Protein AF-A0A7S4T2E3-F1 (afdb_monomer_lite)

Structure (mmCIF, N/CA/C/O backbone):
data_AF-A0A7S4T2E3-F1
#
_entry.id   AF-A0A7S4T2E3-F1
#
loop_
_atom_site.group_PDB
_atom_site.id
_atom_site.type_symbol
_atom_site.label_atom_id
_atom_site.label_alt_id
_atom_site.label_comp_id
_atom_site.label_asym_id
_atom_site.label_entity_id
_atom_site.label_seq_id
_atom_site.pdbx_PDB_ins_code
_atom_site.Cartn_x
_atom_site.Cartn_y
_atom_site.Cartn_z
_atom_site.occupancy
_atom_site.B_iso_or_equiv
_atom_site.auth_seq_id
_atom_site.auth_comp_id
_atom_site.auth_asym_id
_atom_site.auth_atom_id
_atom_site.pdbx_PDB_model_num
ATOM 1 N N . SER A 1 1 ? 15.402 34.192 -32.436 1.00 66.44 1 SER A N 1
ATOM 2 C CA . SER A 1 1 ? 14.544 33.395 -31.535 1.00 66.44 1 SER A CA 1
ATOM 3 C C . SER A 1 1 ? 15.197 32.082 -31.128 1.00 66.44 1 SER A C 1
ATOM 5 O O . SER A 1 1 ? 15.617 31.990 -29.986 1.00 66.44 1 SER A O 1
ATOM 7 N N . GLN A 1 2 ? 15.409 31.121 -32.037 1.00 73.06 2 GLN A N 1
ATOM 8 C CA . GLN A 1 2 ? 16.029 29.825 -31.687 1.00 73.06 2 GLN A CA 1
ATOM 9 C C . GLN A 1 2 ? 17.435 29.957 -31.069 1.00 73.06 2 GLN A C 1
ATOM 11 O O . GLN A 1 2 ? 17.701 29.361 -30.035 1.00 73.06 2 GLN A O 1
ATOM 16 N N . LYS A 1 3 ? 18.307 30.825 -31.612 1.00 71.44 3 LYS A N 1
ATOM 17 C CA . LYS A 1 3 ? 19.633 31.129 -31.017 1.00 71.44 3 LYS A CA 1
ATOM 18 C C . LYS A 1 3 ? 19.573 31.717 -29.598 1.00 71.44 3 LYS A C 1
ATOM 20 O O . LYS A 1 3 ? 20.576 31.708 -28.903 1.00 71.44 3 LYS A O 1
ATOM 25 N N . ALA A 1 4 ? 18.419 32.239 -29.191 1.00 72.38 4 ALA A N 1
ATOM 26 C CA . ALA A 1 4 ? 18.176 32.774 -27.854 1.00 72.38 4 ALA A CA 1
ATOM 27 C C . ALA A 1 4 ? 17.432 31.769 -26.948 1.00 72.38 4 ALA A C 1
ATOM 29 O O . ALA A 1 4 ? 16.936 32.161 -25.899 1.00 72.38 4 ALA A O 1
ATOM 30 N N . GLY A 1 5 ? 17.304 30.499 -27.359 1.00 66.00 5 GLY A N 1
ATOM 31 C CA . GLY A 1 5 ? 16.629 29.445 -26.591 1.00 66.00 5 GLY A CA 1
ATOM 32 C C . GLY A 1 5 ? 15.099 29.456 -26.679 1.00 66.00 5 GLY A C 1
ATOM 33 O O . GLY A 1 5 ? 14.437 28.774 -25.904 1.00 66.00 5 GLY A O 1
ATOM 34 N N . TRP A 1 6 ? 14.509 30.232 -27.595 1.00 75.06 6 TRP A N 1
ATOM 35 C CA . TRP A 1 6 ? 13.052 30.319 -27.738 1.00 75.06 6 TRP A CA 1
ATOM 36 C C . TRP A 1 6 ? 12.547 29.372 -28.825 1.00 75.06 6 TRP A C 1
ATOM 38 O O . TRP A 1 6 ? 13.029 29.415 -29.962 1.00 75.06 6 TRP A O 1
ATOM 48 N N . GLY A 1 7 ? 11.508 28.598 -28.501 1.00 82.19 7 GLY A N 1
ATOM 49 C CA . GLY A 1 7 ? 10.738 27.848 -29.492 1.00 82.19 7 GLY A CA 1
ATOM 50 C C . GLY A 1 7 ? 10.050 28.784 -30.491 1.00 82.19 7 GLY A C 1
ATOM 51 O O . GLY A 1 7 ? 9.627 29.888 -30.142 1.00 82.19 7 GLY A O 1
ATOM 52 N N . VAL A 1 8 ? 9.927 28.348 -31.744 1.00 89.94 8 VAL A N 1
ATOM 53 C CA . VAL A 1 8 ? 9.280 29.114 -32.822 1.00 89.94 8 VAL A CA 1
ATOM 54 C C . VAL A 1 8 ? 8.065 28.333 -33.286 1.00 89.94 8 VAL A C 1
ATOM 56 O O . VAL A 1 8 ? 8.210 27.183 -33.667 1.00 89.94 8 VAL A O 1
ATOM 59 N N . MET A 1 9 ? 6.874 28.926 -33.221 1.00 95.19 9 MET A N 1
ATOM 60 C CA . MET A 1 9 ? 5.652 28.311 -33.741 1.00 95.19 9 MET A CA 1
ATOM 61 C C . MET A 1 9 ? 5.258 29.006 -35.035 1.00 95.19 9 MET A C 1
ATOM 63 O O . MET A 1 9 ? 4.904 30.185 -35.024 1.00 95.19 9 MET A O 1
ATOM 67 N N . VAL A 1 10 ? 5.303 28.271 -36.143 1.00 96.44 10 VAL A N 1
ATOM 68 C CA . VAL A 1 10 ? 4.756 28.759 -37.413 1.00 96.44 10 VAL A CA 1
ATOM 69 C C . VAL A 1 10 ? 3.231 28.691 -37.324 1.00 96.44 10 VAL A C 1
ATOM 71 O O . VAL A 1 10 ? 2.677 27.714 -36.819 1.00 96.44 10 VAL A O 1
ATOM 74 N N . SER A 1 11 ? 2.531 29.738 -37.756 1.00 96.88 11 SER A N 1
ATOM 75 C CA . SER A 1 11 ? 1.076 29.825 -37.602 1.00 96.88 11 SER A CA 1
ATOM 76 C C . SER A 1 11 ? 0.389 30.271 -38.884 1.00 96.88 11 SER A C 1
ATOM 78 O O . SER A 1 11 ? 0.863 31.177 -39.563 1.00 96.88 11 SER A O 1
ATOM 80 N N . HIS A 1 12 ? -0.786 29.698 -39.137 1.00 94.50 12 HIS A N 1
ATOM 81 C CA . HIS A 1 12 ? -1.750 30.198 -40.116 1.00 94.50 12 HIS A CA 1
ATOM 82 C C . HIS A 1 12 ? -2.339 31.559 -39.722 1.00 94.50 12 HIS A C 1
ATOM 84 O O . HIS A 1 12 ? -2.206 32.013 -38.576 1.00 94.50 12 HIS A O 1
ATOM 90 N N . ARG A 1 13 ? -3.091 32.159 -40.655 1.00 93.31 13 ARG A N 1
ATOM 91 C CA . ARG A 1 13 ? -3.950 33.333 -40.421 1.00 93.31 13 ARG A CA 1
ATOM 92 C C . ARG A 1 13 ? -5.440 33.014 -40.579 1.00 93.31 13 ARG A C 1
ATOM 94 O O . ARG A 1 13 ? -5.827 32.018 -41.187 1.00 93.31 13 ARG A O 1
ATOM 101 N N . SER A 1 14 ? -6.293 33.854 -39.989 1.00 84.75 14 SER A N 1
ATOM 102 C CA . SER A 1 14 ? -7.751 33.657 -39.990 1.00 84.75 14 SER A CA 1
ATOM 103 C C . SER A 1 14 ? -8.332 33.586 -41.408 1.00 84.75 14 SER A C 1
ATOM 105 O O . SER A 1 14 ? -9.141 32.699 -41.666 1.00 84.75 14 SER A O 1
ATOM 107 N N . GLY A 1 15 ? -7.867 34.432 -42.332 1.00 83.25 15 GLY A N 1
ATOM 108 C CA . GLY A 1 15 ? -8.072 34.269 -43.775 1.00 83.25 15 GLY A CA 1
ATOM 109 C C . GLY A 1 15 ? -6.881 33.548 -44.401 1.00 83.25 15 GLY A C 1
ATOM 110 O O . GLY A 1 15 ? -5.805 34.131 -44.478 1.00 83.25 15 GLY A O 1
ATOM 111 N N . GLU A 1 16 ? -7.068 32.289 -44.792 1.00 93.25 16 GLU A N 1
ATOM 112 C CA . GLU A 1 16 ? -6.054 31.453 -45.453 1.00 93.25 16 GLU A CA 1
ATOM 113 C C . GLU A 1 16 ? -6.494 31.075 -46.865 1.00 93.25 16 GLU A C 1
ATOM 115 O O . GLU A 1 16 ? -7.681 31.153 -47.187 1.00 93.25 16 GLU A O 1
ATOM 120 N N . THR A 1 17 ? -5.533 30.624 -47.663 1.00 93.81 17 THR A N 1
ATOM 121 C CA . THR A 1 17 ? -5.732 30.104 -49.019 1.00 93.81 17 THR A CA 1
ATOM 122 C C . THR A 1 17 ? -5.361 28.620 -49.078 1.00 93.81 17 THR A C 1
ATOM 124 O O . THR A 1 17 ? -4.977 28.004 -48.084 1.00 93.81 17 THR A O 1
ATOM 127 N N . GLU A 1 18 ? -5.476 28.001 -50.241 1.00 90.81 18 GLU A N 1
ATOM 128 C CA . GLU A 1 18 ? -4.998 26.648 -50.519 1.00 90.81 18 GLU A CA 1
ATOM 129 C C . GLU A 1 18 ? -3.463 26.513 -50.502 1.00 90.81 18 GLU A C 1
ATOM 131 O O . GLU A 1 18 ? -2.957 25.394 -50.483 1.00 90.81 18 GLU A O 1
ATOM 136 N N . ASP A 1 19 ? -2.725 27.627 -50.468 1.00 95.56 19 ASP A N 1
ATOM 137 C CA . ASP A 1 19 ? -1.260 27.655 -50.475 1.00 95.56 19 ASP A CA 1
ATOM 138 C C . ASP A 1 19 ? -0.689 26.940 -49.240 1.00 95.56 19 ASP A C 1
ATOM 140 O O . ASP A 1 19 ? -1.060 27.250 -48.110 1.00 95.56 19 ASP A O 1
ATOM 144 N N . SER A 1 20 ? 0.210 25.973 -49.420 1.00 97.12 20 SER A N 1
ATOM 145 C CA . SER A 1 20 ? 0.790 25.188 -48.326 1.00 97.12 20 SER A CA 1
ATOM 146 C C . SER A 1 20 ? 2.154 25.676 -47.830 1.00 97.12 20 SER A C 1
ATOM 148 O O . SER A 1 20 ? 2.732 25.009 -46.982 1.00 97.12 20 SER A O 1
ATOM 150 N N . PHE A 1 21 ? 2.653 26.833 -48.272 1.00 97.81 21 PHE A N 1
ATOM 151 C CA . PHE A 1 21 ? 4.008 27.342 -48.013 1.00 97.81 21 PHE A CA 1
ATOM 152 C C . PHE A 1 21 ? 4.470 27.231 -46.555 1.00 97.81 21 PHE A C 1
ATOM 154 O O . PHE A 1 21 ? 5.619 26.890 -46.276 1.00 97.81 21 PHE A O 1
ATOM 161 N N . ILE A 1 22 ? 3.582 27.508 -45.593 1.00 97.75 22 ILE A N 1
ATOM 162 C CA . ILE A 1 22 ? 3.947 27.467 -44.171 1.00 97.75 22 ILE A CA 1
ATOM 163 C C . ILE A 1 22 ? 4.247 26.047 -43.650 1.00 97.75 22 ILE A C 1
ATOM 165 O O . ILE A 1 22 ? 4.894 25.921 -42.609 1.00 97.75 22 ILE A O 1
ATOM 169 N N . ALA A 1 23 ? 3.803 24.998 -44.354 1.00 97.62 23 ALA A N 1
ATOM 170 C CA . ALA A 1 23 ? 4.155 23.604 -44.077 1.00 97.62 23 ALA A CA 1
ATOM 171 C C . ALA A 1 23 ? 5.632 23.339 -44.407 1.00 97.62 23 ALA A C 1
ATOM 173 O O . ALA A 1 23 ? 6.386 22.863 -43.562 1.00 97.62 23 ALA A O 1
ATOM 174 N N . ASP A 1 24 ? 6.080 23.741 -45.590 1.00 97.88 24 ASP A N 1
ATOM 175 C CA . ASP A 1 24 ? 7.482 23.648 -45.997 1.00 97.88 24 ASP A CA 1
ATOM 176 C C . ASP A 1 24 ? 8.364 24.571 -45.135 1.00 97.88 24 ASP A C 1
ATOM 178 O O . ASP A 1 24 ? 9.449 24.186 -44.692 1.00 97.88 24 ASP A O 1
ATOM 182 N N . LEU A 1 25 ? 7.864 25.766 -44.791 1.00 96.81 25 LEU A N 1
ATOM 183 C CA . LEU A 1 25 ? 8.566 26.723 -43.932 1.00 96.81 25 LEU A CA 1
ATOM 184 C C . LEU A 1 25 ? 8.841 26.167 -42.527 1.00 96.81 25 LEU A C 1
ATOM 186 O O . LEU A 1 25 ? 9.946 26.342 -42.011 1.00 96.81 25 LEU A O 1
ATOM 190 N N . VAL A 1 26 ? 7.864 25.516 -41.879 1.00 96.56 26 VAL A N 1
ATOM 191 C CA . VAL A 1 26 ? 8.067 24.975 -40.520 1.00 96.56 26 VAL A CA 1
ATOM 192 C C . VAL A 1 26 ? 9.120 23.864 -40.512 1.00 96.56 26 VAL A C 1
ATOM 194 O O . VAL A 1 26 ? 9.926 23.799 -39.575 1.00 96.56 26 VAL A O 1
ATOM 197 N N . VAL A 1 27 ? 9.157 23.038 -41.562 1.00 95.06 27 VAL A N 1
ATOM 198 C CA . VAL A 1 27 ? 10.142 21.960 -41.717 1.00 95.06 27 VAL A CA 1
ATOM 199 C C . VAL A 1 27 ? 11.524 22.542 -42.012 1.00 95.06 27 VAL A C 1
ATOM 201 O O . VAL A 1 27 ? 12.478 22.230 -41.297 1.00 95.06 27 VAL A O 1
ATOM 204 N N . GLY A 1 28 ? 11.632 23.460 -42.977 1.00 93.12 28 GLY A N 1
ATOM 205 C CA . GLY A 1 28 ? 12.897 24.098 -43.354 1.00 93.12 28 GLY A CA 1
ATOM 206 C C . GLY A 1 28 ? 13.542 24.895 -42.215 1.00 93.12 28 GLY A C 1
ATOM 207 O O . GLY A 1 28 ? 14.757 24.850 -42.027 1.00 93.12 28 GLY A O 1
ATOM 208 N N . LEU A 1 29 ? 12.736 25.567 -41.386 1.00 90.75 29 LEU A N 1
ATOM 209 C CA . LEU A 1 29 ? 13.213 26.269 -40.186 1.00 90.75 29 LEU A CA 1
ATOM 210 C C . LEU A 1 29 ? 13.531 25.337 -39.011 1.00 90.75 29 LEU A C 1
ATOM 212 O O . LEU A 1 29 ? 13.989 25.813 -37.966 1.00 90.75 29 LEU A O 1
ATOM 216 N N . ARG A 1 30 ? 13.223 24.038 -39.135 1.00 90.19 30 ARG A N 1
ATOM 217 C CA . ARG A 1 30 ? 13.227 23.068 -38.033 1.00 90.19 30 ARG A CA 1
ATOM 218 C C . ARG A 1 30 ? 12.561 23.666 -36.795 1.00 90.19 30 ARG A C 1
ATOM 220 O O . ARG A 1 30 ? 13.140 23.695 -35.710 1.00 90.19 30 ARG A O 1
ATOM 227 N N . ALA A 1 31 ? 11.368 24.227 -36.973 1.00 90.19 31 ALA A N 1
ATOM 228 C CA . ALA A 1 31 ? 10.675 24.978 -35.929 1.00 90.19 31 ALA A CA 1
ATOM 229 C C . ALA A 1 31 ? 9.966 24.073 -34.902 1.00 90.19 31 ALA A C 1
ATOM 231 O O . ALA A 1 31 ? 9.745 24.506 -33.775 1.00 90.19 31 ALA A O 1
ATOM 232 N N . GLY A 1 32 ? 9.658 22.823 -35.274 1.00 90.00 32 GLY A N 1
ATOM 233 C CA . GLY A 1 32 ? 9.197 21.768 -34.358 1.00 90.00 32 GLY A CA 1
ATOM 234 C C . GLY A 1 32 ? 7.722 21.830 -33.976 1.00 90.00 32 GLY A C 1
ATOM 235 O O . GLY A 1 32 ? 7.188 20.861 -33.448 1.00 90.00 32 GLY A O 1
ATOM 236 N N . GLN A 1 33 ? 7.049 22.940 -34.272 1.00 93.88 33 GLN A N 1
ATOM 237 C CA . GLN A 1 33 ? 5.643 23.160 -33.951 1.00 93.88 33 GLN A CA 1
ATOM 238 C C . GLN A 1 33 ? 4.978 24.082 -34.979 1.00 93.88 33 GLN A C 1
ATOM 240 O O . GLN A 1 33 ? 5.521 25.121 -35.370 1.00 93.88 33 GLN A O 1
ATOM 245 N N . ILE A 1 34 ? 3.760 23.714 -35.376 1.00 97.31 34 ILE A N 1
ATOM 246 C CA . ILE A 1 34 ? 2.910 24.473 -36.292 1.00 97.31 34 ILE A CA 1
ATOM 247 C C . ILE A 1 34 ? 1.478 24.517 -35.766 1.00 97.31 34 ILE A C 1
ATOM 249 O O . ILE A 1 34 ? 0.923 23.512 -35.328 1.00 97.31 34 ILE A O 1
ATOM 253 N N . LYS A 1 35 ? 0.854 25.690 -35.852 1.00 97.38 35 LYS A N 1
ATOM 254 C CA . LYS A 1 35 ? -0.583 25.866 -35.643 1.00 97.38 35 LYS A CA 1
ATOM 255 C C . LYS A 1 35 ? -1.213 26.211 -36.983 1.00 97.38 35 LYS A C 1
ATOM 257 O O . LYS A 1 35 ? -1.133 27.361 -37.404 1.00 97.38 35 LYS A O 1
ATOM 262 N N . THR A 1 36 ? -1.893 25.271 -37.642 1.00 96.06 36 THR A N 1
ATOM 263 C CA . THR A 1 36 ? -2.494 25.509 -38.974 1.00 96.06 36 THR A CA 1
ATOM 264 C C . THR A 1 36 ? -4.006 25.249 -39.079 1.00 96.06 36 THR A C 1
ATOM 266 O O . THR A 1 36 ? -4.536 25.081 -40.172 1.00 96.06 36 THR A O 1
ATOM 269 N N . GLY A 1 37 ? -4.724 25.322 -37.954 1.00 92.94 37 GLY A N 1
ATOM 270 C CA . GLY A 1 37 ? -6.191 25.266 -37.897 1.00 92.94 37 GLY A CA 1
ATOM 271 C C . GLY A 1 37 ? -6.710 23.927 -37.379 1.00 92.94 37 GLY A C 1
ATOM 272 O O . GLY A 1 37 ? -5.931 23.079 -36.969 1.00 92.94 37 GLY A O 1
ATOM 273 N N . ALA A 1 38 ? -8.031 23.753 -37.348 1.00 85.94 38 ALA A N 1
ATOM 274 C CA . ALA A 1 38 ? -8.629 22.443 -37.095 1.00 85.94 38 ALA A CA 1
ATOM 275 C C . ALA A 1 38 ? -8.420 21.521 -38.317 1.00 85.94 38 ALA A C 1
ATOM 277 O O . ALA A 1 38 ? -8.202 22.033 -39.419 1.00 85.94 38 ALA A O 1
ATOM 278 N N . PRO A 1 39 ? -8.530 20.186 -38.171 1.00 87.62 39 PRO A N 1
ATOM 279 C CA . PRO A 1 39 ? -8.517 19.241 -39.291 1.00 87.62 39 PRO A CA 1
ATOM 280 C C . PRO A 1 39 ? -9.846 19.280 -40.072 1.00 87.62 39 PRO A C 1
ATOM 282 O O . PRO A 1 39 ? -10.513 18.273 -40.285 1.00 87.62 39 PRO A O 1
ATOM 285 N N . CYS A 1 40 ? -10.268 20.479 -40.464 1.00 71.06 40 CYS A N 1
ATOM 286 C CA . CYS A 1 40 ? -11.447 20.752 -41.266 1.00 71.06 40 CYS A CA 1
ATOM 287 C C . CYS A 1 40 ? -11.207 22.020 -42.095 1.00 71.06 40 CYS A C 1
ATOM 289 O O . CYS A 1 40 ? -10.421 22.884 -41.703 1.00 71.06 40 CYS A O 1
ATOM 291 N N . ARG A 1 41 ? -11.933 22.138 -43.215 1.00 73.81 41 ARG A N 1
ATOM 292 C CA . ARG A 1 41 ? -11.787 23.197 -44.232 1.00 73.81 41 ARG A CA 1
ATOM 293 C C . ARG A 1 41 ? -10.467 23.099 -45.017 1.00 73.81 41 ARG A C 1
ATOM 295 O O . ARG A 1 41 ? -9.379 22.944 -44.459 1.00 73.81 41 ARG A O 1
ATOM 302 N N . SER A 1 42 ? -10.576 23.138 -46.343 1.00 86.38 42 SER A N 1
ATOM 303 C CA . SER A 1 42 ? -9.493 22.744 -47.253 1.00 86.38 42 SER A CA 1
ATOM 304 C C . SER A 1 42 ? -8.252 23.627 -47.151 1.00 86.38 42 SER A C 1
ATOM 306 O O . SER A 1 42 ? -7.142 23.122 -47.274 1.00 86.38 42 SER A O 1
ATOM 308 N N . GLU A 1 43 ? -8.403 24.912 -46.830 1.00 81.44 43 GLU A N 1
ATOM 309 C CA . GLU A 1 43 ? -7.285 25.840 -46.642 1.00 81.44 43 GLU A CA 1
ATOM 310 C C . GLU A 1 43 ? -6.402 25.482 -45.431 1.00 81.44 43 GLU A C 1
ATOM 312 O O . GLU A 1 43 ? -5.250 25.907 -45.350 1.00 81.44 43 GLU A O 1
ATOM 317 N N . ARG A 1 44 ? -6.922 24.685 -44.483 1.00 91.44 44 ARG A N 1
ATOM 318 C CA . ARG A 1 44 ? -6.177 24.141 -43.330 1.00 91.44 44 ARG A CA 1
ATOM 319 C C . ARG A 1 44 ? -5.570 22.792 -43.671 1.00 91.44 44 ARG A C 1
ATOM 321 O O . ARG A 1 44 ? -4.376 22.575 -43.469 1.00 91.44 44 ARG A O 1
ATOM 328 N N . LEU A 1 45 ? -6.395 21.915 -44.248 1.00 92.12 45 LEU A N 1
ATOM 329 C CA . LEU A 1 45 ? -5.992 20.574 -44.667 1.00 92.12 45 LEU A CA 1
ATOM 330 C C . LEU A 1 45 ? -4.867 20.603 -45.704 1.00 92.12 45 LEU A C 1
ATOM 332 O O . LEU A 1 45 ? -4.008 19.732 -45.663 1.00 92.12 45 LEU A O 1
ATOM 336 N N . ALA A 1 46 ? -4.805 21.620 -46.569 1.00 90.06 46 ALA A N 1
ATOM 337 C CA . ALA A 1 46 ? -3.723 21.779 -47.539 1.00 90.06 46 ALA A CA 1
ATOM 338 C C . ALA A 1 46 ? -2.327 21.754 -46.887 1.00 90.06 46 ALA A C 1
ATOM 340 O O . ALA A 1 46 ? -1.423 21.108 -47.411 1.00 90.06 46 ALA A O 1
ATOM 341 N N . LYS A 1 47 ? -2.163 22.370 -45.705 1.00 97.50 47 LYS A N 1
ATOM 342 C CA . LYS A 1 47 ? -0.887 22.397 -44.969 1.00 97.50 47 LYS A CA 1
ATOM 343 C C . LYS A 1 47 ? -0.597 21.060 -44.289 1.00 97.50 47 LYS A C 1
ATOM 345 O O . LYS A 1 47 ? 0.529 20.585 -44.353 1.00 97.50 47 LYS A O 1
ATOM 350 N N . TYR A 1 48 ? -1.601 20.432 -43.673 1.00 96.88 48 TYR A N 1
ATOM 351 C CA . TYR A 1 48 ? -1.440 19.103 -43.069 1.00 96.88 48 TYR A CA 1
ATOM 352 C C . TYR A 1 48 ? -1.088 18.040 -44.112 1.00 96.88 48 TYR A C 1
ATOM 354 O O . TYR A 1 48 ? -0.143 17.284 -43.922 1.00 96.88 48 TYR A O 1
ATOM 362 N N . ASN A 1 49 ? -1.789 18.037 -45.246 1.00 96.38 49 ASN A N 1
ATOM 363 C CA . ASN A 1 49 ? -1.507 17.127 -46.351 1.00 96.38 49 ASN A CA 1
ATOM 364 C C . ASN A 1 49 ? -0.108 17.359 -46.924 1.00 96.38 49 ASN A C 1
ATOM 366 O O . ASN A 1 49 ? 0.557 16.402 -47.298 1.00 96.38 49 ASN A O 1
ATOM 370 N N . GLN A 1 50 ? 0.356 18.610 -46.972 1.00 97.25 50 GLN A N 1
ATOM 371 C CA . GLN A 1 50 ? 1.719 18.900 -47.400 1.00 97.25 50 GLN A CA 1
ATOM 372 C C . GLN A 1 50 ? 2.765 18.386 -46.404 1.00 97.25 50 GLN A C 1
ATOM 374 O O . GLN A 1 50 ? 3.754 17.808 -46.835 1.00 97.25 50 GLN A O 1
ATOM 379 N N . LEU A 1 51 ? 2.535 18.505 -45.091 1.00 97.69 51 LEU A N 1
ATOM 380 C CA . LEU A 1 51 ? 3.428 17.913 -44.085 1.00 97.69 51 LEU A CA 1
ATOM 381 C C . LEU A 1 51 ? 3.533 16.389 -44.228 1.00 97.69 51 LEU A C 1
ATOM 383 O O . LEU A 1 51 ? 4.635 15.863 -44.131 1.00 97.69 51 LEU A O 1
ATOM 387 N N . LEU A 1 52 ? 2.420 15.704 -44.510 1.00 96.12 52 LEU A N 1
ATOM 388 C CA . LEU A 1 52 ? 2.421 14.258 -44.762 1.00 96.12 52 LEU A CA 1
ATOM 389 C C . LEU A 1 52 ? 3.231 13.895 -46.015 1.00 96.12 52 LEU A C 1
ATOM 391 O O . LEU A 1 52 ? 3.998 12.942 -45.984 1.00 96.12 52 LEU A O 1
ATOM 395 N N . ARG A 1 53 ? 3.117 14.680 -47.096 1.00 97.31 53 ARG A N 1
ATOM 396 C CA . ARG A 1 53 ? 3.936 14.477 -48.305 1.00 97.31 53 ARG A CA 1
ATOM 397 C C . ARG A 1 53 ? 5.421 14.712 -48.046 1.00 97.31 53 ARG A C 1
ATOM 399 O O . ARG A 1 53 ? 6.237 13.951 -48.542 1.00 97.31 53 ARG A O 1
ATOM 406 N N . ILE A 1 54 ? 5.771 15.737 -47.266 1.00 96.31 54 ILE A N 1
ATOM 407 C CA . ILE A 1 54 ? 7.166 16.015 -46.891 1.00 96.31 54 ILE A CA 1
ATOM 408 C C . ILE A 1 54 ? 7.732 14.876 -46.028 1.00 96.31 54 ILE A C 1
ATOM 410 O O . ILE A 1 54 ? 8.878 14.476 -46.208 1.00 96.31 54 ILE A O 1
ATOM 414 N N . GLU A 1 55 ? 6.944 14.345 -45.091 1.00 95.00 55 GLU A N 1
ATOM 415 C CA . GLU A 1 55 ? 7.333 13.184 -44.282 1.00 95.00 55 GLU A CA 1
ATOM 416 C C . GLU A 1 55 ? 7.548 11.936 -45.153 1.00 95.00 55 GLU A C 1
ATOM 418 O O . GLU A 1 55 ? 8.568 11.262 -45.012 1.00 95.00 55 GLU A O 1
ATOM 423 N N . GLU A 1 56 ? 6.641 11.673 -46.098 1.00 88.12 56 GLU A N 1
ATOM 424 C CA . GLU A 1 56 ? 6.764 10.585 -47.075 1.00 88.12 56 GLU A CA 1
ATOM 425 C C . GLU A 1 56 ? 8.011 10.745 -47.964 1.00 88.12 56 GLU A C 1
ATOM 427 O O . GLU A 1 56 ? 8.760 9.787 -48.146 1.00 88.12 56 GLU A O 1
ATOM 432 N N . GLU A 1 57 ? 8.273 11.956 -48.467 1.00 94.12 57 GLU A N 1
ATOM 433 C CA . GLU A 1 57 ? 9.427 12.273 -49.319 1.00 94.12 57 GLU A CA 1
ATOM 434 C C . GLU A 1 57 ? 10.761 12.082 -48.585 1.00 94.12 57 GLU A C 1
ATOM 436 O O . GLU A 1 57 ? 11.711 11.525 -49.138 1.00 94.12 57 GLU A O 1
ATOM 441 N N . LEU A 1 58 ? 10.848 12.538 -47.333 1.00 85.38 58 LEU A N 1
ATOM 442 C CA . LEU A 1 58 ? 12.075 12.444 -46.543 1.00 85.38 58 LEU A CA 1
ATOM 443 C C . LEU A 1 58 ? 12.293 11.043 -45.956 1.00 85.38 58 LEU A C 1
ATOM 445 O O . LEU A 1 58 ? 13.438 10.661 -45.698 1.00 85.38 58 LEU A O 1
ATOM 449 N N . GLY A 1 59 ? 11.224 10.281 -45.714 1.00 87.69 59 GLY A N 1
ATOM 450 C CA . GLY A 1 59 ? 11.276 8.945 -45.127 1.00 87.69 59 GLY A CA 1
ATOM 451 C C . GLY A 1 59 ? 12.148 8.899 -43.867 1.00 87.69 59 GLY A C 1
ATOM 452 O O . GLY A 1 59 ? 11.989 9.694 -42.941 1.00 87.69 59 GLY A O 1
ATOM 453 N N . ALA A 1 60 ? 13.136 8.001 -43.849 1.00 81.06 60 ALA A N 1
ATOM 454 C CA . ALA A 1 60 ? 14.057 7.831 -42.720 1.00 81.06 60 ALA A CA 1
ATOM 455 C C . ALA A 1 60 ? 14.980 9.042 -42.446 1.00 81.06 60 ALA A C 1
ATOM 457 O O . ALA A 1 60 ? 15.679 9.054 -41.432 1.00 81.06 60 ALA A O 1
ATOM 458 N N . ALA A 1 61 ? 15.017 10.047 -43.329 1.00 73.44 61 ALA A N 1
ATOM 459 C CA . ALA A 1 61 ? 15.818 11.258 -43.151 1.00 73.44 61 ALA A CA 1
ATOM 460 C C . ALA A 1 61 ? 15.106 12.355 -42.333 1.00 73.44 61 ALA A C 1
ATOM 462 O O . ALA A 1 61 ? 15.701 13.410 -42.093 1.00 73.44 61 ALA A O 1
ATOM 463 N N . CYS A 1 62 ? 13.861 12.135 -41.892 1.00 84.38 62 CYS A N 1
ATOM 464 C CA . CYS A 1 62 ? 13.124 13.063 -41.033 1.00 84.38 62 CYS A CA 1
ATOM 465 C C . CYS A 1 62 ? 12.868 12.498 -39.625 1.00 84.38 62 CYS A C 1
ATOM 467 O O . CYS A 1 62 ? 13.083 11.322 -39.345 1.00 84.38 62 CYS A O 1
ATOM 469 N N . SER A 1 63 ? 12.438 13.366 -38.707 1.00 81.69 63 SER A N 1
ATOM 470 C CA . SER A 1 63 ? 12.048 12.985 -37.346 1.00 81.69 63 SER A CA 1
ATOM 471 C C . SER A 1 63 ? 10.904 13.866 -36.857 1.00 81.69 63 SER A C 1
ATOM 473 O O . SER A 1 63 ? 10.992 15.095 -36.959 1.00 81.69 63 SER A O 1
ATOM 475 N N . TYR A 1 64 ? 9.880 13.265 -36.256 1.00 86.75 64 TYR A N 1
ATOM 476 C CA . TYR A 1 64 ? 8.805 14.002 -35.598 1.00 86.75 64 TYR A CA 1
ATOM 477 C C . TYR A 1 64 ? 9.284 14.628 -34.279 1.00 86.75 64 TYR A C 1
ATOM 479 O O . TYR A 1 64 ? 9.961 13.988 -33.478 1.00 86.75 64 TYR A O 1
ATOM 487 N N . ALA A 1 65 ? 8.929 15.891 -34.036 1.00 81.75 65 ALA A N 1
ATOM 488 C CA . ALA A 1 65 ? 9.452 16.659 -32.904 1.00 81.75 65 ALA A CA 1
ATOM 489 C C . ALA A 1 65 ? 8.933 16.196 -31.525 1.00 81.75 65 ALA A C 1
ATOM 491 O O . ALA A 1 65 ? 9.610 16.408 -30.518 1.00 81.75 65 ALA A O 1
ATOM 492 N N . GLY A 1 66 ? 7.746 15.577 -31.467 1.00 83.44 66 GLY A N 1
ATOM 493 C CA . GLY A 1 66 ? 7.175 14.986 -30.251 1.00 83.44 66 GLY A CA 1
ATOM 494 C C . GLY A 1 66 ? 7.165 15.922 -29.034 1.00 83.44 66 GLY A C 1
ATOM 495 O O . GLY A 1 66 ? 6.869 17.113 -29.138 1.00 83.44 66 GLY A O 1
ATOM 496 N N . ALA A 1 67 ? 7.524 15.389 -27.863 1.00 69.31 67 ALA A N 1
ATOM 497 C CA . ALA A 1 67 ? 7.643 16.168 -26.624 1.00 69.31 67 ALA A CA 1
ATOM 498 C C . ALA A 1 67 ? 8.720 17.274 -26.703 1.00 69.31 67 ALA A C 1
ATOM 500 O O . ALA A 1 67 ? 8.643 18.275 -25.992 1.00 69.31 67 ALA A O 1
ATOM 501 N N . GLY A 1 68 ? 9.686 17.134 -27.617 1.00 68.00 68 GLY A N 1
ATOM 502 C CA . GLY A 1 68 ? 10.760 18.090 -27.882 1.00 68.00 68 GLY A CA 1
ATOM 503 C C . GLY A 1 68 ? 10.381 19.243 -28.818 1.00 68.00 68 GLY A C 1
ATOM 504 O O . GLY A 1 68 ? 11.273 19.947 -29.293 1.00 68.00 68 GLY A O 1
ATOM 505 N N . PHE A 1 69 ? 9.089 19.480 -29.080 1.00 80.50 69 PHE A N 1
ATOM 506 C CA . PHE A 1 69 ? 8.586 20.475 -30.044 1.00 80.50 69 PHE A CA 1
ATOM 507 C C . PHE A 1 69 ? 9.118 21.910 -29.864 1.00 80.50 69 PHE A C 1
ATOM 509 O O . PHE A 1 69 ? 9.039 22.723 -30.782 1.00 80.50 69 PHE A O 1
ATOM 516 N N . ARG A 1 70 ? 9.678 22.245 -28.694 1.00 78.38 70 ARG A N 1
ATOM 517 C CA . ARG A 1 70 ? 10.251 23.569 -28.394 1.00 78.38 70 ARG A CA 1
ATOM 518 C C . ARG A 1 70 ? 11.740 23.701 -28.764 1.00 78.38 70 ARG A C 1
ATOM 520 O O . ARG A 1 70 ? 12.237 24.823 -28.752 1.00 78.38 70 ARG A O 1
ATOM 527 N N . MET A 1 71 ? 12.437 22.602 -29.095 1.00 64.62 71 MET A N 1
ATOM 528 C CA . MET A 1 71 ? 13.914 22.508 -29.102 1.00 64.62 71 MET A CA 1
ATOM 529 C C . MET A 1 71 ? 14.542 22.049 -30.435 1.00 64.62 71 MET A C 1
ATOM 531 O O . MET A 1 71 ? 15.725 21.724 -30.494 1.00 64.62 71 MET A O 1
ATOM 535 N N . THR A 1 72 ? 13.795 22.042 -31.538 1.00 60.53 72 THR A N 1
ATOM 536 C CA . THR A 1 72 ? 14.197 21.385 -32.801 1.00 60.53 72 THR A CA 1
ATOM 537 C C . THR A 1 72 ? 15.262 22.112 -33.640 1.00 60.53 72 THR A C 1
ATOM 539 O O . THR A 1 72 ? 15.734 21.552 -34.631 1.00 60.53 72 THR A O 1
ATOM 542 N N . GLY A 1 73 ? 15.655 23.335 -33.255 1.00 51.78 73 GLY A N 1
ATOM 543 C CA . GLY A 1 73 ? 16.593 24.196 -34.000 1.00 51.78 73 GLY A CA 1
ATOM 544 C C . GLY A 1 73 ? 17.928 24.497 -33.302 1.00 51.78 73 GLY A C 1
ATOM 545 O O . GLY A 1 73 ? 18.787 25.160 -33.878 1.00 51.78 73 GLY A O 1
ATOM 546 N N . SER A 1 74 ? 18.128 24.021 -32.076 1.00 50.69 74 SER A N 1
ATOM 547 C CA . SER A 1 74 ? 19.402 24.110 -31.358 1.00 50.69 74 SER A CA 1
ATOM 548 C C . SER A 1 74 ? 20.014 22.718 -31.293 1.00 50.69 74 SER A C 1
ATOM 550 O O . SER A 1 74 ? 19.343 21.775 -30.883 1.00 50.69 74 SER A O 1
ATOM 552 N N . SER A 1 75 ? 21.291 22.580 -31.665 1.00 54.94 75 SER A N 1
ATOM 553 C CA . SER A 1 75 ? 22.113 21.468 -31.178 1.00 54.94 75 SER A CA 1
ATOM 554 C C . SER A 1 75 ? 21.803 21.257 -29.697 1.00 54.94 75 SER A C 1
ATOM 556 O O . SER A 1 75 ? 21.765 22.261 -28.978 1.00 54.94 75 SER A O 1
ATOM 558 N N . VAL A 1 76 ? 21.571 20.009 -29.262 1.00 59.06 76 VAL A N 1
ATOM 559 C CA . VAL A 1 76 ? 21.449 19.656 -27.834 1.00 59.06 76 VAL A CA 1
ATOM 560 C C . VAL A 1 76 ? 22.454 20.521 -27.068 1.00 59.06 76 VAL A C 1
ATOM 562 O O . VAL A 1 76 ? 23.635 20.483 -27.447 1.00 59.06 76 VAL A O 1
ATOM 565 N N . PRO A 1 77 ? 22.013 21.372 -26.116 1.00 67.88 77 PRO A N 1
ATOM 566 C CA . PRO A 1 77 ? 22.908 22.288 -25.422 1.00 67.88 77 PRO A CA 1
ATOM 567 C C . PRO A 1 77 ? 24.163 21.543 -24.972 1.00 67.88 77 PRO A C 1
ATOM 569 O O . PRO A 1 77 ? 24.070 20.387 -24.557 1.00 67.88 77 PRO A O 1
ATOM 572 N N . ALA A 1 78 ? 25.342 22.160 -25.090 1.00 74.44 78 ALA A N 1
ATOM 573 C CA . ALA A 1 78 ? 26.606 21.487 -24.767 1.00 74.44 78 ALA A CA 1
ATOM 574 C C . ALA A 1 78 ? 26.575 20.852 -23.365 1.00 74.44 78 ALA A C 1
ATOM 576 O O . ALA A 1 78 ? 27.083 19.751 -23.168 1.00 74.44 78 ALA A O 1
ATOM 577 N N . GLU A 1 79 ? 25.882 21.512 -22.440 1.00 78.62 79 GLU A N 1
ATOM 578 C CA . GLU A 1 79 ? 25.601 21.044 -21.089 1.00 78.62 79 GLU A CA 1
ATOM 579 C C . GLU A 1 79 ? 24.712 19.790 -21.047 1.00 78.62 79 GLU A C 1
ATOM 581 O O . GLU A 1 79 ? 25.074 18.812 -20.407 1.00 78.62 79 GLU A O 1
ATOM 586 N N . ALA A 1 80 ? 23.610 19.743 -21.801 1.00 81.44 80 ALA A N 1
ATOM 587 C CA . ALA A 1 80 ? 22.765 18.549 -21.907 1.00 81.44 80 ALA A CA 1
ATOM 588 C C . ALA A 1 80 ? 23.515 17.371 -22.561 1.00 81.44 80 ALA A C 1
ATOM 590 O O . ALA A 1 80 ? 23.383 16.217 -22.151 1.00 81.44 80 ALA A O 1
ATOM 591 N N . LYS A 1 81 ? 24.392 17.649 -23.536 1.00 83.69 81 LYS A N 1
ATOM 592 C CA . LYS A 1 81 ? 25.283 16.633 -24.115 1.00 83.69 81 LYS A CA 1
ATOM 593 C C . LYS A 1 81 ? 26.287 16.105 -23.082 1.00 83.69 81 LYS A C 1
ATOM 595 O O . LYS A 1 81 ? 26.534 14.898 -23.053 1.00 83.69 81 LYS A O 1
ATOM 600 N N . ALA A 1 82 ? 26.850 16.982 -22.250 1.00 88.06 82 ALA A N 1
ATOM 601 C CA . ALA A 1 82 ? 27.735 16.599 -21.153 1.00 88.06 82 ALA A CA 1
ATOM 602 C C . ALA A 1 82 ? 26.991 15.761 -20.102 1.00 88.06 82 ALA A C 1
ATOM 604 O O . ALA A 1 82 ? 27.471 14.689 -19.744 1.00 88.06 82 ALA A O 1
ATOM 605 N N . ALA A 1 83 ? 25.778 16.165 -19.710 1.00 91.62 83 ALA A N 1
ATOM 606 C CA . ALA A 1 83 ? 24.926 15.428 -18.779 1.00 91.62 83 ALA A CA 1
ATOM 607 C C . ALA A 1 83 ? 24.589 14.019 -19.290 1.00 91.62 83 ALA A C 1
ATOM 609 O O . ALA A 1 83 ? 24.723 13.048 -18.550 1.00 91.62 83 ALA A O 1
ATOM 610 N N . ARG A 1 84 ? 24.240 13.866 -20.575 1.00 90.31 84 ARG A N 1
ATOM 611 C CA . ARG A 1 84 ? 24.021 12.545 -21.196 1.00 90.31 84 ARG A CA 1
ATOM 612 C C . ARG A 1 84 ? 25.262 11.664 -21.153 1.00 90.31 84 ARG A C 1
ATOM 614 O O . ARG A 1 84 ? 25.165 10.478 -20.851 1.00 90.31 84 ARG A O 1
ATOM 621 N N . LEU A 1 85 ? 26.427 12.232 -21.466 1.00 90.62 85 LEU A N 1
ATOM 622 C CA . LEU A 1 85 ? 27.690 11.500 -21.399 1.00 90.62 85 LEU A CA 1
ATOM 623 C C . LEU A 1 85 ? 28.006 11.085 -19.957 1.00 90.62 85 LEU A C 1
ATOM 625 O O . LEU A 1 85 ? 28.442 9.958 -19.731 1.00 90.62 85 LEU A O 1
ATOM 629 N N . ALA A 1 86 ? 27.780 11.976 -18.993 1.00 95.19 86 ALA A N 1
ATOM 630 C CA . ALA A 1 86 ? 27.955 11.692 -17.578 1.00 95.19 86 ALA A CA 1
ATOM 631 C C . ALA A 1 86 ? 26.995 10.590 -17.106 1.00 95.19 86 ALA A C 1
ATOM 633 O O . ALA A 1 86 ? 27.447 9.641 -16.477 1.00 95.19 86 ALA A O 1
ATOM 634 N N . LEU A 1 87 ? 25.717 10.628 -17.499 1.00 95.44 87 LEU A N 1
ATOM 635 C CA . LEU A 1 87 ? 24.752 9.563 -17.210 1.00 95.44 87 LEU A CA 1
ATOM 636 C C . LEU A 1 87 ? 25.190 8.214 -17.791 1.00 95.44 87 LEU A C 1
ATOM 638 O O . LEU A 1 87 ? 25.136 7.202 -17.097 1.00 95.44 87 LEU A O 1
ATOM 642 N N . GLY A 1 88 ? 25.657 8.188 -19.042 1.00 94.31 88 GLY A N 1
ATOM 643 C CA . GLY A 1 88 ? 26.183 6.962 -19.641 1.00 94.31 88 GLY A CA 1
ATOM 644 C C . GLY A 1 88 ? 27.366 6.404 -18.842 1.00 94.31 88 GLY A C 1
ATOM 645 O O . GLY A 1 88 ? 27.421 5.210 -18.556 1.00 94.31 88 GLY A O 1
ATOM 646 N N . LYS A 1 89 ? 28.273 7.276 -18.383 1.00 95.25 89 LYS A N 1
ATOM 647 C CA . LYS A 1 89 ? 29.371 6.878 -17.490 1.00 95.25 89 LYS A CA 1
ATOM 648 C C . LYS A 1 89 ? 28.871 6.369 -16.137 1.00 95.25 89 LYS A C 1
ATOM 650 O O . LYS A 1 89 ? 29.428 5.395 -15.647 1.00 95.25 89 LYS A O 1
ATOM 655 N N . VAL A 1 90 ? 27.829 6.970 -15.556 1.00 95.31 90 VAL A N 1
ATOM 656 C CA . VAL A 1 90 ? 27.178 6.462 -14.336 1.00 95.31 90 VAL A CA 1
ATOM 657 C C . VAL A 1 90 ? 26.643 5.048 -14.562 1.00 95.31 90 VAL A C 1
ATOM 659 O O . VAL A 1 90 ? 26.903 4.173 -13.741 1.00 95.31 90 VAL A O 1
ATOM 662 N N . ALA A 1 91 ? 25.953 4.794 -15.678 1.00 93.62 91 ALA A N 1
ATOM 663 C CA . ALA A 1 91 ? 25.438 3.464 -16.005 1.00 93.62 91 ALA A CA 1
ATOM 664 C C . ALA A 1 91 ? 26.572 2.434 -16.128 1.00 93.62 91 ALA A C 1
ATOM 666 O O . ALA A 1 91 ? 26.517 1.381 -15.493 1.00 93.62 91 ALA A O 1
ATOM 667 N N . CYS A 1 92 ? 27.642 2.765 -16.860 1.00 92.00 92 CYS A N 1
ATOM 668 C CA . CYS A 1 92 ? 28.841 1.925 -16.938 1.00 92.00 92 CYS A CA 1
ATOM 669 C C . CYS A 1 92 ? 29.454 1.682 -15.559 1.00 92.00 92 CYS A C 1
ATOM 671 O O . CYS A 1 92 ? 29.854 0.564 -15.250 1.00 92.00 92 CYS A O 1
ATOM 673 N N . ARG A 1 93 ? 29.490 2.716 -14.714 1.00 92.19 93 ARG A N 1
ATOM 674 C CA . ARG A 1 93 ? 30.026 2.613 -13.367 1.00 92.19 93 ARG A CA 1
ATOM 675 C C . ARG A 1 93 ? 29.204 1.650 -12.522 1.00 92.19 93 ARG A C 1
ATOM 677 O O . ARG A 1 93 ? 29.782 0.743 -11.949 1.00 92.19 93 ARG A O 1
ATOM 684 N N . LEU A 1 94 ? 27.876 1.749 -12.512 1.00 91.25 94 LEU A N 1
ATOM 685 C CA . LEU A 1 94 ? 27.009 0.820 -11.772 1.00 91.25 94 LEU A CA 1
ATOM 686 C C . LEU A 1 94 ? 27.211 -0.652 -12.162 1.00 91.25 94 LEU A C 1
ATOM 688 O O . LEU A 1 94 ? 27.087 -1.524 -11.304 1.00 91.25 94 LEU A O 1
ATOM 692 N N . LEU A 1 95 ? 27.566 -0.947 -13.417 1.00 91.94 95 LEU A N 1
ATOM 693 C CA . LEU A 1 95 ? 27.899 -2.314 -13.844 1.00 91.94 95 LEU A CA 1
ATOM 694 C C . LEU A 1 95 ? 29.166 -2.861 -13.157 1.00 91.94 95 LEU A C 1
ATOM 696 O O . LEU A 1 95 ? 29.327 -4.074 -13.036 1.00 91.94 95 LEU A O 1
ATOM 700 N N . GLU A 1 96 ? 30.039 -1.987 -12.650 1.00 92.38 96 GLU A N 1
ATOM 701 C CA . GLU A 1 96 ? 31.204 -2.347 -11.836 1.00 92.38 96 GLU A CA 1
ATOM 702 C C . GLU A 1 96 ? 30.847 -2.627 -10.367 1.00 92.38 96 GLU A C 1
ATOM 704 O O . GLU A 1 96 ? 31.719 -3.048 -9.604 1.00 92.38 96 GLU A O 1
ATOM 709 N N . HIS A 1 97 ? 29.596 -2.425 -9.941 1.00 93.62 97 HIS A N 1
ATOM 710 C CA . HIS A 1 97 ? 29.171 -2.732 -8.577 1.00 93.62 97 HIS A CA 1
ATOM 711 C C . HIS A 1 97 ? 29.370 -4.234 -8.271 1.00 93.62 97 HIS A C 1
ATOM 713 O O . HIS A 1 97 ? 29.019 -5.072 -9.110 1.00 93.62 97 HIS A O 1
ATOM 719 N N . PRO A 1 98 ? 29.866 -4.633 -7.079 1.00 90.12 98 PRO A N 1
ATOM 720 C CA . PRO A 1 98 ? 30.162 -6.036 -6.761 1.00 90.12 98 PRO A CA 1
ATOM 721 C C . PRO A 1 98 ? 29.003 -7.013 -7.003 1.00 90.12 98 PRO A C 1
ATOM 723 O O . PRO A 1 98 ? 29.233 -8.128 -7.460 1.00 90.12 98 PRO A O 1
ATOM 726 N N . LYS A 1 99 ? 27.756 -6.585 -6.751 1.00 89.12 99 LYS A N 1
ATOM 727 C CA . LYS A 1 99 ? 26.545 -7.395 -7.004 1.00 89.12 99 LYS A CA 1
ATOM 728 C C . LYS A 1 99 ? 26.121 -7.456 -8.481 1.00 89.12 99 LYS A C 1
ATOM 730 O O . LYS A 1 99 ? 25.373 -8.353 -8.847 1.00 89.12 99 LYS A O 1
ATOM 735 N N . MET A 1 100 ? 26.592 -6.532 -9.322 1.00 88.88 100 MET A N 1
ATOM 736 C CA . MET A 1 100 ? 26.290 -6.499 -10.761 1.00 88.88 100 MET A CA 1
ATOM 737 C C . MET A 1 100 ? 27.336 -7.242 -11.587 1.00 88.88 100 MET A C 1
ATOM 739 O O . MET A 1 100 ? 26.969 -7.886 -12.566 1.00 88.88 100 MET A O 1
ATOM 743 N N . LYS A 1 101 ? 28.616 -7.219 -11.183 1.00 82.94 101 LYS A N 1
ATOM 744 C CA . LYS A 1 101 ? 29.713 -7.876 -11.922 1.00 82.94 101 LYS A CA 1
ATOM 745 C C . LYS A 1 101 ? 29.417 -9.325 -12.339 1.00 82.94 101 LYS A C 1
ATOM 747 O O . LYS A 1 101 ? 29.678 -9.639 -13.496 1.00 82.94 101 LYS A O 1
ATOM 752 N N . PRO A 1 102 ? 28.849 -10.203 -11.484 1.00 83.75 102 PRO A N 1
ATOM 753 C CA . PRO A 1 102 ? 28.550 -11.585 -11.873 1.00 83.75 102 PRO A CA 1
ATOM 754 C C . PRO A 1 102 ? 27.461 -11.706 -12.946 1.00 83.75 102 PRO A C 1
ATOM 756 O O . PRO A 1 102 ? 27.307 -12.760 -13.553 1.00 83.75 102 PRO A O 1
ATOM 759 N N . LEU A 1 103 ? 26.668 -10.651 -13.152 1.00 80.19 103 LEU A N 1
ATOM 760 C CA . LEU A 1 103 ? 25.594 -10.611 -14.142 1.00 80.19 103 LEU A CA 1
ATOM 761 C C . LEU A 1 103 ? 26.098 -10.155 -15.515 1.00 80.19 103 LEU A C 1
ATOM 763 O O . LEU A 1 103 ? 25.394 -10.354 -16.501 1.00 80.19 103 LEU A O 1
ATOM 767 N N . VAL A 1 104 ? 27.290 -9.553 -15.587 1.00 78.81 104 VAL A N 1
ATOM 768 C CA . VAL A 1 104 ? 27.874 -9.052 -16.832 1.00 78.81 104 VAL A CA 1
ATOM 769 C C . VAL A 1 104 ? 28.461 -10.221 -17.619 1.00 78.81 104 VAL A C 1
ATOM 771 O O . VAL A 1 104 ? 29.486 -10.791 -17.253 1.00 78.81 104 VAL A O 1
ATOM 774 N N . GLY A 1 105 ? 27.808 -10.565 -18.724 1.00 80.19 105 GLY A N 1
ATOM 775 C CA . GLY A 1 105 ? 28.212 -11.638 -19.625 1.00 80.19 105 GLY A CA 1
ATOM 776 C C . GLY A 1 105 ? 27.741 -11.379 -21.058 1.00 80.19 105 GLY A C 1
ATOM 777 O O . GLY A 1 105 ? 27.104 -10.354 -21.318 1.00 80.19 105 GLY A O 1
ATOM 778 N N . PRO A 1 106 ? 28.070 -12.275 -22.004 1.00 85.06 106 PRO A N 1
ATOM 779 C CA . PRO A 1 106 ? 27.590 -12.168 -23.378 1.00 85.06 106 PRO A CA 1
ATOM 780 C C . PRO A 1 106 ? 26.060 -12.282 -23.439 1.00 85.06 106 PRO A C 1
ATOM 782 O O . PRO A 1 106 ? 25.452 -13.003 -22.648 1.00 85.06 106 PRO A O 1
ATOM 785 N N . HIS A 1 107 ? 25.432 -11.588 -24.391 1.00 91.12 107 HIS A N 1
ATOM 786 C CA . HIS A 1 107 ? 23.984 -11.684 -24.594 1.00 91.12 107 HIS A CA 1
ATOM 787 C C . HIS A 1 107 ? 23.605 -13.017 -25.257 1.00 91.12 107 HIS A C 1
ATOM 789 O O . HIS A 1 107 ? 24.197 -13.395 -26.269 1.00 91.12 107 HIS A O 1
ATOM 795 N N . VAL A 1 108 ? 22.603 -13.707 -24.705 1.00 91.94 108 VAL A N 1
ATOM 796 C CA . VAL A 1 108 ? 22.064 -14.973 -25.240 1.00 91.94 108 VAL A CA 1
ATOM 797 C C . VAL A 1 108 ? 21.082 -14.728 -26.384 1.00 91.94 108 VAL A C 1
ATOM 799 O O . VAL A 1 108 ? 20.415 -13.699 -26.397 1.00 91.94 108 VAL A O 1
ATOM 802 N N . ASP A 1 109 ? 20.940 -15.659 -27.328 1.00 90.12 109 ASP A N 1
ATOM 803 C CA . ASP A 1 109 ? 19.987 -15.508 -28.439 1.00 90.12 109 ASP A CA 1
ATOM 804 C C . ASP A 1 109 ? 18.522 -15.503 -27.934 1.00 90.12 109 ASP A C 1
ATOM 806 O O . ASP A 1 109 ? 18.073 -16.516 -27.383 1.00 90.12 109 ASP A O 1
ATOM 810 N N . PRO A 1 110 ? 17.754 -14.407 -28.135 1.00 87.81 110 PRO A N 1
ATOM 811 C CA . PRO A 1 110 ? 16.358 -14.311 -27.706 1.00 87.81 110 PRO A CA 1
ATOM 812 C C . PRO A 1 110 ? 15.437 -15.377 -28.311 1.00 87.81 110 PRO A C 1
ATOM 814 O O . PRO A 1 110 ? 14.368 -15.632 -27.760 1.00 87.81 110 PRO A O 1
ATOM 817 N N . ALA A 1 111 ? 15.814 -15.976 -29.446 1.00 87.00 111 ALA A N 1
ATOM 818 C CA . ALA A 1 111 ? 14.999 -16.972 -30.134 1.00 87.00 111 ALA A CA 1
ATOM 819 C C . ALA A 1 111 ? 15.140 -18.386 -29.549 1.00 87.00 111 ALA A C 1
ATOM 821 O O . ALA A 1 111 ? 14.225 -19.196 -29.697 1.00 87.00 111 ALA A O 1
ATOM 822 N N . THR A 1 112 ? 16.272 -18.701 -28.910 1.00 89.06 112 THR A N 1
ATOM 823 C CA . THR A 1 112 ? 16.601 -20.080 -28.503 1.00 89.06 112 THR A CA 1
ATOM 824 C C . THR A 1 112 ? 16.860 -20.249 -27.011 1.00 89.06 112 THR A C 1
ATOM 826 O O . THR A 1 112 ? 16.853 -21.377 -26.524 1.00 89.06 112 THR A O 1
ATOM 829 N N . ALA A 1 113 ? 17.138 -19.167 -26.282 1.00 90.62 113 ALA A N 1
ATOM 830 C CA . ALA A 1 113 ? 17.474 -19.236 -24.865 1.00 90.62 113 ALA A CA 1
ATOM 831 C C . ALA A 1 113 ? 16.228 -19.320 -23.955 1.00 90.62 113 ALA A C 1
ATOM 833 O O . ALA A 1 113 ? 15.132 -18.912 -24.356 1.00 90.62 113 ALA A O 1
ATOM 834 N N . PRO A 1 114 ? 16.375 -19.822 -22.712 1.00 92.75 114 PRO A N 1
ATOM 835 C CA . PRO A 1 114 ? 15.308 -19.793 -21.718 1.00 92.75 114 PRO A CA 1
ATOM 836 C C . PRO A 1 114 ? 14.823 -18.367 -21.443 1.00 92.75 114 PRO A C 1
ATOM 838 O O . PRO A 1 114 ? 15.617 -17.432 -21.349 1.00 92.75 114 PRO A O 1
ATOM 841 N N . GLU A 1 115 ? 13.516 -18.208 -21.240 1.00 89.75 115 GLU A N 1
ATOM 842 C CA . GLU A 1 115 ? 12.874 -16.896 -21.098 1.00 89.75 115 GLU A CA 1
ATOM 843 C C . GLU A 1 115 ? 13.488 -16.028 -19.993 1.00 89.75 115 GLU A C 1
ATOM 845 O O . GLU A 1 115 ? 13.795 -14.859 -20.222 1.00 89.75 115 GLU A O 1
ATOM 850 N N . ALA A 1 116 ? 13.749 -16.619 -18.826 1.00 87.88 116 ALA A N 1
ATOM 851 C CA . ALA A 1 116 ? 14.367 -15.922 -17.702 1.00 87.88 116 ALA A CA 1
ATOM 852 C C . ALA A 1 116 ? 15.766 -15.367 -18.039 1.00 87.88 116 ALA A C 1
ATOM 854 O O . ALA A 1 116 ? 16.121 -14.272 -17.598 1.00 87.88 116 ALA A O 1
ATOM 855 N N . GLU A 1 117 ? 16.557 -16.088 -18.843 1.00 90.06 117 GLU A N 1
ATOM 856 C CA . GLU A 1 117 ? 17.882 -15.619 -19.258 1.00 90.06 117 GLU A CA 1
ATOM 857 C C . GLU A 1 117 ? 17.793 -14.488 -20.281 1.00 90.06 117 GLU A C 1
ATOM 859 O O . GLU A 1 117 ? 18.534 -13.511 -20.170 1.00 90.06 117 GLU A O 1
ATOM 864 N N . VAL A 1 118 ? 16.852 -14.570 -21.228 1.00 91.88 118 VAL A N 1
ATOM 865 C CA . VAL A 1 118 ? 16.619 -13.499 -22.208 1.00 91.88 118 VAL A CA 1
ATOM 866 C C . VAL A 1 118 ? 16.207 -12.209 -21.503 1.00 91.88 118 VAL A C 1
ATOM 868 O O . VAL A 1 118 ? 16.816 -11.167 -21.742 1.00 91.88 118 VAL A O 1
ATOM 871 N N . VAL A 1 119 ? 15.244 -12.273 -20.576 1.00 92.00 119 VAL A N 1
ATOM 872 C CA . VAL A 1 119 ? 14.796 -11.106 -19.795 1.00 92.00 119 VAL A CA 1
ATOM 873 C C . VAL A 1 119 ? 15.967 -10.486 -19.027 1.00 92.00 119 VAL A C 1
ATOM 875 O O . VAL A 1 119 ? 16.188 -9.276 -19.099 1.00 92.00 119 VAL A O 1
ATOM 878 N N . LYS A 1 120 ? 16.785 -11.309 -18.360 1.00 90.94 120 LYS A N 1
ATOM 879 C CA . LYS A 1 120 ? 17.991 -10.847 -17.659 1.00 90.94 120 LYS A CA 1
ATOM 880 C C . LYS A 1 120 ? 18.991 -10.167 -18.605 1.00 90.94 120 LYS A C 1
ATOM 882 O O . LYS A 1 120 ? 19.514 -9.099 -18.275 1.00 90.94 120 LYS A O 1
ATOM 887 N N . CYS A 1 121 ? 19.252 -10.749 -19.777 1.00 93.25 121 CYS A N 1
ATOM 888 C CA . CYS A 1 121 ? 20.132 -10.159 -20.787 1.00 93.25 121 CYS A CA 1
ATOM 889 C C . CYS A 1 121 ? 19.578 -8.844 -21.342 1.00 93.25 121 CYS A C 1
ATOM 891 O O . CYS A 1 121 ? 20.358 -7.922 -21.564 1.00 93.25 121 CYS A O 1
ATOM 893 N N . MET A 1 122 ? 18.262 -8.714 -21.522 1.00 94.44 122 MET A N 1
ATOM 894 C CA . MET A 1 122 ? 17.632 -7.466 -21.963 1.00 94.44 122 MET A CA 1
ATOM 895 C C . MET A 1 122 ? 17.771 -6.352 -20.915 1.00 94.44 122 MET A C 1
ATOM 897 O O . MET A 1 122 ? 18.139 -5.236 -21.281 1.00 94.44 122 MET A O 1
ATOM 901 N N . CYS A 1 123 ? 17.596 -6.651 -19.620 1.00 92.38 123 CYS A N 1
ATOM 902 C CA . CYS A 1 123 ? 17.873 -5.699 -18.534 1.00 92.38 123 CYS A CA 1
ATOM 903 C C . CYS A 1 123 ? 19.324 -5.191 -18.573 1.00 92.38 123 CYS A C 1
ATOM 905 O O . CYS A 1 123 ? 19.580 -3.989 -18.478 1.00 92.38 123 CYS A O 1
ATOM 907 N N . LEU A 1 124 ? 20.284 -6.109 -18.729 1.00 93.50 124 LEU A N 1
ATOM 908 C CA . LEU A 1 124 ? 21.702 -5.762 -18.824 1.00 93.50 124 LEU A CA 1
ATOM 909 C C . LEU A 1 124 ? 21.990 -4.928 -20.080 1.00 93.50 124 LEU A C 1
ATOM 911 O O . LEU A 1 124 ? 22.669 -3.903 -20.000 1.00 93.50 124 LEU A O 1
ATOM 915 N N . ALA A 1 125 ? 21.451 -5.347 -21.227 1.00 94.88 125 ALA A N 1
ATOM 916 C CA . ALA A 1 125 ? 21.627 -4.664 -22.499 1.00 94.88 125 ALA A CA 1
ATOM 917 C C . ALA A 1 125 ? 21.055 -3.241 -22.462 1.00 94.88 125 ALA A C 1
ATOM 919 O O . ALA A 1 125 ? 21.654 -2.331 -23.025 1.00 94.88 125 ALA A O 1
ATOM 920 N N . PHE A 1 126 ? 19.952 -3.010 -21.749 1.00 95.56 126 PHE A N 1
ATOM 921 C CA . PHE A 1 126 ? 19.419 -1.668 -21.525 1.00 95.56 126 PHE A CA 1
ATOM 922 C C . PHE A 1 126 ? 20.414 -0.758 -20.792 1.00 95.56 126 PHE A C 1
ATOM 924 O O . PHE A 1 126 ? 20.706 0.338 -21.273 1.00 95.56 126 PHE A O 1
ATOM 931 N N . LEU A 1 127 ? 21.004 -1.219 -19.683 1.00 93.19 127 LEU A N 1
ATOM 932 C CA . LEU A 1 127 ? 22.005 -0.442 -18.938 1.00 93.19 127 LEU A CA 1
ATOM 933 C C . LEU A 1 127 ? 23.274 -0.188 -19.766 1.00 93.19 127 LEU A C 1
ATOM 935 O O . LEU A 1 127 ? 23.807 0.922 -19.769 1.00 93.19 127 LEU A O 1
ATOM 939 N N . GLN A 1 128 ? 23.739 -1.192 -20.511 1.00 94.12 128 GLN A N 1
ATOM 940 C CA . GLN A 1 128 ? 24.895 -1.064 -21.404 1.00 94.12 128 GLN A CA 1
ATOM 941 C C . GLN A 1 128 ? 24.614 -0.100 -22.567 1.00 94.12 128 GLN A C 1
ATOM 943 O O . GLN A 1 128 ? 25.442 0.759 -22.875 1.00 94.12 128 GLN A O 1
ATOM 948 N N . ALA A 1 129 ? 23.431 -0.179 -23.180 1.00 94.31 129 ALA A N 1
ATOM 949 C CA . ALA A 1 129 ? 23.003 0.726 -24.243 1.00 94.31 129 ALA A CA 1
ATOM 950 C C . ALA A 1 129 ? 22.849 2.169 -23.738 1.00 94.31 129 ALA A C 1
ATOM 952 O O . ALA A 1 129 ? 23.214 3.110 -24.450 1.00 94.31 129 ALA A O 1
ATOM 953 N N . LEU A 1 130 ? 22.386 2.358 -22.496 1.00 93.19 130 LEU A N 1
ATOM 954 C CA . LEU A 1 130 ? 22.376 3.661 -21.825 1.00 93.19 130 LEU A CA 1
ATOM 955 C C . LEU A 1 130 ? 23.803 4.203 -21.634 1.00 93.19 130 LEU A C 1
ATOM 957 O O . LEU A 1 130 ? 24.042 5.393 -21.839 1.00 93.19 130 LEU A O 1
ATOM 961 N N . GLY A 1 131 ? 24.758 3.317 -21.336 1.00 89.06 131 GLY A N 1
ATOM 962 C CA . GLY A 1 131 ? 26.199 3.593 -21.311 1.00 89.06 131 GLY A CA 1
ATOM 963 C C . GLY A 1 131 ? 26.841 3.874 -22.677 1.00 89.06 131 GLY A C 1
ATOM 964 O O . GLY A 1 131 ? 27.979 4.340 -22.737 1.00 89.06 131 GLY A O 1
ATOM 965 N N . GLY A 1 132 ? 26.117 3.644 -23.777 1.00 88.00 132 GLY A N 1
ATOM 966 C CA . GLY A 1 132 ? 26.579 3.871 -25.149 1.00 88.00 132 GLY A CA 1
ATOM 967 C C . GLY A 1 132 ? 27.060 2.620 -25.894 1.00 88.00 132 GLY A C 1
ATOM 968 O O . GLY A 1 132 ? 27.613 2.753 -26.989 1.00 88.00 132 GLY A O 1
ATOM 969 N N . ASP A 1 133 ? 26.846 1.419 -25.350 1.00 90.06 133 ASP A N 1
ATOM 970 C CA . ASP A 1 133 ? 27.178 0.159 -26.020 1.00 90.06 133 ASP A CA 1
ATOM 971 C C . ASP A 1 133 ? 26.244 -0.098 -27.218 1.00 90.06 133 ASP A C 1
ATOM 973 O O . ASP A 1 133 ? 25.030 -0.288 -27.090 1.00 90.06 133 ASP A O 1
ATOM 977 N N . ARG A 1 134 ? 26.830 -0.116 -28.419 1.00 91.56 134 ARG A N 1
ATOM 978 C CA . ARG A 1 134 ? 26.100 -0.344 -29.673 1.00 91.56 134 ARG A CA 1
ATOM 979 C C . ARG A 1 134 ? 25.659 -1.794 -29.852 1.00 91.56 134 ARG A C 1
ATOM 981 O O . ARG A 1 134 ? 24.612 -2.011 -30.454 1.00 91.56 134 ARG A O 1
ATOM 988 N N . ALA A 1 135 ? 26.430 -2.765 -29.364 1.00 91.12 135 ALA A N 1
ATOM 989 C CA . ALA A 1 135 ? 26.073 -4.177 -29.470 1.00 91.12 135 ALA A CA 1
ATOM 990 C C . ALA A 1 135 ? 24.858 -4.485 -28.587 1.00 91.12 135 ALA A C 1
ATOM 992 O O . ALA A 1 135 ? 23.934 -5.169 -29.024 1.00 91.12 135 ALA A O 1
ATOM 993 N N . ALA 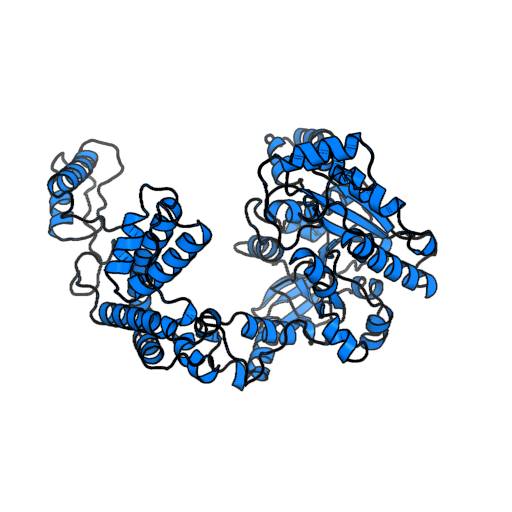A 1 136 ? 24.811 -3.889 -27.395 1.00 93.38 136 ALA A N 1
ATOM 994 C CA . ALA A 1 136 ? 23.660 -3.970 -26.504 1.00 93.38 136 ALA A CA 1
ATOM 995 C C . ALA A 1 136 ? 22.399 -3.319 -27.101 1.00 93.38 136 ALA A C 1
ATOM 997 O O . ALA A 1 136 ? 21.313 -3.897 -27.051 1.00 93.38 136 ALA A O 1
ATOM 998 N N . LEU A 1 137 ? 22.535 -2.158 -27.754 1.00 94.25 137 LEU A N 1
ATOM 999 C CA . LEU A 1 137 ? 21.415 -1.537 -28.469 1.00 94.25 137 LEU A CA 1
ATOM 1000 C C . LEU A 1 137 ? 20.901 -2.431 -29.611 1.00 94.25 137 LEU A C 1
ATOM 1002 O O . LEU A 1 137 ? 19.695 -2.624 -29.753 1.00 94.25 137 LEU A O 1
ATOM 1006 N N . GLN A 1 138 ? 21.808 -3.009 -30.401 1.00 93.81 138 GLN A N 1
ATOM 1007 C CA . GLN A 1 138 ? 21.451 -3.945 -31.472 1.00 93.81 138 GLN A CA 1
ATOM 1008 C C . GLN A 1 138 ? 20.802 -5.221 -30.931 1.00 93.81 138 GLN A C 1
ATOM 1010 O O . GLN A 1 138 ? 19.934 -5.794 -31.583 1.00 93.81 138 GLN A O 1
ATOM 1015 N N . TYR A 1 139 ? 21.207 -5.682 -29.749 1.00 94.12 139 TYR A N 1
ATOM 1016 C CA . TYR A 1 139 ? 20.574 -6.811 -29.081 1.00 94.12 139 TYR A CA 1
ATOM 1017 C C . TYR A 1 139 ? 19.097 -6.533 -28.778 1.00 94.12 139 TYR A C 1
ATOM 1019 O O . TYR A 1 139 ? 18.241 -7.310 -29.196 1.00 94.12 139 TYR A O 1
ATOM 1027 N N . LEU A 1 140 ? 18.791 -5.387 -28.157 1.00 94.31 140 LEU A N 1
ATOM 1028 C CA . LEU A 1 140 ? 17.409 -4.965 -27.899 1.00 94.31 140 LEU A CA 1
ATOM 1029 C C . LEU A 1 140 ? 16.604 -4.820 -29.196 1.00 94.31 140 LEU A C 1
ATOM 1031 O O . LEU A 1 140 ? 15.470 -5.277 -29.275 1.00 94.31 140 LEU A O 1
ATOM 1035 N N . GLN A 1 141 ? 17.202 -4.245 -30.243 1.00 93.62 141 GLN A N 1
ATOM 1036 C CA . GLN A 1 141 ? 16.549 -4.107 -31.548 1.00 93.62 141 GLN A CA 1
ATOM 1037 C C . GLN A 1 141 ? 16.254 -5.455 -32.215 1.00 93.62 141 GLN A C 1
ATOM 1039 O O . GLN A 1 141 ? 15.216 -5.593 -32.851 1.00 93.62 141 GLN A O 1
ATOM 1044 N N . ARG A 1 142 ? 17.130 -6.456 -32.065 1.00 90.19 142 ARG A N 1
ATOM 1045 C CA . ARG A 1 142 ? 16.903 -7.811 -32.600 1.00 90.19 142 ARG A CA 1
ATOM 1046 C C . ARG A 1 142 ? 15.828 -8.587 -31.845 1.00 90.19 142 ARG A C 1
ATOM 1048 O O . ARG A 1 142 ? 15.245 -9.494 -32.423 1.00 90.19 142 ARG A O 1
ATOM 1055 N N . ALA A 1 143 ? 15.571 -8.247 -30.583 1.00 89.31 143 ALA A N 1
ATOM 1056 C CA . ALA A 1 143 ? 14.478 -8.843 -29.819 1.00 89.31 143 ALA A CA 1
ATOM 1057 C C . ALA A 1 143 ? 13.088 -8.370 -30.301 1.00 89.31 143 ALA A C 1
ATOM 1059 O O . ALA A 1 143 ? 12.085 -9.012 -29.976 1.00 89.31 143 ALA A O 1
ATOM 1060 N N . LYS A 1 144 ? 13.022 -7.293 -31.105 1.00 85.81 144 LYS A N 1
ATOM 1061 C CA . LYS A 1 144 ? 11.788 -6.840 -31.763 1.00 85.81 144 LYS A CA 1
ATOM 1062 C C . LYS A 1 144 ? 11.303 -7.820 -32.829 1.00 85.81 144 LYS A C 1
ATOM 1064 O O . LYS A 1 144 ? 12.094 -8.451 -33.524 1.00 85.81 144 LYS A O 1
ATOM 1069 N N . GLY A 1 145 ? 9.984 -7.906 -32.985 1.00 78.75 145 GLY A N 1
ATOM 1070 C CA . GLY A 1 145 ? 9.316 -8.806 -33.929 1.00 78.75 145 GLY A CA 1
ATOM 1071 C C . GLY A 1 145 ? 9.310 -10.282 -33.511 1.00 78.75 145 GLY A C 1
ATOM 1072 O O . GLY A 1 145 ? 8.864 -11.127 -34.284 1.00 78.75 145 GLY A O 1
ATOM 1073 N N . GLY A 1 146 ? 9.800 -10.598 -32.307 1.00 83.12 146 GLY A N 1
ATOM 1074 C CA . GLY A 1 146 ? 9.792 -11.938 -31.720 1.00 83.12 146 GLY A CA 1
ATOM 1075 C C . GLY A 1 146 ? 8.926 -12.033 -30.460 1.00 83.12 146 GLY A C 1
ATOM 1076 O O . GLY A 1 146 ? 8.107 -11.164 -30.171 1.00 83.12 146 GLY A O 1
ATOM 1077 N N . LYS A 1 147 ? 9.146 -13.083 -29.659 1.00 88.31 147 LYS A N 1
ATOM 1078 C CA . LYS A 1 147 ? 8.419 -13.332 -28.397 1.00 88.31 147 LYS A CA 1
ATOM 1079 C C . LYS A 1 147 ? 8.517 -12.171 -27.387 1.00 88.31 147 LYS A C 1
ATOM 1081 O O . LYS A 1 147 ? 7.613 -11.995 -26.579 1.00 88.31 147 LYS A O 1
ATOM 1086 N N . PHE A 1 148 ? 9.591 -11.381 -27.442 1.00 93.38 148 PHE A N 1
ATOM 1087 C CA . PHE A 1 148 ? 9.907 -10.312 -26.485 1.00 93.38 148 PHE A CA 1
ATOM 1088 C C . PHE A 1 148 ? 9.658 -8.897 -27.024 1.00 93.38 148 PHE A C 1
ATOM 1090 O O . PHE A 1 148 ? 10.165 -7.937 -26.448 1.00 93.38 148 PHE A O 1
ATOM 1097 N N . ASP A 1 149 ? 8.887 -8.750 -28.107 1.00 92.38 149 ASP A N 1
ATOM 1098 C CA . ASP A 1 149 ? 8.686 -7.471 -28.804 1.00 92.38 149 ASP A CA 1
ATOM 1099 C C . ASP A 1 149 ? 8.237 -6.336 -27.868 1.00 92.38 149 ASP A C 1
ATOM 1101 O O . ASP A 1 149 ? 8.882 -5.292 -27.808 1.00 92.38 149 ASP A O 1
ATOM 1105 N N . GLY A 1 150 ? 7.220 -6.579 -27.034 1.00 92.81 150 GLY A N 1
ATOM 1106 C CA . GLY A 1 150 ? 6.733 -5.577 -26.079 1.00 92.81 150 GLY A CA 1
ATOM 1107 C C . GLY A 1 150 ? 7.776 -5.156 -25.034 1.00 92.81 150 GLY A C 1
ATOM 1108 O O . GLY A 1 150 ? 7.861 -3.981 -24.683 1.00 92.81 150 GLY A O 1
ATOM 1109 N N . LEU A 1 151 ? 8.613 -6.090 -24.565 1.00 93.19 151 LEU A N 1
ATOM 1110 C CA . LEU A 1 151 ? 9.685 -5.788 -23.610 1.00 93.19 151 LEU A CA 1
ATOM 1111 C C . LEU A 1 151 ? 10.844 -5.036 -24.285 1.00 93.19 151 LEU A C 1
ATOM 1113 O O . LEU A 1 151 ? 11.431 -4.129 -23.696 1.00 93.19 151 LEU A O 1
ATOM 1117 N N . ALA A 1 152 ? 11.165 -5.390 -25.530 1.00 94.81 152 ALA A N 1
ATOM 1118 C CA . ALA A 1 152 ? 12.163 -4.692 -26.330 1.00 94.81 152 ALA A CA 1
ATOM 1119 C C . ALA A 1 152 ? 11.735 -3.244 -26.594 1.00 94.81 152 ALA A C 1
ATOM 1121 O O . ALA A 1 152 ? 12.527 -2.322 -26.389 1.00 94.81 152 ALA A O 1
ATOM 1122 N N . ASP A 1 153 ? 10.471 -3.040 -26.969 1.00 95.25 153 ASP A N 1
ATOM 1123 C CA . ASP A 1 153 ? 9.882 -1.717 -27.160 1.00 95.25 153 ASP A CA 1
ATOM 1124 C C . ASP A 1 153 ? 9.880 -0.895 -25.878 1.00 95.25 153 ASP A C 1
ATOM 1126 O O . ASP A 1 153 ? 10.248 0.280 -25.914 1.00 95.25 153 ASP A O 1
ATOM 1130 N N . PHE A 1 154 ? 9.558 -1.510 -24.738 1.00 95.19 154 PHE A N 1
ATOM 1131 C CA . PHE A 1 154 ? 9.650 -0.854 -23.437 1.00 95.19 154 PHE A CA 1
ATOM 1132 C C . PHE A 1 154 ? 11.064 -0.311 -23.167 1.00 95.19 154 PHE A C 1
ATOM 1134 O O . PHE A 1 154 ? 11.221 0.873 -22.860 1.00 95.19 154 PHE A O 1
ATOM 1141 N N . TYR A 1 155 ? 12.107 -1.132 -23.332 1.00 95.88 155 TYR A N 1
ATOM 1142 C CA . TYR A 1 155 ? 13.485 -0.692 -23.081 1.00 95.88 155 TYR A CA 1
ATOM 1143 C C . TYR A 1 155 ? 13.983 0.339 -24.096 1.00 95.88 155 TYR A C 1
ATOM 1145 O O . TYR A 1 155 ? 14.638 1.308 -23.710 1.00 95.88 155 TYR A O 1
ATOM 1153 N N . LEU A 1 156 ? 13.675 0.165 -25.383 1.00 93.94 156 LEU A N 1
ATOM 1154 C CA . LEU A 1 156 ? 14.069 1.115 -26.426 1.00 93.94 156 LEU A CA 1
ATOM 1155 C C . LEU A 1 156 ? 13.391 2.475 -26.223 1.00 93.94 156 LEU A C 1
ATOM 1157 O O . LEU A 1 156 ? 14.071 3.501 -26.256 1.00 93.94 156 LEU A O 1
ATOM 1161 N N . ALA A 1 157 ? 12.089 2.486 -25.924 1.00 93.88 157 ALA A N 1
ATOM 1162 C CA . ALA A 1 157 ? 11.372 3.708 -25.572 1.00 93.88 157 ALA A CA 1
ATOM 1163 C C . ALA A 1 157 ? 11.948 4.352 -24.302 1.00 93.88 157 ALA A C 1
ATOM 1165 O O . ALA A 1 157 ? 12.116 5.571 -24.255 1.00 93.88 157 ALA A O 1
ATOM 1166 N N . GLY A 1 158 ? 12.314 3.545 -23.301 1.00 93.50 158 GLY A N 1
ATOM 1167 C CA . GLY A 1 158 ? 12.967 4.010 -22.078 1.00 93.50 158 GLY A CA 1
ATOM 1168 C C . GLY A 1 158 ? 14.286 4.745 -22.339 1.00 93.50 158 GLY A C 1
ATOM 1169 O O . GLY A 1 158 ? 14.520 5.801 -21.753 1.00 93.50 158 GLY A O 1
ATOM 1170 N N . LEU A 1 159 ? 15.129 4.253 -23.258 1.00 92.00 159 LEU A N 1
ATOM 1171 C CA . LEU A 1 159 ? 16.389 4.922 -23.621 1.00 92.00 159 LEU A CA 1
ATOM 1172 C C . LEU A 1 159 ? 16.147 6.336 -24.165 1.00 92.00 159 LEU A C 1
ATOM 1174 O O . LEU A 1 159 ? 16.873 7.270 -23.813 1.00 92.00 159 LEU A O 1
ATOM 1178 N N . ASP A 1 160 ? 15.131 6.504 -25.008 1.00 86.62 160 ASP A N 1
ATOM 1179 C CA . ASP A 1 160 ? 14.797 7.799 -25.599 1.00 86.62 160 ASP A CA 1
ATOM 1180 C C . ASP A 1 160 ? 14.110 8.732 -24.594 1.00 86.62 160 ASP A C 1
ATOM 1182 O O . ASP A 1 160 ? 14.445 9.919 -24.524 1.00 86.62 160 ASP A O 1
ATOM 1186 N N . GLN A 1 161 ? 13.214 8.201 -23.758 1.00 91.38 161 GLN A N 1
ATOM 1187 C CA . GLN A 1 161 ? 12.553 8.966 -22.700 1.00 91.38 161 GLN A CA 1
ATOM 1188 C C . GLN A 1 161 ? 13.554 9.498 -21.674 1.00 91.38 161 GLN A C 1
ATOM 1190 O O . GLN A 1 161 ? 13.540 10.696 -21.396 1.00 91.38 161 GLN A O 1
ATOM 1195 N N . ILE A 1 162 ? 14.486 8.667 -21.195 1.00 91.81 162 ILE A N 1
ATOM 1196 C CA . ILE A 1 162 ? 15.538 9.092 -20.257 1.00 91.81 162 ILE A CA 1
ATOM 1197 C C . ILE A 1 162 ? 16.391 10.205 -20.875 1.00 91.81 162 ILE A C 1
ATOM 1199 O O . ILE A 1 162 ? 16.671 11.216 -20.233 1.00 91.81 162 ILE A O 1
ATOM 1203 N N . ARG A 1 163 ? 16.779 10.074 -22.149 1.00 86.06 163 ARG A N 1
ATOM 1204 C CA . ARG A 1 163 ? 17.540 11.123 -22.854 1.00 86.06 163 ARG A CA 1
ATOM 1205 C C . ARG A 1 163 ? 16.768 12.432 -22.975 1.00 86.06 163 ARG A C 1
ATOM 1207 O O . ARG A 1 163 ? 17.392 13.494 -22.944 1.00 86.06 163 ARG A O 1
ATOM 1214 N N . SER A 1 164 ? 15.454 12.363 -23.171 1.00 84.69 164 SER A N 1
ATOM 1215 C CA . SER A 1 164 ? 14.587 13.541 -23.225 1.00 84.69 164 SER A CA 1
ATOM 1216 C C . SER A 1 164 ? 14.409 14.172 -21.844 1.00 84.69 164 SER A C 1
ATOM 1218 O O . SER A 1 164 ? 14.401 15.396 -21.731 1.00 84.69 164 SER A O 1
ATOM 1220 N N . GLU A 1 165 ? 14.275 13.358 -20.798 1.00 89.12 165 GLU A N 1
ATOM 1221 C CA . GLU A 1 165 ? 14.124 13.824 -19.421 1.00 89.12 165 GLU A CA 1
ATOM 1222 C C . GLU A 1 165 ? 15.385 14.537 -18.935 1.00 89.12 165 GLU A C 1
ATOM 1224 O O . GLU A 1 165 ? 15.291 15.632 -18.388 1.00 89.12 165 GLU A O 1
ATOM 1229 N N . ILE A 1 166 ? 16.565 13.974 -19.204 1.00 88.88 166 ILE A N 1
ATOM 1230 C CA . ILE A 1 166 ? 17.846 14.596 -18.849 1.00 88.88 166 ILE A CA 1
ATOM 1231 C C . ILE A 1 166 ? 18.012 15.937 -19.556 1.00 88.88 166 ILE A C 1
ATOM 1233 O O . ILE A 1 166 ? 18.326 16.926 -18.901 1.00 88.88 166 ILE A O 1
ATOM 1237 N N . ASP A 1 167 ? 17.724 16.005 -20.858 1.00 84.50 167 ASP A N 1
ATOM 1238 C CA . ASP A 1 167 ? 17.771 17.270 -21.600 1.00 84.50 167 ASP A CA 1
ATOM 1239 C C . ASP A 1 167 ? 16.851 18.326 -20.991 1.00 84.50 167 ASP A C 1
ATOM 1241 O O . ASP A 1 167 ? 17.253 19.478 -20.819 1.00 84.50 167 ASP A O 1
ATOM 1245 N N . ALA A 1 168 ? 15.617 17.940 -20.660 1.00 83.50 168 ALA A N 1
ATOM 1246 C CA . ALA A 1 168 ? 14.653 18.841 -20.049 1.00 83.50 168 ALA A CA 1
ATOM 1247 C C . ALA A 1 168 ? 15.102 19.277 -18.647 1.00 83.50 168 ALA A C 1
ATOM 1249 O O . ALA A 1 168 ? 15.004 20.457 -18.306 1.00 83.50 168 ALA A O 1
ATOM 1250 N N . ARG A 1 169 ? 15.622 18.345 -17.841 1.00 85.00 169 ARG A N 1
ATOM 1251 C CA . ARG A 1 169 ? 16.004 18.602 -16.456 1.00 85.00 169 ARG A CA 1
ATOM 1252 C C . ARG A 1 169 ? 17.241 19.483 -16.359 1.00 85.00 169 ARG A C 1
ATOM 1254 O O . ARG A 1 169 ? 17.215 20.405 -15.549 1.00 85.00 169 ARG A O 1
ATOM 1261 N N . THR A 1 170 ? 18.251 19.286 -17.210 1.00 85.00 170 THR A N 1
ATOM 1262 C CA . THR A 1 170 ? 19.454 20.137 -17.263 1.00 85.00 170 THR A CA 1
ATOM 1263 C C . THR A 1 170 ? 19.109 21.614 -17.485 1.00 85.00 170 THR A C 1
ATOM 1265 O O . THR A 1 170 ? 19.770 22.484 -16.934 1.00 85.00 170 THR A O 1
ATOM 1268 N N . LEU A 1 171 ? 18.031 21.925 -18.216 1.00 76.69 171 LEU A N 1
ATOM 1269 C CA . LEU A 1 171 ? 17.583 23.315 -18.398 1.00 76.69 171 LEU A CA 1
ATOM 1270 C C . LEU A 1 171 ? 17.022 23.947 -17.116 1.00 76.69 171 LEU A C 1
ATOM 1272 O O . LEU A 1 171 ? 17.075 25.164 -16.954 1.00 76.69 171 LEU A O 1
ATOM 1276 N N . SER A 1 172 ? 16.439 23.135 -16.236 1.00 81.69 172 SER A N 1
ATOM 1277 C CA . SER A 1 172 ? 15.808 23.586 -14.989 1.00 81.69 172 SER A CA 1
ATOM 1278 C C . SER A 1 172 ? 16.690 23.421 -13.750 1.00 81.69 172 SER A C 1
ATOM 1280 O O . SER A 1 172 ? 16.401 24.018 -12.716 1.00 81.69 172 SER A O 1
ATOM 1282 N N . ASP A 1 173 ? 17.743 22.610 -13.847 1.00 85.50 173 ASP A N 1
ATOM 1283 C CA . ASP A 1 173 ? 18.595 22.197 -12.737 1.00 85.50 173 ASP A CA 1
ATOM 1284 C C . ASP A 1 173 ? 20.074 22.229 -13.163 1.00 85.50 173 ASP A C 1
ATOM 1286 O O . ASP A 1 173 ? 20.620 21.216 -13.616 1.00 85.50 173 ASP A O 1
ATOM 1290 N N . PRO A 1 174 ? 20.740 23.391 -13.023 1.00 80.88 174 PRO A N 1
ATOM 1291 C CA . PRO A 1 174 ? 22.142 23.559 -13.414 1.00 80.88 174 PRO A CA 1
ATOM 1292 C C . PRO A 1 174 ? 23.117 22.667 -12.629 1.00 80.88 174 PRO A C 1
ATOM 1294 O O . PRO A 1 174 ? 24.267 22.497 -13.026 1.00 80.88 174 PRO A O 1
ATOM 1297 N N . ALA A 1 175 ? 22.693 22.103 -11.490 1.00 89.75 175 ALA A N 1
ATOM 1298 C CA . ALA A 1 175 ? 23.540 21.247 -10.664 1.00 89.75 175 ALA A CA 1
ATOM 1299 C C . ALA A 1 175 ? 23.567 19.787 -11.147 1.00 89.75 175 ALA A C 1
ATOM 1301 O O . ALA A 1 175 ? 24.486 19.047 -10.783 1.00 89.75 175 ALA A O 1
ATOM 1302 N N . LEU A 1 176 ? 22.598 19.370 -11.974 1.00 92.06 176 LEU A N 1
ATOM 1303 C CA . LEU A 1 176 ? 22.445 17.977 -12.397 1.00 92.06 176 LEU A CA 1
ATOM 1304 C C . LEU A 1 176 ? 23.689 17.443 -13.116 1.00 92.06 176 LEU A C 1
ATOM 1306 O O . LEU A 1 176 ? 24.149 16.346 -12.807 1.00 92.06 176 LEU A O 1
ATOM 1310 N N . THR A 1 177 ? 24.251 18.210 -14.054 1.00 93.38 177 THR A N 1
ATOM 1311 C CA . THR A 1 177 ? 25.429 17.787 -14.832 1.00 93.38 177 THR A CA 1
ATOM 1312 C C . THR A 1 177 ? 26.606 17.479 -13.909 1.00 93.38 177 THR A C 1
ATOM 1314 O O . THR A 1 177 ? 27.164 16.385 -13.963 1.00 93.38 177 THR A O 1
ATOM 1317 N N . SER A 1 178 ? 26.919 18.397 -12.993 1.00 94.56 178 SER A N 1
ATOM 1318 C CA . SER A 1 178 ? 27.994 18.230 -12.010 1.00 94.56 178 SER A CA 1
ATOM 1319 C C . SER A 1 178 ? 27.738 17.056 -11.059 1.00 94.56 178 SER A C 1
ATOM 1321 O O . SER A 1 178 ? 28.670 16.339 -10.696 1.00 94.56 178 SER A O 1
ATOM 1323 N N . ALA A 1 179 ? 26.481 16.825 -10.660 1.00 95.62 179 ALA A N 1
ATOM 1324 C CA . ALA A 1 179 ? 26.112 15.682 -9.826 1.00 95.62 179 ALA A CA 1
ATOM 1325 C C . ALA A 1 179 ? 26.324 14.346 -10.560 1.00 95.62 179 ALA A C 1
ATOM 1327 O O . ALA A 1 179 ? 26.896 13.417 -9.989 1.00 95.62 179 ALA A O 1
ATOM 1328 N N . LEU A 1 180 ? 25.939 14.262 -11.837 1.00 96.44 180 LEU A N 1
ATOM 1329 C CA . LEU A 1 180 ? 26.177 13.085 -12.678 1.00 96.44 180 LEU A CA 1
ATOM 1330 C C . LEU A 1 180 ? 27.675 12.848 -12.921 1.00 96.44 180 LEU A C 1
ATOM 1332 O O . LEU A 1 180 ? 28.123 11.704 -12.898 1.00 96.44 180 LEU A O 1
ATOM 1336 N N . GLU A 1 181 ? 28.469 13.901 -13.127 1.00 95.62 181 GLU A N 1
ATOM 1337 C CA . GLU A 1 181 ? 29.926 13.791 -13.291 1.00 95.62 181 GLU A CA 1
ATOM 1338 C C . GLU A 1 181 ? 30.624 13.314 -12.010 1.00 95.62 181 GLU A C 1
ATOM 1340 O O . GLU A 1 181 ? 31.532 12.476 -12.070 1.00 95.62 181 GLU A O 1
ATOM 1345 N N . ALA A 1 182 ? 30.173 13.799 -10.850 1.00 95.50 182 ALA A N 1
ATOM 1346 C CA . ALA A 1 182 ? 30.640 13.319 -9.556 1.00 95.50 182 ALA A CA 1
ATOM 1347 C C . ALA A 1 182 ? 30.297 11.834 -9.367 1.00 95.50 182 ALA A C 1
ATOM 1349 O O . ALA A 1 182 ? 31.188 11.041 -9.073 1.00 95.50 182 ALA A O 1
ATOM 1350 N N . ALA A 1 183 ? 29.045 11.440 -9.619 1.00 95.81 183 ALA A N 1
ATOM 1351 C CA . ALA A 1 183 ? 28.612 10.044 -9.556 1.00 95.81 183 ALA A CA 1
ATOM 1352 C C . ALA A 1 183 ? 29.419 9.140 -10.506 1.00 95.81 183 ALA A C 1
ATOM 1354 O O . ALA A 1 183 ? 29.885 8.076 -10.107 1.00 95.81 183 ALA A O 1
ATOM 1355 N N . ALA A 1 184 ? 29.667 9.587 -11.741 1.00 95.38 184 ALA A N 1
ATOM 1356 C CA . ALA A 1 184 ? 30.475 8.859 -12.722 1.00 95.38 184 ALA A CA 1
ATOM 1357 C C . ALA A 1 184 ? 31.932 8.650 -12.267 1.00 95.38 184 ALA A C 1
ATOM 1359 O O . ALA A 1 184 ? 32.573 7.663 -12.636 1.00 95.38 184 ALA A O 1
ATOM 1360 N N . SER A 1 185 ? 32.468 9.579 -11.476 1.00 95.06 185 SER A N 1
ATOM 1361 C CA . SER A 1 185 ? 33.850 9.532 -10.988 1.00 95.06 185 SER A CA 1
ATOM 1362 C C . SER A 1 185 ? 34.004 8.682 -9.723 1.00 95.06 185 SER A C 1
ATOM 1364 O O . SER A 1 185 ? 35.096 8.175 -9.464 1.00 95.06 185 SER A O 1
ATOM 1366 N N . THR A 1 186 ? 32.923 8.465 -8.977 1.00 95.00 186 THR A N 1
ATOM 1367 C CA . THR A 1 186 ? 32.911 7.696 -7.727 1.00 95.00 186 THR A CA 1
ATOM 1368 C C . THR A 1 186 ? 32.878 6.187 -7.980 1.00 95.00 186 THR A C 1
ATOM 1370 O O . THR A 1 186 ? 32.247 5.709 -8.921 1.00 95.00 186 THR A O 1
ATOM 1373 N N . SER A 1 187 ? 33.572 5.417 -7.139 1.00 90.75 187 SER A N 1
ATOM 1374 C CA . SER A 1 187 ? 33.525 3.951 -7.170 1.00 90.75 187 SER A CA 1
ATOM 1375 C C . SER A 1 187 ? 32.230 3.442 -6.514 1.00 90.75 187 SER A C 1
ATOM 1377 O O . SER A 1 187 ? 31.937 3.851 -5.393 1.00 90.75 187 SER A O 1
ATOM 1379 N N . PRO A 1 188 ? 31.463 2.531 -7.137 1.00 90.12 188 PRO A N 1
ATOM 1380 C CA . PRO A 1 188 ? 30.227 1.987 -6.583 1.00 90.12 188 PRO A CA 1
ATOM 1381 C C . PRO A 1 188 ? 30.565 0.807 -5.668 1.00 90.12 188 PRO A C 1
ATOM 1383 O O . PRO A 1 188 ? 30.262 -0.349 -5.963 1.00 90.12 188 PRO A O 1
ATOM 1386 N N . SER A 1 189 ? 31.261 1.097 -4.569 1.00 88.88 189 SER A N 1
ATOM 1387 C CA . SER A 1 189 ? 31.716 0.083 -3.609 1.00 88.88 189 SER A CA 1
ATOM 1388 C C . SER A 1 189 ? 30.561 -0.616 -2.881 1.00 88.88 189 SER A C 1
ATOM 1390 O O . SER A 1 189 ? 30.753 -1.712 -2.360 1.00 88.88 189 SER A O 1
ATOM 1392 N N . GLY A 1 190 ? 29.383 0.016 -2.855 1.00 85.81 190 GLY A N 1
ATOM 1393 C CA . GLY A 1 190 ? 28.241 -0.369 -2.028 1.00 85.81 190 GLY A CA 1
ATOM 1394 C C . GLY A 1 190 ? 28.222 0.330 -0.664 1.00 85.81 190 GLY A C 1
ATOM 1395 O O . GLY A 1 190 ? 27.292 0.115 0.107 1.00 85.81 190 GLY A O 1
ATOM 1396 N N . SER A 1 191 ? 29.207 1.179 -0.343 1.00 91.25 191 SER A N 1
ATOM 1397 C CA . SER A 1 191 ? 29.179 1.980 0.886 1.00 91.25 191 SER A CA 1
ATOM 1398 C C . SER A 1 191 ? 28.176 3.137 0.787 1.00 91.25 191 SER A C 1
ATOM 1400 O O . SER A 1 191 ? 28.009 3.740 -0.275 1.00 91.25 191 SER A O 1
ATOM 1402 N N . ILE A 1 192 ? 27.542 3.494 1.910 1.00 88.94 192 ILE A N 1
ATOM 1403 C CA . ILE A 1 192 ? 26.616 4.641 1.982 1.00 88.94 192 ILE A CA 1
ATOM 1404 C C . ILE A 1 192 ? 27.319 5.937 1.558 1.00 88.94 192 ILE A C 1
ATOM 1406 O O . ILE A 1 192 ? 26.773 6.710 0.775 1.00 88.94 192 ILE A O 1
ATOM 1410 N N . LYS A 1 193 ? 28.558 6.143 2.018 1.00 88.69 193 LYS A N 1
ATOM 1411 C CA . LYS A 1 193 ? 29.351 7.341 1.717 1.00 88.69 193 LYS A CA 1
ATOM 1412 C C . LYS A 1 193 ? 29.581 7.531 0.216 1.00 88.69 193 LYS A C 1
ATOM 1414 O O . LYS A 1 193 ? 29.494 8.652 -0.279 1.00 88.69 193 LYS A O 1
ATOM 1419 N N . ASP A 1 194 ? 29.865 6.450 -0.505 1.00 90.94 194 ASP A N 1
ATOM 1420 C CA . ASP A 1 194 ? 30.052 6.516 -1.955 1.00 90.94 194 ASP A CA 1
ATOM 1421 C C . ASP A 1 194 ? 28.709 6.678 -2.683 1.00 90.94 194 ASP A C 1
ATOM 1423 O O . ASP A 1 194 ? 28.620 7.434 -3.653 1.00 90.94 194 ASP A O 1
ATOM 1427 N N . ALA A 1 195 ? 27.647 6.032 -2.187 1.00 92.75 195 ALA A N 1
ATOM 1428 C CA . ALA A 1 195 ? 26.298 6.152 -2.737 1.00 92.75 195 ALA A CA 1
ATOM 1429 C C . ALA A 1 195 ? 25.744 7.583 -2.667 1.00 92.75 195 ALA A C 1
ATOM 1431 O O . ALA A 1 195 ? 25.035 7.996 -3.581 1.00 92.75 195 ALA A O 1
ATOM 1432 N N . GLU A 1 196 ? 26.134 8.397 -1.678 1.00 93.69 196 GLU A N 1
ATOM 1433 C CA . GLU A 1 196 ? 25.716 9.805 -1.621 1.00 93.69 196 GLU A CA 1
ATOM 1434 C C . GLU A 1 196 ? 26.111 10.609 -2.870 1.00 93.69 196 GLU A C 1
ATOM 1436 O O . GLU A 1 196 ? 25.405 11.545 -3.255 1.00 93.69 196 GLU A O 1
ATOM 1441 N N . ALA A 1 197 ? 27.213 10.252 -3.542 1.00 94.44 197 ALA A N 1
ATOM 1442 C CA . ALA A 1 197 ? 27.591 10.887 -4.804 1.00 94.44 197 ALA A CA 1
ATOM 1443 C C . ALA A 1 197 ? 26.558 10.617 -5.910 1.00 94.44 197 ALA A C 1
ATOM 1445 O O . ALA A 1 197 ? 26.245 11.520 -6.683 1.00 94.44 197 ALA A O 1
ATOM 1446 N N . PHE A 1 198 ? 25.999 9.406 -5.950 1.00 95.69 198 PHE A N 1
ATOM 1447 C CA . PHE A 1 198 ? 24.927 9.019 -6.868 1.00 95.69 198 PHE A CA 1
ATOM 1448 C C . PHE A 1 198 ? 23.592 9.642 -6.446 1.00 95.69 198 PHE A C 1
ATOM 1450 O O . PHE A 1 198 ? 22.875 10.206 -7.275 1.00 95.69 198 PHE A O 1
ATOM 1457 N N . TRP A 1 199 ? 23.281 9.631 -5.148 1.00 95.38 199 TRP A N 1
ATOM 1458 C CA . TRP A 1 199 ? 22.049 10.207 -4.611 1.00 95.38 199 TRP A CA 1
ATOM 1459 C C . TRP A 1 199 ? 21.919 11.703 -4.900 1.00 95.38 199 TRP A C 1
ATOM 1461 O O . TRP A 1 199 ? 20.817 12.163 -5.167 1.00 95.38 199 TRP A O 1
ATOM 1471 N N . LYS A 1 200 ? 23.011 12.472 -4.974 1.00 94.44 200 LYS A N 1
ATOM 1472 C CA . LYS A 1 200 ? 22.943 13.883 -5.411 1.00 94.44 200 LYS A CA 1
ATOM 1473 C C . LYS A 1 200 ? 22.238 14.078 -6.757 1.00 94.44 200 LYS A C 1
ATOM 1475 O O . LYS A 1 200 ? 21.627 15.124 -6.953 1.00 94.44 200 LYS A O 1
ATOM 1480 N N . ALA A 1 201 ? 22.318 13.101 -7.662 1.00 92.94 201 ALA A N 1
ATOM 1481 C CA . ALA A 1 201 ? 21.622 13.136 -8.943 1.00 92.94 201 ALA A CA 1
ATOM 1482 C C . ALA A 1 201 ? 20.232 12.478 -8.876 1.00 92.94 201 ALA A C 1
ATOM 1484 O O . ALA A 1 201 ? 19.263 13.052 -9.368 1.00 92.94 201 ALA A O 1
ATOM 1485 N N . PHE A 1 202 ? 20.120 11.291 -8.268 1.00 93.12 202 PHE A N 1
ATOM 1486 C CA . PHE A 1 202 ? 18.916 10.447 -8.384 1.00 93.12 202 PHE A CA 1
ATOM 1487 C C . PHE A 1 202 ? 18.035 10.408 -7.130 1.00 93.12 202 PHE A C 1
ATOM 1489 O O . PHE A 1 202 ? 16.846 10.112 -7.212 1.00 93.12 202 PHE A O 1
ATOM 1496 N N . PHE A 1 203 ? 18.594 10.736 -5.968 1.00 93.88 203 PHE A N 1
ATOM 1497 C CA . PHE A 1 203 ? 17.915 10.715 -4.675 1.00 93.88 203 PHE A CA 1
ATOM 1498 C C . PHE A 1 203 ? 18.372 11.871 -3.755 1.00 93.88 203 PHE A C 1
ATOM 1500 O O . PHE A 1 203 ? 18.886 11.629 -2.661 1.00 93.88 203 PHE A O 1
ATOM 1507 N N . PRO A 1 204 ? 18.208 13.154 -4.152 1.00 90.75 204 PRO A N 1
ATOM 1508 C CA . PRO A 1 204 ? 18.884 14.260 -3.462 1.00 90.75 204 PRO A CA 1
ATOM 1509 C C . PRO A 1 204 ? 18.475 14.409 -1.995 1.00 90.75 204 PRO A C 1
ATOM 1511 O O . PRO A 1 204 ? 19.268 14.844 -1.166 1.00 90.75 204 PRO A O 1
ATOM 1514 N N . VAL A 1 205 ? 17.242 14.014 -1.664 1.00 87.62 205 VAL A N 1
ATOM 1515 C CA . VAL A 1 205 ? 16.716 14.058 -0.294 1.00 87.62 205 VAL A CA 1
ATOM 1516 C C . VAL A 1 205 ? 17.395 13.060 0.649 1.00 87.62 205 VAL A C 1
ATOM 1518 O O . VAL A 1 205 ? 17.308 13.247 1.854 1.00 87.62 205 VAL A O 1
ATOM 1521 N N . GLY A 1 206 ? 18.060 12.020 0.133 1.00 89.38 206 GLY A N 1
ATOM 1522 C CA . GLY A 1 206 ? 18.795 11.044 0.944 1.00 89.38 206 GLY A CA 1
ATOM 1523 C C . GLY A 1 206 ? 20.187 11.497 1.376 1.00 89.38 206 GLY A C 1
ATOM 1524 O O . GLY A 1 206 ? 20.757 10.922 2.300 1.00 89.38 206 GLY A O 1
ATOM 1525 N N . VAL A 1 207 ? 20.746 12.522 0.728 1.00 91.94 207 VAL A N 1
ATOM 1526 C CA . VAL A 1 207 ? 22.111 13.000 0.991 1.00 91.94 207 VAL A CA 1
ATOM 1527 C C . VAL A 1 207 ? 22.193 13.621 2.388 1.00 91.94 207 VAL A C 1
ATOM 1529 O O . VAL A 1 207 ? 21.416 14.517 2.716 1.00 91.94 207 VAL A O 1
ATOM 1532 N N . GLY A 1 208 ? 23.128 13.155 3.220 1.00 90.19 208 GLY A N 1
ATOM 1533 C CA . GLY A 1 208 ? 23.319 13.623 4.595 1.00 90.19 208 GLY A CA 1
ATOM 1534 C C . GLY A 1 208 ? 22.193 13.234 5.559 1.00 90.19 208 GLY A C 1
ATOM 1535 O O . GLY A 1 208 ? 22.200 13.654 6.718 1.00 90.19 208 GLY A O 1
ATOM 1536 N N . MET A 1 209 ? 21.215 12.440 5.111 1.00 89.00 209 MET A N 1
ATOM 1537 C CA . MET A 1 209 ? 20.069 12.023 5.922 1.00 89.00 209 MET A CA 1
ATOM 1538 C C . MET A 1 209 ? 20.495 11.084 7.065 1.00 89.00 209 MET A C 1
ATOM 1540 O O . MET A 1 209 ? 19.902 11.121 8.140 1.00 89.00 209 MET A O 1
ATOM 1544 N N . MET A 1 210 ? 21.560 10.299 6.864 1.00 84.88 210 MET A N 1
ATOM 1545 C CA . MET A 1 210 ? 22.151 9.436 7.897 1.00 84.88 210 MET A CA 1
ATOM 1546 C C . MET A 1 210 ? 22.887 10.213 8.994 1.00 84.88 210 MET A C 1
ATOM 1548 O O . MET A 1 210 ? 22.821 9.809 10.152 1.00 84.88 210 MET A O 1
ATOM 1552 N N . ASP A 1 211 ? 23.529 11.329 8.651 1.00 88.00 211 ASP A N 1
ATOM 1553 C CA . ASP A 1 211 ? 24.261 12.164 9.614 1.00 88.00 211 ASP A CA 1
ATOM 1554 C C . ASP A 1 211 ? 23.328 13.100 10.399 1.00 88.00 211 ASP A C 1
ATOM 1556 O O . ASP A 1 211 ? 23.667 13.570 11.481 1.00 88.00 211 ASP A O 1
ATOM 1560 N N . ASN A 1 212 ? 22.135 13.380 9.861 1.00 88.38 212 ASN A N 1
ATOM 1561 C CA . ASN A 1 212 ? 21.188 14.357 10.407 1.00 88.38 212 ASN A CA 1
ATOM 1562 C C . ASN A 1 212 ? 19.838 13.734 10.807 1.00 88.38 212 ASN A C 1
ATOM 1564 O O . ASN A 1 212 ? 18.814 14.421 10.762 1.00 88.38 212 ASN A O 1
ATOM 1568 N N . LYS A 1 213 ? 19.815 12.448 11.182 1.00 88.50 213 LYS A N 1
ATOM 1569 C CA . LYS A 1 213 ? 18.579 11.682 11.448 1.00 88.50 213 LYS A CA 1
ATOM 1570 C C . LYS A 1 213 ? 17.617 12.405 12.386 1.00 88.50 213 LYS A C 1
ATOM 1572 O O . LYS A 1 213 ? 16.464 12.610 12.016 1.00 88.50 213 LYS A O 1
ATOM 1577 N N . ASP A 1 214 ? 18.101 12.856 13.542 1.00 89.50 214 ASP A N 1
ATOM 1578 C CA . ASP A 1 214 ? 17.269 13.511 14.562 1.00 89.50 214 ASP A CA 1
ATOM 1579 C C . ASP A 1 214 ? 16.599 14.778 14.027 1.00 89.50 214 ASP A C 1
ATOM 1581 O O . ASP A 1 214 ? 15.397 14.983 14.203 1.00 89.50 214 ASP A O 1
ATOM 1585 N N . LYS A 1 215 ? 17.358 15.598 13.292 1.00 91.19 215 LYS A N 1
ATOM 1586 C CA . LYS A 1 215 ? 16.844 16.814 12.658 1.00 91.19 215 LYS A CA 1
ATOM 1587 C C . LYS A 1 215 ? 15.800 16.486 11.589 1.00 91.19 215 LYS A C 1
ATOM 1589 O O . LYS A 1 215 ? 14.764 17.144 11.519 1.00 91.19 215 LYS A O 1
ATOM 1594 N N . VAL A 1 216 ? 16.050 15.468 10.762 1.00 90.12 216 VAL A N 1
ATOM 1595 C CA . VAL A 1 216 ? 15.095 15.013 9.737 1.00 90.12 216 VAL A CA 1
ATOM 1596 C C . VAL A 1 216 ? 13.802 14.521 10.392 1.00 90.12 216 VAL A C 1
ATOM 1598 O O . VAL A 1 216 ? 12.714 14.886 9.947 1.00 90.12 216 VAL A O 1
ATOM 1601 N N . ILE A 1 217 ? 13.906 13.747 11.474 1.00 89.88 217 ILE A N 1
ATOM 1602 C CA . ILE A 1 217 ? 12.766 13.257 12.256 1.00 89.88 217 ILE A CA 1
ATOM 1603 C C . ILE A 1 217 ? 11.969 14.423 12.859 1.00 89.88 217 ILE A C 1
ATOM 1605 O O . ILE A 1 217 ? 10.741 14.444 12.752 1.00 89.88 217 ILE A O 1
ATOM 1609 N N . GLU A 1 218 ? 12.638 15.412 13.452 1.00 90.62 218 GLU A N 1
ATOM 1610 C CA . GLU A 1 218 ? 11.993 16.602 14.016 1.00 90.62 218 GLU A CA 1
ATOM 1611 C C . GLU A 1 218 ? 11.247 17.408 12.940 1.00 90.62 218 GLU A C 1
ATOM 1613 O O . GLU A 1 218 ? 10.075 17.760 13.110 1.00 90.62 218 GLU A O 1
ATOM 1618 N N . GLU A 1 219 ? 11.881 17.643 11.788 1.00 90.75 219 GLU A N 1
ATOM 1619 C CA . GLU A 1 219 ? 11.252 18.331 10.659 1.00 90.75 219 GLU A CA 1
ATOM 1620 C C . GLU A 1 219 ? 10.052 17.555 10.097 1.00 90.75 219 GLU A C 1
ATOM 1622 O O . GLU A 1 219 ? 9.037 18.164 9.741 1.00 90.75 219 GLU A O 1
ATOM 1627 N N . LEU A 1 220 ? 10.138 16.222 10.025 1.00 90.00 220 LEU A N 1
ATOM 1628 C CA . LEU A 1 220 ? 9.025 15.365 9.614 1.00 90.00 220 LEU A CA 1
ATOM 1629 C C . LEU A 1 220 ? 7.862 15.458 10.603 1.00 90.00 220 LEU A C 1
ATOM 1631 O O . LEU A 1 220 ? 6.729 15.668 10.173 1.00 90.00 220 LEU A O 1
ATOM 1635 N N . ARG A 1 221 ? 8.125 15.376 11.912 1.00 89.94 221 ARG A N 1
ATOM 1636 C CA . ARG A 1 221 ? 7.097 15.537 12.956 1.00 89.94 221 ARG A CA 1
ATOM 1637 C C . ARG A 1 221 ? 6.416 16.896 12.863 1.00 89.94 221 ARG A C 1
ATOM 1639 O O . ARG A 1 221 ? 5.191 16.960 12.869 1.00 89.94 221 ARG A O 1
ATOM 1646 N N . LYS A 1 222 ? 7.181 17.973 12.662 1.00 90.50 222 LYS A N 1
ATOM 1647 C CA . LYS A 1 222 ? 6.631 19.322 12.457 1.00 90.50 222 LYS A CA 1
ATOM 1648 C C . LYS A 1 222 ? 5.743 19.415 11.213 1.00 90.50 222 LYS A C 1
ATOM 1650 O O . LYS A 1 222 ? 4.713 20.072 11.249 1.00 90.50 222 LYS A O 1
ATOM 1655 N N . LYS A 1 223 ? 6.112 18.756 10.111 1.00 91.44 223 LYS A N 1
ATOM 1656 C CA . LYS A 1 223 ? 5.290 18.694 8.884 1.00 91.44 223 LYS A CA 1
ATOM 1657 C C . LYS A 1 223 ? 4.085 17.756 9.006 1.00 91.44 223 LYS A C 1
ATOM 1659 O O . LYS A 1 223 ? 3.234 17.744 8.122 1.00 91.44 223 LYS A O 1
ATOM 1664 N N . ARG A 1 224 ? 4.020 16.946 10.058 1.00 91.50 224 ARG A N 1
ATOM 1665 C CA . ARG A 1 224 ? 2.914 16.024 10.330 1.00 91.50 224 ARG A CA 1
ATOM 1666 C C . ARG A 1 224 ? 2.036 16.490 11.484 1.00 91.50 224 ARG A C 1
ATOM 1668 O O . ARG A 1 224 ? 1.022 15.855 11.744 1.00 91.50 224 ARG A O 1
ATOM 1675 N N . SER A 1 225 ? 2.389 17.574 12.170 1.00 92.50 225 SER A N 1
ATOM 1676 C CA . SER A 1 225 ? 1.600 18.052 13.294 1.00 92.50 225 SER A CA 1
ATOM 1677 C C . SER A 1 225 ? 0.249 18.598 12.838 1.00 92.50 225 SER A C 1
ATOM 1679 O O . SER A 1 225 ? 0.108 19.247 11.794 1.00 92.50 225 SER A O 1
ATOM 1681 N N . VAL A 1 226 ? -0.750 18.315 13.664 1.00 94.56 226 VAL A N 1
ATOM 1682 C CA . VAL A 1 226 ? -2.102 18.841 13.561 1.00 94.56 226 VAL A CA 1
ATOM 1683 C C . VAL A 1 226 ? -2.450 19.483 14.893 1.00 94.56 226 VAL A C 1
ATOM 1685 O O . VAL A 1 226 ? -2.420 18.824 15.934 1.00 94.56 226 VAL A O 1
ATOM 1688 N N . THR A 1 227 ? -2.797 20.765 14.859 1.00 95.88 227 THR A N 1
ATOM 1689 C CA . THR A 1 227 ? -3.385 21.458 16.005 1.00 95.88 227 THR A CA 1
ATOM 1690 C C . THR A 1 227 ? -4.868 21.124 16.051 1.00 95.88 227 THR A C 1
ATOM 1692 O O . THR A 1 227 ? -5.600 21.440 15.114 1.00 95.88 227 THR A O 1
ATOM 1695 N N . ILE A 1 228 ? -5.315 20.475 17.122 1.00 96.44 228 ILE A N 1
ATOM 1696 C CA . ILE A 1 228 ? -6.713 20.082 17.304 1.00 96.44 228 ILE A CA 1
ATOM 1697 C C . ILE A 1 228 ? -7.518 21.298 17.767 1.00 96.44 228 ILE A C 1
ATOM 1699 O O . ILE A 1 228 ? -7.245 21.876 18.819 1.00 96.44 228 ILE A O 1
ATOM 1703 N N . GLU A 1 229 ? -8.525 21.671 16.979 1.00 96.50 229 GLU A N 1
ATOM 1704 C CA . GLU A 1 229 ? -9.450 22.771 17.286 1.00 96.50 229 GLU A CA 1
ATOM 1705 C C . GLU A 1 229 ? -10.747 22.253 17.919 1.00 96.50 229 GLU A C 1
ATOM 1707 O O . GLU A 1 229 ? -11.341 22.925 18.761 1.00 96.50 229 GLU A O 1
ATOM 1712 N N . ALA A 1 230 ? -11.170 21.041 17.549 1.00 95.69 230 ALA A N 1
ATOM 1713 C CA . ALA A 1 230 ? -12.321 20.366 18.133 1.00 95.69 230 ALA A CA 1
ATOM 1714 C C . ALA A 1 230 ? -12.093 18.851 18.179 1.00 95.69 230 ALA A C 1
ATOM 1716 O O . ALA A 1 230 ? -11.803 18.231 17.156 1.00 95.69 230 ALA A O 1
ATOM 1717 N N . ALA A 1 231 ? -12.265 18.249 19.355 1.00 94.38 231 ALA A N 1
ATOM 1718 C CA . ALA A 1 231 ? -12.298 16.797 19.497 1.00 94.38 231 ALA A CA 1
ATOM 1719 C C . ALA A 1 231 ? -13.521 16.199 18.776 1.00 94.38 231 ALA A C 1
ATOM 1721 O O . ALA A 1 231 ? -14.489 16.911 18.484 1.00 94.38 231 ALA A O 1
ATOM 1722 N N . ASN A 1 232 ? -13.497 14.894 18.497 1.00 94.75 232 ASN A N 1
ATOM 1723 C CA . ASN A 1 232 ? -14.662 14.190 17.974 1.00 94.75 232 ASN A CA 1
ATOM 1724 C C . ASN A 1 232 ? -15.828 14.333 18.974 1.00 94.75 232 ASN A C 1
ATOM 1726 O O . ASN A 1 232 ? -15.689 13.902 20.119 1.00 94.75 232 ASN A O 1
ATOM 1730 N N . PRO A 1 233 ? -16.980 14.904 18.575 1.00 93.19 233 PRO A N 1
ATOM 1731 C CA . PRO A 1 233 ? -18.129 15.044 19.469 1.00 93.19 233 PRO A CA 1
ATOM 1732 C C . PRO A 1 233 ? -18.782 13.702 19.832 1.00 93.19 233 PRO A C 1
ATOM 1734 O O . PRO A 1 233 ? -19.488 13.625 20.833 1.00 93.19 233 PRO A O 1
ATOM 1737 N N . ASN A 1 234 ? -18.559 12.655 19.031 1.00 94.44 234 ASN A N 1
ATOM 1738 C CA . ASN A 1 234 ? -19.150 11.329 19.194 1.00 94.44 234 ASN A CA 1
ATOM 1739 C C . ASN A 1 234 ? -18.062 10.238 19.098 1.00 94.44 234 ASN A C 1
ATOM 1741 O O . ASN A 1 234 ? -18.042 9.475 18.124 1.00 94.44 234 ASN A O 1
ATOM 1745 N N . PRO A 1 235 ? -17.125 10.161 20.063 1.00 95.50 235 PRO A N 1
ATOM 1746 C CA . PRO A 1 235 ? -16.130 9.095 20.084 1.00 95.50 235 PRO A CA 1
ATOM 1747 C C . PRO A 1 235 ? -16.803 7.728 20.238 1.00 95.50 235 PRO A C 1
ATOM 1749 O O . PRO A 1 235 ? -17.907 7.607 20.781 1.00 95.50 235 PRO A O 1
ATOM 1752 N N . LEU A 1 236 ? -16.131 6.674 19.774 1.00 96.75 236 LEU A N 1
ATOM 1753 C CA . LEU A 1 236 ? -16.635 5.314 19.943 1.00 96.75 236 LEU A CA 1
ATOM 1754 C C . LEU A 1 236 ? -16.702 4.980 21.438 1.00 96.75 236 LEU A C 1
ATOM 1756 O O . LEU A 1 236 ? -15.727 5.132 22.168 1.00 96.75 236 LEU A O 1
ATOM 1760 N N . THR A 1 237 ? -17.850 4.495 21.900 1.00 95.81 237 THR A N 1
ATOM 1761 C CA . THR A 1 237 ? -18.059 4.106 23.306 1.00 95.81 237 THR A CA 1
ATOM 1762 C C . THR A 1 237 ? -18.035 2.592 23.471 1.00 95.81 237 THR A C 1
ATOM 1764 O O . THR A 1 237 ? -17.559 2.074 24.484 1.00 95.81 237 THR A O 1
ATOM 1767 N N . ASN A 1 238 ? -18.481 1.868 22.444 1.00 96.19 238 ASN A N 1
ATOM 1768 C CA . ASN A 1 238 ? -18.480 0.417 22.381 1.00 96.19 238 ASN A CA 1
ATOM 1769 C C . ASN A 1 238 ? -17.896 -0.074 21.045 1.00 96.19 238 ASN A C 1
ATOM 1771 O O . ASN A 1 238 ? -18.652 -0.448 20.143 1.00 96.19 238 ASN A O 1
ATOM 1775 N N . PRO A 1 239 ? -16.558 -0.120 20.915 1.00 96.69 239 PRO A N 1
ATOM 1776 C CA . PRO A 1 239 ? -15.900 -0.559 19.685 1.00 96.69 239 PRO A CA 1
ATOM 1777 C C . PRO A 1 239 ? -16.356 -1.942 19.194 1.00 96.69 239 PRO A C 1
ATOM 1779 O O . PRO A 1 239 ? -16.482 -2.135 17.992 1.00 96.69 239 PRO A O 1
ATOM 1782 N N . MET A 1 240 ? -16.724 -2.864 20.097 1.00 95.94 240 MET A N 1
ATOM 1783 C CA . MET A 1 240 ? -17.236 -4.198 19.733 1.00 95.94 240 MET A CA 1
ATOM 1784 C C . MET A 1 240 ? -18.508 -4.158 18.877 1.00 95.94 240 MET A C 1
ATOM 1786 O O . MET A 1 240 ? -18.743 -5.070 18.092 1.00 95.94 240 MET A O 1
ATOM 1790 N N . LYS A 1 241 ? -19.352 -3.137 19.070 1.00 95.94 241 LYS A N 1
ATOM 1791 C CA . LYS A 1 241 ? -20.605 -2.954 18.321 1.00 95.94 241 LYS A CA 1
ATOM 1792 C C . LYS A 1 241 ? -20.503 -1.904 17.226 1.00 95.94 241 LYS A C 1
ATOM 1794 O O . LYS A 1 241 ? -21.341 -1.887 16.338 1.00 95.94 241 LYS A O 1
ATOM 1799 N N . GLN A 1 242 ? -19.534 -1.000 17.334 1.00 97.88 242 GLN A N 1
ATOM 1800 C CA . GLN A 1 242 ? -19.439 0.160 16.455 1.00 97.88 242 GLN A CA 1
ATOM 1801 C C . GLN A 1 242 ? -18.403 -0.010 15.340 1.00 97.88 242 GLN A C 1
ATOM 1803 O O . GLN A 1 242 ? -18.437 0.756 14.379 1.00 97.88 242 GLN A O 1
ATOM 1808 N N . ILE A 1 243 ? -17.506 -0.996 15.446 1.00 98.25 243 ILE A N 1
ATOM 1809 C CA . ILE A 1 243 ? -16.479 -1.279 14.441 1.00 98.25 243 ILE A CA 1
ATOM 1810 C C . ILE A 1 243 ? -16.791 -2.595 13.731 1.00 98.25 243 ILE A C 1
ATOM 1812 O O . ILE A 1 243 ? -16.935 -3.638 14.369 1.00 98.25 243 ILE A O 1
ATOM 1816 N N . LEU A 1 244 ? -16.824 -2.548 12.401 1.00 98.38 244 LEU A N 1
ATOM 1817 C CA . LEU A 1 244 ? -16.696 -3.724 11.550 1.00 98.38 244 LEU A CA 1
ATOM 1818 C C . LEU A 1 244 ? -15.213 -3.937 11.239 1.00 98.38 244 LEU A C 1
ATOM 1820 O O . LEU A 1 244 ? -14.606 -3.134 10.533 1.00 98.38 244 LEU A O 1
ATOM 1824 N N . PHE A 1 245 ? -14.613 -4.999 11.769 1.00 98.06 245 PHE A N 1
ATOM 1825 C CA . PHE A 1 245 ? -13.255 -5.356 11.368 1.00 98.06 245 PHE A CA 1
ATOM 1826 C C . PHE A 1 245 ? -13.279 -5.899 9.945 1.00 98.06 245 PHE A C 1
ATOM 1828 O O . PHE A 1 245 ? -14.215 -6.597 9.558 1.00 98.06 245 PHE A O 1
ATOM 1835 N N . THR A 1 246 ? -12.268 -5.569 9.155 1.00 97.12 246 THR A N 1
ATOM 1836 C CA . THR A 1 246 ? -12.159 -6.020 7.767 1.00 97.12 246 THR A CA 1
ATOM 1837 C C . THR A 1 246 ? -10.792 -6.628 7.515 1.00 97.12 246 THR A C 1
ATOM 1839 O O . THR A 1 246 ? -9.796 -6.199 8.092 1.00 97.12 246 THR A O 1
ATOM 1842 N N . SER A 1 247 ? -10.737 -7.648 6.668 1.00 94.75 247 SER A N 1
ATOM 1843 C CA . SER A 1 247 ? -9.471 -8.210 6.207 1.00 94.75 247 SER A CA 1
ATOM 1844 C C . SER A 1 247 ? -9.642 -8.877 4.848 1.00 94.75 247 SER A C 1
ATOM 1846 O O . SER A 1 247 ? -10.762 -9.194 4.435 1.00 94.75 247 SER A O 1
ATOM 1848 N N . ASN A 1 248 ? -8.531 -9.069 4.147 1.00 91.19 248 ASN A N 1
ATOM 1849 C CA . ASN A 1 248 ? -8.490 -9.742 2.861 1.00 91.19 248 ASN A CA 1
ATOM 1850 C C . ASN A 1 248 ? -7.783 -11.089 2.967 1.00 91.19 248 ASN A C 1
ATOM 1852 O O . ASN A 1 248 ? -6.755 -11.227 3.617 1.00 91.19 248 ASN A O 1
ATOM 1856 N N . VAL A 1 249 ? -8.342 -12.060 2.261 1.00 91.50 249 VAL A N 1
ATOM 1857 C CA . VAL A 1 249 ? -7.806 -13.398 2.062 1.00 91.50 249 VAL A CA 1
ATOM 1858 C C . VAL A 1 249 ? -7.501 -13.524 0.578 1.00 91.50 249 VAL A C 1
ATOM 1860 O O . VAL A 1 249 ? -8.405 -13.406 -0.249 1.00 91.50 249 VAL A O 1
ATOM 1863 N N . LEU A 1 250 ? -6.234 -13.747 0.243 1.00 90.50 250 LEU A N 1
ATOM 1864 C CA . LEU A 1 250 ? -5.775 -13.930 -1.132 1.00 90.50 250 LEU A CA 1
ATOM 1865 C C . LEU A 1 250 ? -5.526 -15.424 -1.339 1.00 90.50 250 LEU A C 1
ATOM 1867 O O . LEU A 1 250 ? -4.567 -15.957 -0.802 1.00 90.50 250 LEU A O 1
ATOM 1871 N N . LEU A 1 251 ? -6.409 -16.114 -2.055 1.00 91.94 251 LEU A N 1
ATOM 1872 C CA . LEU A 1 251 ? -6.437 -17.571 -2.145 1.00 91.94 251 LEU A CA 1
ATOM 1873 C C . LEU A 1 251 ? -5.731 -18.087 -3.409 1.00 91.94 251 LEU A C 1
ATOM 1875 O O . LEU A 1 251 ? -6.075 -17.731 -4.546 1.00 91.94 251 LEU A O 1
ATOM 1879 N N . GLY A 1 252 ? -4.740 -18.947 -3.194 1.00 92.19 252 GLY A N 1
ATOM 1880 C CA . GLY A 1 252 ? -3.905 -19.580 -4.208 1.00 92.19 252 GLY A CA 1
ATOM 1881 C C . GLY A 1 252 ? -4.267 -21.039 -4.484 1.00 92.19 252 GLY A C 1
ATOM 1882 O O . GLY A 1 252 ? -4.951 -21.696 -3.698 1.00 92.19 252 GLY A O 1
ATOM 1883 N N . LEU A 1 253 ? -3.744 -21.563 -5.594 1.00 92.75 253 LEU A N 1
ATOM 1884 C CA . LEU A 1 253 ? -3.656 -23.010 -5.805 1.00 92.75 253 LEU A CA 1
ATOM 1885 C C . LEU A 1 253 ? -2.766 -23.662 -4.725 1.00 92.75 253 LEU A C 1
ATOM 1887 O O . LEU A 1 253 ? -2.000 -22.956 -4.065 1.00 92.75 253 LEU A O 1
ATOM 1891 N N . PRO A 1 254 ? -2.849 -24.990 -4.535 1.00 90.94 254 PRO A N 1
ATOM 1892 C CA . PRO A 1 254 ? -1.969 -25.703 -3.620 1.00 90.94 254 PRO A CA 1
ATOM 1893 C C . PRO A 1 254 ? -0.484 -25.528 -3.964 1.00 90.94 254 PRO A C 1
ATOM 1895 O O . PRO A 1 254 ? -0.157 -25.274 -5.129 1.00 90.94 254 PRO A O 1
ATOM 1898 N N . PRO A 1 255 ? 0.420 -25.724 -2.985 1.00 85.69 255 PRO A N 1
ATOM 1899 C CA . PRO A 1 255 ? 1.854 -25.745 -3.246 1.00 85.69 255 PRO A CA 1
ATOM 1900 C C . PRO A 1 255 ? 2.197 -26.796 -4.309 1.00 85.69 255 PRO A C 1
ATOM 1902 O O . PRO A 1 255 ? 1.610 -27.880 -4.320 1.00 85.69 255 PRO A O 1
ATOM 1905 N N . ALA A 1 256 ? 3.194 -26.526 -5.158 1.00 82.75 256 ALA A N 1
ATOM 1906 C CA . ALA A 1 256 ? 3.611 -27.452 -6.220 1.00 82.75 256 ALA A CA 1
ATOM 1907 C C . ALA A 1 256 ? 4.055 -28.832 -5.689 1.00 82.75 256 ALA A C 1
ATOM 1909 O O . ALA A 1 256 ? 4.006 -29.830 -6.409 1.00 82.75 256 ALA A O 1
ATOM 1910 N N . SER A 1 257 ? 4.468 -28.895 -4.421 1.00 83.44 257 SER A N 1
ATOM 1911 C CA . SER A 1 257 ? 4.853 -30.116 -3.713 1.00 83.44 257 SER A CA 1
ATOM 1912 C C . SER A 1 257 ? 3.667 -30.993 -3.279 1.00 83.44 257 SER A C 1
ATOM 1914 O O . SER A 1 257 ? 3.860 -32.190 -3.050 1.00 83.44 257 SER A O 1
ATOM 1916 N N . LYS A 1 258 ? 2.440 -30.454 -3.186 1.00 86.12 258 LYS A N 1
ATOM 1917 C CA . LYS A 1 258 ? 1.243 -31.192 -2.744 1.00 86.12 258 LYS A CA 1
ATOM 1918 C C . LYS A 1 258 ? 0.374 -31.618 -3.929 1.00 86.12 258 LYS A C 1
ATOM 1920 O O . LYS A 1 258 ? -0.023 -30.814 -4.768 1.00 86.12 258 LYS A O 1
ATOM 1925 N N . LYS A 1 259 ? 0.002 -32.901 -3.971 1.00 90.25 259 LYS A N 1
ATOM 1926 C CA . LYS A 1 259 ? -0.955 -33.419 -4.960 1.00 90.25 259 LYS A CA 1
ATOM 1927 C C . LYS A 1 259 ? -2.385 -33.156 -4.501 1.00 90.25 259 LYS A C 1
ATOM 1929 O O . LYS A 1 259 ? -2.753 -33.519 -3.388 1.00 90.25 259 LYS A O 1
ATOM 1934 N N . ILE A 1 260 ? -3.222 -32.632 -5.397 1.00 91.94 260 ILE A N 1
ATOM 1935 C CA . ILE A 1 260 ? -4.647 -32.356 -5.130 1.00 91.94 260 ILE A CA 1
ATOM 1936 C C . ILE A 1 260 ? -5.395 -33.609 -4.637 1.00 91.94 260 ILE A C 1
ATOM 1938 O O . ILE A 1 260 ? -6.229 -33.525 -3.736 1.00 91.94 260 ILE A O 1
ATOM 1942 N N . ALA A 1 261 ? -5.059 -34.784 -5.181 1.00 90.44 261 ALA A N 1
ATOM 1943 C CA . ALA A 1 261 ? -5.665 -36.060 -4.798 1.00 90.44 261 ALA A CA 1
ATOM 1944 C C . ALA A 1 261 ? -5.484 -36.405 -3.306 1.00 90.44 261 ALA A C 1
ATOM 1946 O O . ALA A 1 261 ? -6.375 -37.023 -2.717 1.00 90.44 261 ALA A O 1
ATOM 1947 N N . ASP A 1 262 ? -4.384 -35.956 -2.697 1.00 90.62 262 ASP A N 1
ATOM 1948 C CA . ASP A 1 262 ? -3.991 -36.299 -1.326 1.00 90.62 262 ASP A CA 1
ATOM 1949 C C . ASP A 1 262 ? -4.564 -35.321 -0.284 1.00 90.62 262 ASP A C 1
ATOM 1951 O O . ASP A 1 262 ? -4.447 -35.552 0.917 1.00 90.62 262 ASP A O 1
ATOM 1955 N N . LEU A 1 263 ? -5.214 -34.235 -0.721 1.00 88.62 263 LEU A N 1
ATOM 1956 C CA . LEU A 1 263 ? -5.791 -33.239 0.182 1.00 88.62 263 LEU A CA 1
ATOM 1957 C C . LEU A 1 263 ? -6.979 -33.812 0.985 1.00 88.62 263 LEU A C 1
ATOM 1959 O O . LEU A 1 263 ? -7.709 -34.663 0.473 1.00 88.62 263 LEU A O 1
ATOM 1963 N N . PRO A 1 264 ? -7.253 -33.333 2.208 1.00 88.25 264 PRO A N 1
ATOM 1964 C CA . PRO A 1 264 ? -8.322 -33.865 3.061 1.00 88.25 264 PRO A CA 1
ATOM 1965 C C . PRO A 1 264 ? -9.746 -33.408 2.671 1.00 88.25 264 PRO A C 1
ATOM 1967 O O . PRO A 1 264 ? -10.664 -33.494 3.478 1.00 88.25 264 PRO A O 1
ATOM 1970 N N . TYR A 1 265 ? -9.969 -32.964 1.429 1.00 89.25 265 TYR A N 1
ATOM 1971 C CA . TYR A 1 265 ? -11.261 -32.439 0.968 1.00 89.25 265 TYR A CA 1
ATOM 1972 C C . TYR A 1 265 ? -12.134 -33.482 0.255 1.00 89.25 265 TYR A C 1
ATOM 1974 O O . TYR A 1 265 ? -11.661 -34.526 -0.209 1.00 89.25 265 TYR A O 1
ATOM 1982 N N . SER A 1 266 ? -13.428 -33.176 0.123 1.00 91.12 266 SER A N 1
ATOM 1983 C CA . SER A 1 266 ? -14.373 -33.993 -0.652 1.00 91.12 266 SER A CA 1
ATOM 1984 C C . SER A 1 266 ? -13.946 -34.154 -2.121 1.00 91.12 266 SER A C 1
ATOM 1986 O O . SER A 1 266 ? -13.244 -33.306 -2.672 1.00 91.12 266 SER A O 1
ATOM 1988 N N . GLN A 1 267 ? -14.401 -35.224 -2.786 1.00 93.00 267 GLN A N 1
ATOM 1989 C CA . GLN A 1 267 ? -14.071 -35.455 -4.199 1.00 93.00 267 GLN A CA 1
ATOM 1990 C C . GLN A 1 267 ? -14.545 -34.301 -5.100 1.00 93.00 267 GLN A C 1
ATOM 1992 O O . GLN A 1 267 ? -13.783 -33.844 -5.940 1.00 93.00 267 GLN A O 1
ATOM 1997 N N . ASP A 1 268 ? -15.747 -33.765 -4.861 1.00 93.69 268 ASP A N 1
ATOM 1998 C CA . ASP A 1 268 ? -16.280 -32.605 -5.595 1.00 93.69 268 ASP A CA 1
ATOM 1999 C C . ASP A 1 268 ? -15.391 -31.356 -5.443 1.00 93.69 268 ASP A C 1
ATOM 2001 O O . ASP A 1 268 ? -15.141 -30.643 -6.415 1.00 93.69 268 ASP A O 1
ATOM 2005 N N . PHE A 1 269 ? -14.856 -31.111 -4.241 1.00 94.44 269 PHE A N 1
ATOM 2006 C CA . PHE A 1 269 ? -13.913 -30.016 -4.007 1.00 94.44 269 PHE A CA 1
ATOM 2007 C C . PHE A 1 269 ? -12.614 -30.221 -4.796 1.00 94.44 269 PHE A C 1
ATOM 2009 O O . PHE A 1 269 ? -12.137 -29.300 -5.460 1.00 94.44 269 PHE A O 1
ATOM 2016 N N . LYS A 1 270 ? -12.058 -31.440 -4.757 1.00 94.69 270 LYS A N 1
ATOM 2017 C CA . LYS A 1 270 ? -10.832 -31.801 -5.487 1.00 94.69 270 LYS A CA 1
ATOM 2018 C C . LYS A 1 270 ? -11.002 -31.666 -6.995 1.00 94.69 270 LYS A C 1
ATOM 2020 O O . LYS A 1 270 ? -10.120 -31.117 -7.645 1.00 94.69 270 LYS A O 1
ATOM 2025 N N . ASP A 1 271 ? -12.135 -32.101 -7.540 1.00 94.62 271 ASP A N 1
ATOM 2026 C CA . ASP A 1 271 ? -12.420 -32.020 -8.974 1.00 94.62 271 ASP A CA 1
ATOM 2027 C C . ASP A 1 271 ? -12.480 -30.559 -9.454 1.00 94.62 271 ASP A C 1
ATOM 2029 O O . ASP A 1 271 ? -11.928 -30.219 -10.502 1.00 94.62 271 ASP A O 1
ATOM 2033 N N . LYS A 1 272 ? -13.089 -29.665 -8.662 1.00 95.31 272 LYS A N 1
ATOM 2034 C CA . LYS A 1 272 ? -13.114 -28.217 -8.944 1.00 95.31 272 LYS A CA 1
ATOM 2035 C C . LYS A 1 272 ? -11.728 -27.583 -8.834 1.00 95.31 272 LYS A C 1
ATOM 2037 O O . LYS A 1 272 ? -11.366 -26.764 -9.675 1.00 95.31 272 LYS A O 1
ATOM 2042 N N . LEU A 1 273 ? -10.941 -27.981 -7.836 1.00 95.12 273 LEU A N 1
ATOM 2043 C CA . LEU A 1 273 ? -9.570 -27.503 -7.653 1.00 95.12 273 LEU A CA 1
ATOM 2044 C C . LEU A 1 273 ? -8.650 -27.927 -8.811 1.00 95.12 273 LEU A C 1
ATOM 2046 O O . LEU A 1 273 ? -7.858 -27.130 -9.306 1.00 95.12 273 LEU A O 1
ATOM 2050 N N . GLU A 1 274 ? -8.803 -29.163 -9.280 1.00 94.81 274 GLU A N 1
ATOM 2051 C CA . GLU A 1 274 ? -8.099 -29.736 -10.433 1.00 94.81 274 GLU A CA 1
ATOM 2052 C C . GLU A 1 274 ? -8.531 -29.105 -11.769 1.00 94.81 274 GLU A C 1
ATOM 2054 O O . GLU A 1 274 ? -7.759 -29.069 -12.728 1.00 94.81 274 GLU A O 1
ATOM 2059 N N . ALA A 1 275 ? -9.767 -28.613 -11.865 1.00 94.50 275 ALA A N 1
ATOM 2060 C CA . ALA A 1 275 ? -10.199 -27.802 -12.999 1.00 94.50 275 ALA A CA 1
ATOM 2061 C C . ALA A 1 275 ? -9.552 -26.408 -12.956 1.00 94.50 275 ALA A C 1
ATOM 2063 O O . ALA A 1 275 ? -9.007 -25.960 -13.964 1.00 94.50 275 ALA A O 1
ATOM 2064 N N . ALA A 1 276 ? -9.542 -25.763 -11.784 1.00 94.00 276 ALA A N 1
ATOM 2065 C CA . ALA A 1 276 ? -8.960 -24.436 -11.592 1.00 94.00 276 ALA A CA 1
ATOM 2066 C C . ALA A 1 276 ? -7.446 -24.396 -11.867 1.00 94.00 276 ALA A C 1
ATOM 2068 O O . ALA A 1 276 ? -6.953 -23.410 -12.407 1.00 94.00 276 ALA A O 1
ATOM 2069 N N . SER A 1 277 ? -6.707 -25.468 -11.556 1.00 92.06 277 SER A N 1
ATOM 2070 C CA . SER A 1 277 ? -5.254 -25.549 -11.790 1.00 92.06 277 SER A CA 1
ATOM 2071 C C . SER A 1 277 ? -4.847 -25.552 -13.269 1.00 92.06 277 SER A C 1
ATOM 2073 O O . SER A 1 277 ? -3.674 -25.362 -13.588 1.00 92.06 277 SER A O 1
ATOM 2075 N N . LYS A 1 278 ? -5.804 -25.766 -14.180 1.00 92.62 278 LYS A N 1
ATOM 2076 C CA . LYS A 1 278 ? -5.598 -25.769 -15.638 1.00 92.62 278 LYS A CA 1
ATOM 2077 C C . LYS A 1 278 ? -5.909 -24.418 -16.279 1.00 92.62 278 LYS A C 1
ATOM 2079 O O . LYS A 1 278 ? -5.705 -24.253 -17.482 1.00 92.62 278 LYS A O 1
ATOM 2084 N N . GLU A 1 279 ? -6.431 -23.474 -15.504 1.00 91.62 279 GLU A N 1
ATOM 2085 C CA . GLU A 1 279 ? -6.753 -22.127 -15.959 1.00 91.62 279 GLU A CA 1
ATOM 2086 C C . GLU A 1 279 ? -5.532 -21.201 -15.858 1.00 91.62 279 GLU A C 1
ATOM 2088 O O . GLU A 1 279 ? -4.647 -21.425 -15.032 1.00 91.62 279 GLU A O 1
ATOM 2093 N N . PRO A 1 280 ? -5.461 -20.132 -16.669 1.00 88.31 280 PRO A N 1
ATOM 2094 C CA . PRO A 1 280 ? -4.468 -19.090 -16.457 1.00 88.31 280 PRO A CA 1
ATOM 2095 C C . PRO A 1 280 ? -4.737 -18.338 -15.146 1.00 88.31 280 PRO A C 1
ATOM 2097 O O . PRO A 1 280 ? -5.881 -18.012 -14.819 1.00 88.31 280 PRO A O 1
ATOM 2100 N N . GLN A 1 281 ? -3.666 -17.993 -14.435 1.00 87.69 281 GLN A N 1
ATOM 2101 C CA . GLN A 1 281 ? -3.740 -17.135 -13.257 1.00 87.69 281 GLN A CA 1
ATOM 2102 C C . GLN A 1 281 ? -4.179 -15.716 -13.649 1.00 87.69 281 GLN A C 1
ATOM 2104 O O . GLN A 1 281 ? -3.607 -15.101 -14.550 1.00 87.69 281 GLN A O 1
ATOM 2109 N N . LEU A 1 282 ? -5.193 -15.194 -12.959 1.00 80.50 282 LEU A N 1
ATOM 2110 C CA . LEU A 1 282 ? -5.798 -13.887 -13.226 1.00 80.50 282 LEU A CA 1
ATOM 2111 C C . LEU A 1 282 ? -5.118 -12.745 -12.474 1.00 80.50 282 LEU A C 1
ATOM 2113 O O . LEU A 1 282 ? -5.091 -11.624 -12.971 1.00 80.50 282 LEU A O 1
ATOM 2117 N N . ALA A 1 283 ? -4.611 -13.017 -11.272 1.00 79.19 283 ALA A N 1
ATOM 2118 C CA . ALA A 1 283 ? -4.053 -12.001 -10.389 1.00 79.19 283 ALA A CA 1
ATOM 2119 C C . ALA A 1 283 ? -2.780 -12.500 -9.703 1.00 79.19 283 ALA A C 1
ATOM 2121 O O . ALA A 1 283 ? -2.665 -13.676 -9.350 1.00 79.19 283 ALA A O 1
ATOM 2122 N N . TRP A 1 284 ? -1.826 -11.593 -9.510 1.00 80.25 284 TRP A N 1
ATOM 2123 C CA . TRP A 1 284 ? -0.550 -11.859 -8.852 1.00 80.25 284 TRP A CA 1
ATOM 2124 C C . TRP A 1 284 ? -0.517 -11.123 -7.520 1.00 80.25 284 TRP A C 1
ATOM 2126 O O . TRP A 1 284 ? -0.549 -9.894 -7.480 1.00 80.25 284 TRP A O 1
ATOM 2136 N N . PHE A 1 285 ? -0.478 -11.888 -6.436 1.00 79.38 285 PHE A N 1
ATOM 2137 C CA . PHE A 1 285 ? -0.469 -11.366 -5.076 1.00 79.38 285 PHE A CA 1
ATOM 2138 C C . PHE A 1 285 ? 0.893 -11.592 -4.427 1.00 79.38 285 PHE A C 1
ATOM 2140 O O . PHE A 1 285 ? 1.545 -12.602 -4.694 1.00 79.38 285 PHE A O 1
ATOM 2147 N N . ASP A 1 286 ? 1.300 -10.661 -3.563 1.00 67.25 286 ASP A N 1
ATOM 2148 C CA . ASP A 1 286 ? 2.433 -10.867 -2.662 1.00 67.25 286 ASP A CA 1
ATOM 2149 C C . ASP A 1 286 ? 1.982 -11.900 -1.619 1.00 67.25 286 ASP A C 1
ATOM 2151 O O . ASP A 1 286 ? 1.194 -11.578 -0.738 1.00 67.25 286 ASP A O 1
ATOM 2155 N N . HIS A 1 287 ? 2.397 -13.156 -1.803 1.00 76.50 287 HIS A N 1
ATOM 2156 C CA . HIS A 1 287 ? 2.119 -14.303 -0.926 1.00 76.50 287 HIS A CA 1
ATOM 2157 C C . HIS A 1 287 ? 0.627 -14.704 -0.831 1.00 76.50 287 HIS A C 1
ATOM 2159 O O . HIS A 1 287 ? -0.044 -14.431 0.163 1.00 76.50 287 HIS A O 1
ATOM 2165 N N . PRO A 1 288 ? 0.062 -15.375 -1.853 1.00 85.00 288 PRO A N 1
ATOM 2166 C CA . PRO A 1 288 ? -1.272 -15.950 -1.731 1.00 85.00 288 PRO A CA 1
ATOM 2167 C C . PRO A 1 288 ? -1.275 -17.139 -0.756 1.00 85.00 288 PRO A C 1
ATOM 2169 O O . PRO A 1 288 ? -0.401 -18.002 -0.806 1.00 85.00 288 PRO A O 1
ATOM 2172 N N . ILE A 1 289 ? -2.320 -17.237 0.061 1.00 88.62 289 ILE A N 1
ATOM 2173 C CA . ILE A 1 289 ? -2.586 -18.360 0.959 1.00 88.62 289 ILE A CA 1
ATOM 2174 C C . ILE A 1 289 ? -2.947 -19.572 0.104 1.00 88.62 289 ILE A C 1
ATOM 2176 O O . ILE A 1 289 ? -3.995 -19.603 -0.546 1.00 88.62 289 ILE A O 1
ATOM 2180 N N . GLN A 1 290 ? -2.072 -20.570 0.076 1.00 89.94 290 GLN A N 1
ATOM 2181 C CA . GLN A 1 290 ? -2.245 -21.753 -0.761 1.00 89.94 290 GLN A CA 1
ATOM 2182 C C . GLN A 1 290 ? -3.251 -22.728 -0.139 1.00 89.94 290 GLN A C 1
ATOM 2184 O O . GLN A 1 290 ? -3.231 -22.996 1.062 1.00 89.94 290 GLN A O 1
ATOM 2189 N N . ILE A 1 291 ? -4.143 -23.292 -0.957 1.00 91.00 291 ILE A N 1
ATOM 2190 C CA . ILE A 1 291 ? -5.097 -24.304 -0.484 1.00 91.00 291 ILE A CA 1
ATOM 2191 C C . ILE A 1 291 ? -4.351 -25.571 -0.056 1.00 91.00 291 ILE A C 1
ATOM 2193 O O . ILE A 1 291 ? -3.561 -26.131 -0.813 1.00 91.00 291 ILE A O 1
ATOM 2197 N N . GLY A 1 292 ? -4.671 -26.075 1.137 1.00 83.62 292 GLY A N 1
ATOM 2198 C CA . GLY A 1 292 ? -4.111 -27.332 1.636 1.00 83.62 292 GLY A CA 1
ATOM 2199 C C . GLY A 1 292 ? -2.806 -27.184 2.411 1.00 83.62 292 GLY A C 1
ATOM 2200 O O . GLY A 1 292 ? -2.152 -28.195 2.654 1.00 83.62 292 GLY A O 1
ATOM 2201 N N . VAL A 1 293 ? -2.423 -25.968 2.804 1.00 83.25 293 VAL A N 1
ATOM 2202 C CA . VAL A 1 293 ? -1.446 -25.760 3.886 1.00 83.25 293 VAL A CA 1
ATOM 2203 C C . VAL A 1 293 ? -2.019 -26.254 5.216 1.00 83.25 293 VAL A C 1
ATOM 2205 O O . VAL A 1 293 ? -3.236 -26.234 5.419 1.00 83.25 293 VAL A O 1
ATOM 2208 N N . GLU A 1 294 ? -1.153 -26.733 6.107 1.00 80.06 294 GLU A N 1
ATOM 2209 C CA . GLU A 1 294 ? -1.581 -27.206 7.428 1.00 80.06 294 GLU A CA 1
ATOM 2210 C C . GLU A 1 294 ? -2.158 -26.047 8.264 1.00 80.06 294 GLU A C 1
ATOM 2212 O O . GLU A 1 294 ? -1.785 -24.893 8.041 1.00 80.06 294 GLU A O 1
ATOM 2217 N N . PRO A 1 295 ? -3.032 -26.309 9.257 1.00 76.62 295 PRO A N 1
ATOM 2218 C CA . PRO A 1 295 ? -3.671 -25.250 10.043 1.00 76.62 295 PRO A CA 1
ATOM 2219 C C . PRO A 1 295 ? -2.712 -24.259 10.721 1.00 76.62 295 PRO A C 1
ATOM 2221 O O . PRO A 1 295 ? -3.077 -23.099 10.914 1.00 76.62 295 PRO A O 1
ATOM 2224 N N . ASP A 1 296 ? -1.503 -24.698 11.076 1.00 73.88 296 ASP A N 1
ATOM 2225 C CA . ASP A 1 296 ? -0.476 -23.847 11.689 1.00 73.88 296 ASP A CA 1
ATOM 2226 C C . ASP A 1 296 ? 0.226 -22.929 10.672 1.00 73.88 296 ASP A C 1
ATOM 2228 O O . ASP A 1 296 ? 0.627 -21.828 11.041 1.00 73.88 296 ASP A O 1
ATOM 2232 N N . GLY A 1 297 ? 0.299 -23.334 9.398 1.00 76.12 297 GLY A N 1
ATOM 2233 C CA . GLY A 1 297 ? 0.772 -22.511 8.274 1.00 76.12 297 GLY A CA 1
ATOM 2234 C C . GLY A 1 297 ? -0.349 -21.727 7.577 1.00 76.12 297 GLY A C 1
ATOM 2235 O O . GLY A 1 297 ? -0.107 -20.973 6.637 1.00 76.12 297 GLY A O 1
ATOM 2236 N N . ASN A 1 298 ? -1.601 -21.886 8.019 1.00 86.69 298 ASN A N 1
ATOM 2237 C CA . ASN A 1 298 ? -2.743 -21.192 7.441 1.00 86.69 298 ASN A CA 1
ATOM 2238 C C . ASN A 1 298 ? -2.907 -19.798 8.061 1.00 86.69 298 ASN A C 1
ATOM 2240 O O . ASN A 1 298 ? -3.522 -19.624 9.116 1.00 86.69 298 ASN A O 1
ATOM 2244 N N . GLU A 1 299 ? -2.409 -18.800 7.342 1.00 88.88 299 GLU A N 1
ATOM 2245 C CA . GLU A 1 299 ? -2.497 -17.376 7.670 1.00 88.88 299 GLU A CA 1
ATOM 2246 C C . GLU A 1 299 ? -3.918 -16.899 8.047 1.00 88.88 299 GLU A C 1
ATOM 2248 O O . GLU A 1 299 ? -4.080 -16.120 8.987 1.00 88.88 299 GLU A O 1
ATOM 2253 N N . ILE A 1 300 ? -4.975 -17.419 7.402 1.00 91.75 300 ILE A N 1
ATOM 2254 C CA . ILE A 1 300 ? -6.372 -17.076 7.741 1.00 91.75 300 ILE A CA 1
ATOM 2255 C C . ILE A 1 300 ? -6.675 -17.485 9.182 1.00 91.75 300 ILE A C 1
ATOM 2257 O O . ILE A 1 300 ? -7.208 -16.701 9.970 1.00 91.75 300 ILE A O 1
ATOM 2261 N N . LEU A 1 301 ? -6.352 -18.735 9.526 1.00 91.88 301 LEU A N 1
ATOM 2262 C CA . LEU A 1 301 ? -6.605 -19.274 10.857 1.00 91.88 301 LEU A CA 1
ATOM 2263 C C . LEU A 1 301 ? -5.718 -18.582 11.885 1.00 91.88 301 LEU A C 1
ATOM 2265 O O . LEU A 1 301 ? -6.183 -18.305 12.987 1.00 91.88 301 LEU A O 1
ATOM 2269 N N . TYR A 1 302 ? -4.470 -18.276 11.533 1.00 91.50 302 TYR A N 1
ATOM 2270 C CA . TYR A 1 302 ? -3.547 -17.560 12.402 1.00 91.50 302 TYR A CA 1
ATOM 2271 C C . TYR A 1 302 ? -4.092 -16.192 12.832 1.00 91.50 302 TYR A C 1
ATOM 2273 O O . TYR A 1 302 ? -4.293 -15.959 14.029 1.00 91.50 302 TYR A O 1
ATOM 2281 N N . GLY A 1 303 ? -4.418 -15.322 11.872 1.00 92.50 303 GLY A N 1
ATOM 2282 C CA . GLY A 1 303 ? -4.916 -13.975 12.156 1.00 92.50 303 GLY A CA 1
ATOM 2283 C C . GLY A 1 303 ? -6.230 -13.973 12.920 1.00 92.50 303 GLY A C 1
ATOM 2284 O O . GLY A 1 303 ? -6.398 -13.234 13.894 1.00 92.50 303 GLY A O 1
ATOM 2285 N N . LEU A 1 304 ? -7.161 -14.849 12.531 1.00 95.19 304 LEU A N 1
ATOM 2286 C CA . LEU A 1 304 ? -8.443 -14.972 13.221 1.00 95.19 304 LEU A CA 1
ATOM 2287 C C . LEU A 1 304 ? -8.284 -15.503 14.647 1.00 95.19 304 LEU A C 1
ATOM 2289 O O . LEU A 1 304 ? -8.939 -14.977 15.544 1.00 95.19 304 LEU A O 1
ATOM 2293 N N . LYS A 1 305 ? -7.401 -16.482 14.889 1.00 94.44 305 LYS A N 1
ATOM 2294 C CA . LYS A 1 305 ? -7.070 -16.947 16.248 1.00 94.44 305 LYS A CA 1
ATOM 2295 C C . LYS A 1 305 ? -6.462 -15.816 17.081 1.00 94.44 305 LYS A C 1
ATOM 2297 O O . LYS A 1 305 ? -6.851 -15.641 18.233 1.00 94.44 305 LYS A O 1
ATOM 2302 N N . GLY A 1 306 ? -5.563 -15.020 16.501 1.00 94.69 306 GLY A N 1
ATOM 2303 C CA . GLY A 1 306 ? -4.963 -13.864 17.170 1.00 94.69 306 GLY A CA 1
ATOM 2304 C C . GLY A 1 306 ? -5.999 -12.813 17.581 1.00 94.69 306 GLY A C 1
ATOM 2305 O O . GLY A 1 306 ? -5.998 -12.345 18.722 1.00 94.69 306 GLY A O 1
ATOM 2306 N N . LEU A 1 307 ? -6.933 -12.482 16.687 1.00 96.69 307 LEU A N 1
ATOM 2307 C CA . LEU A 1 307 ? -8.023 -11.554 16.991 1.00 96.69 307 LEU A CA 1
ATOM 2308 C C . LEU A 1 307 ? -9.019 -12.139 18.007 1.00 96.69 307 LEU A C 1
ATOM 2310 O O . LEU A 1 307 ? -9.454 -11.432 18.916 1.00 96.69 307 LEU A O 1
ATOM 2314 N N . ASP A 1 308 ? -9.357 -13.425 17.893 1.00 96.88 308 ASP A N 1
ATOM 2315 C CA . ASP A 1 308 ? -10.222 -14.131 18.845 1.00 96.88 308 ASP A CA 1
ATOM 2316 C C . ASP A 1 308 ? -9.623 -14.119 20.257 1.00 96.88 308 ASP A C 1
ATOM 2318 O O . ASP A 1 308 ? -10.313 -13.769 21.217 1.00 96.88 308 ASP A O 1
ATOM 2322 N N . ALA A 1 309 ? -8.320 -14.393 20.372 1.00 96.38 309 ALA A N 1
ATOM 2323 C CA . ALA A 1 309 ? -7.569 -14.325 21.620 1.00 96.38 309 ALA A CA 1
ATOM 2324 C C . ALA A 1 309 ? -7.545 -12.903 22.203 1.00 96.38 309 ALA A C 1
ATOM 2326 O O . ALA A 1 309 ? -7.761 -12.728 23.404 1.00 96.38 309 ALA A O 1
ATOM 2327 N N . ALA A 1 310 ? -7.375 -11.874 21.367 1.00 97.19 310 ALA A N 1
ATOM 2328 C CA . ALA A 1 310 ? -7.447 -10.486 21.818 1.00 97.19 310 ALA A CA 1
ATOM 2329 C C . ALA A 1 310 ? -8.831 -10.136 22.395 1.00 97.19 310 ALA A C 1
ATOM 2331 O O . ALA A 1 310 ? -8.911 -9.413 23.388 1.00 97.19 310 ALA A O 1
ATOM 2332 N N . VAL A 1 311 ? -9.917 -10.675 21.825 1.00 97.75 311 VAL A N 1
ATOM 2333 C CA . VAL A 1 311 ? -11.286 -10.514 22.351 1.00 97.75 311 VAL A CA 1
ATOM 2334 C C . VAL A 1 311 ? -11.516 -11.360 23.610 1.00 97.75 311 VAL A C 1
ATOM 2336 O O . VAL A 1 311 ? -12.198 -10.907 24.532 1.00 97.75 311 VAL A O 1
ATOM 2339 N N . ALA A 1 312 ? -10.961 -12.574 23.681 1.00 97.06 312 ALA A N 1
ATOM 2340 C CA . ALA A 1 312 ? -11.006 -13.417 24.878 1.00 97.06 312 ALA A CA 1
ATOM 2341 C C . ALA A 1 312 ? -10.377 -12.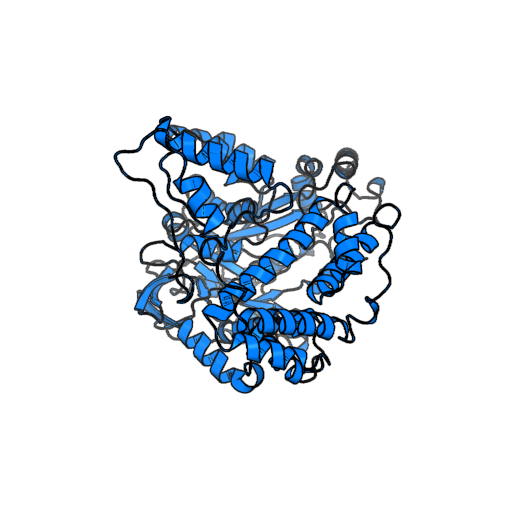697 26.077 1.00 97.06 312 ALA A C 1
ATOM 2343 O O . ALA A 1 312 ? -10.984 -12.628 27.148 1.00 97.06 312 ALA A O 1
ATOM 2344 N N . TRP A 1 313 ? -9.212 -12.085 25.860 1.00 97.50 313 TRP A N 1
ATOM 2345 C CA . TRP A 1 313 ? -8.491 -11.305 26.862 1.00 97.50 313 TRP A CA 1
ATOM 2346 C C . TRP A 1 313 ? -9.349 -10.148 27.406 1.00 97.50 313 TRP A C 1
ATOM 2348 O O . TRP A 1 313 ? -9.477 -9.981 28.618 1.00 97.50 313 TRP A O 1
ATOM 2358 N N . GLU A 1 314 ? -10.042 -9.403 26.534 1.00 97.75 314 GLU A N 1
ATOM 2359 C CA . GLU A 1 314 ? -10.935 -8.301 26.943 1.00 97.75 314 GLU A CA 1
ATOM 2360 C C . GLU A 1 314 ? -12.100 -8.794 27.820 1.00 97.75 314 GLU A C 1
ATOM 2362 O O . GLU A 1 314 ? -12.534 -8.111 28.753 1.00 97.75 314 GLU A O 1
ATOM 2367 N N . LYS A 1 315 ? -12.617 -9.998 27.540 1.00 96.81 315 LYS A N 1
ATOM 2368 C CA . LYS A 1 315 ? -13.665 -10.634 28.355 1.00 96.81 315 LYS A CA 1
ATOM 2369 C C . LYS A 1 315 ? -13.135 -11.076 29.710 1.00 96.81 315 LYS A C 1
ATOM 2371 O O . LYS A 1 315 ? -13.838 -10.915 30.707 1.00 96.81 315 LYS A O 1
ATOM 2376 N N . GLU A 1 316 ? -11.935 -11.648 29.746 1.00 96.31 316 GLU A N 1
ATOM 2377 C CA . GLU A 1 316 ? -11.295 -12.118 30.975 1.00 96.31 316 GLU A CA 1
ATOM 2378 C C . GLU A 1 316 ? -11.011 -10.957 31.933 1.00 96.31 316 GLU A C 1
ATOM 2380 O O . GLU A 1 316 ? -11.316 -11.050 33.122 1.00 96.31 316 GLU A O 1
ATOM 2385 N N . LYS A 1 317 ? -10.525 -9.826 31.407 1.00 95.44 317 LYS A N 1
ATOM 2386 C CA . LYS A 1 317 ? -10.298 -8.599 32.187 1.00 95.44 317 LYS A CA 1
ATOM 2387 C C . LYS A 1 317 ? -11.581 -7.861 32.576 1.00 95.44 317 LYS A C 1
ATOM 2389 O O . LYS A 1 317 ? -11.530 -6.940 33.384 1.00 95.44 317 LYS A O 1
ATOM 2394 N N . GLY A 1 318 ? -12.734 -8.269 32.042 1.00 94.38 318 GLY A N 1
ATOM 2395 C CA . GLY A 1 318 ? -14.031 -7.660 32.341 1.00 94.38 318 GLY A CA 1
ATOM 2396 C C . GLY A 1 318 ? -14.301 -6.347 31.600 1.00 94.38 318 GLY A C 1
ATOM 2397 O O . GLY A 1 318 ? -15.265 -5.658 31.932 1.00 94.38 318 GLY A O 1
ATOM 2398 N N . ASN A 1 319 ? -13.507 -6.015 30.578 1.00 93.81 319 ASN A N 1
ATOM 2399 C CA . ASN A 1 319 ? -13.670 -4.801 29.772 1.00 93.81 319 ASN A CA 1
ATOM 2400 C C . ASN A 1 319 ? -14.927 -4.854 28.892 1.00 93.81 319 ASN A C 1
ATOM 2402 O O . ASN A 1 319 ? -15.509 -3.818 28.558 1.00 93.81 319 ASN A O 1
ATOM 2406 N N . ILE A 1 320 ? -15.355 -6.065 28.518 1.00 96.19 320 ILE A N 1
ATOM 2407 C CA . ILE A 1 320 ? -16.552 -6.310 27.708 1.00 96.19 320 ILE A CA 1
ATOM 2408 C C . ILE A 1 320 ? -17.394 -7.472 28.264 1.00 96.19 320 ILE A C 1
ATOM 2410 O O . ILE A 1 320 ? -16.866 -8.392 28.892 1.00 96.19 320 ILE A O 1
ATOM 2414 N N . PRO A 1 321 ? -18.718 -7.501 28.007 1.00 95.06 321 PRO A N 1
ATOM 2415 C CA . PRO A 1 321 ? -19.567 -8.619 28.419 1.00 95.06 321 PRO A CA 1
ATOM 2416 C C . PRO A 1 321 ? -19.135 -9.954 27.792 1.00 95.06 321 PRO A C 1
ATOM 2418 O O . PRO A 1 321 ? -18.847 -10.010 26.596 1.00 95.06 321 PRO A O 1
ATOM 2421 N N . LYS A 1 322 ? -19.227 -11.057 28.551 1.00 92.12 322 LYS A N 1
ATOM 2422 C CA . LYS A 1 322 ? -18.829 -12.415 28.108 1.00 92.12 322 LYS A CA 1
ATOM 2423 C C . LYS A 1 322 ? -19.480 -12.872 26.792 1.00 92.12 322 LYS A C 1
ATOM 2425 O O . LYS A 1 322 ? -18.843 -13.548 25.987 1.00 92.12 322 LYS A O 1
ATOM 2430 N N . ARG A 1 323 ? -20.734 -12.468 26.556 1.00 92.44 323 ARG A N 1
ATOM 2431 C CA . ARG A 1 323 ? -21.514 -12.808 25.349 1.00 92.44 323 ARG A CA 1
ATOM 2432 C C . ARG A 1 323 ? -21.187 -11.966 24.110 1.00 92.44 323 ARG A C 1
ATOM 2434 O O . ARG A 1 323 ? -21.802 -12.173 23.075 1.00 92.44 323 ARG A O 1
ATOM 2441 N N . SER A 1 324 ? -20.308 -10.973 24.223 1.00 93.19 324 SER A N 1
ATOM 2442 C CA . SER A 1 324 ? -19.997 -10.080 23.101 1.00 93.19 324 SER A CA 1
ATOM 2443 C C . SER A 1 324 ? -19.244 -10.835 22.010 1.00 93.19 324 SER A C 1
ATOM 2445 O O . SER A 1 324 ? -18.412 -11.689 22.321 1.00 93.19 324 SER A O 1
ATOM 2447 N N . GLN A 1 325 ? -19.510 -10.501 20.752 1.00 95.25 325 GLN A N 1
ATOM 2448 C CA . GLN A 1 325 ? -18.756 -10.996 19.604 1.00 95.25 325 GLN A CA 1
ATOM 2449 C C . GLN A 1 325 ? -18.288 -9.819 18.760 1.00 95.25 325 GLN A C 1
ATOM 2451 O O . GLN A 1 325 ? -19.014 -8.831 18.639 1.00 95.25 325 GLN A O 1
ATOM 2456 N N . LEU A 1 326 ? -17.076 -9.916 18.220 1.00 97.06 326 LEU A N 1
ATOM 2457 C CA . LEU A 1 326 ? -16.524 -8.913 17.315 1.00 97.06 326 LEU A CA 1
ATOM 2458 C C . LEU A 1 326 ? -16.903 -9.271 15.879 1.00 97.06 326 LEU A C 1
ATOM 2460 O O . LEU A 1 326 ? -16.691 -10.406 15.460 1.00 97.06 326 LEU A O 1
ATOM 2464 N N . SER A 1 327 ? -17.464 -8.324 15.131 1.00 97.69 327 SER A N 1
ATOM 2465 C CA . SER A 1 327 ? -17.840 -8.559 13.734 1.00 97.69 327 SER A CA 1
ATOM 2466 C C . SER A 1 327 ? -16.642 -8.381 12.807 1.00 97.69 327 SER A C 1
ATOM 2468 O O . SER A 1 327 ? -15.972 -7.349 12.866 1.00 97.69 327 SER A O 1
ATOM 2470 N N . VAL A 1 328 ? -16.402 -9.365 11.941 1.00 97.88 328 VAL A N 1
ATOM 2471 C CA . VAL A 1 328 ? -15.291 -9.385 10.981 1.00 97.88 328 VAL A CA 1
ATOM 2472 C C . VAL A 1 328 ? -15.832 -9.690 9.587 1.00 97.88 328 VAL A C 1
ATOM 2474 O O . VAL A 1 328 ? -16.485 -10.708 9.395 1.00 97.88 328 VAL A O 1
ATOM 2477 N N . ALA A 1 329 ? -15.559 -8.834 8.608 1.00 97.75 329 ALA A N 1
ATOM 2478 C CA . ALA A 1 329 ? -15.832 -9.078 7.197 1.00 97.75 329 ALA A CA 1
ATOM 2479 C C . ALA A 1 329 ? -14.539 -9.477 6.472 1.00 97.75 329 ALA A C 1
ATOM 2481 O O . ALA A 1 329 ? -13.600 -8.684 6.380 1.00 97.75 329 ALA A O 1
ATOM 2482 N N . LEU A 1 330 ? -14.502 -10.701 5.949 1.00 96.75 330 LEU A N 1
ATOM 2483 C CA . LEU A 1 330 ? -13.382 -11.240 5.183 1.00 96.75 330 LEU A CA 1
ATOM 2484 C C . LEU A 1 330 ? -13.722 -11.236 3.696 1.00 96.75 330 LEU A C 1
ATOM 2486 O O . LEU A 1 330 ? -14.661 -11.915 3.273 1.00 96.75 330 LEU A O 1
ATOM 2490 N N . SER A 1 331 ? -12.955 -10.493 2.899 1.00 95.06 331 SER A N 1
ATOM 2491 C CA . SER A 1 331 ? -13.008 -10.608 1.440 1.00 95.06 331 SER A CA 1
ATOM 2492 C C . SER A 1 331 ? -12.131 -11.768 0.984 1.00 95.06 331 SER A C 1
ATOM 2494 O O . SER A 1 331 ? -10.942 -11.771 1.293 1.00 95.06 331 SER A O 1
ATOM 2496 N N . ILE A 1 332 ? -12.685 -12.716 0.233 1.00 94.62 332 ILE A N 1
ATOM 2497 C CA . ILE A 1 332 ? -11.949 -13.854 -0.318 1.00 94.62 332 ILE A CA 1
ATOM 2498 C C . ILE A 1 332 ? -11.734 -13.616 -1.811 1.00 94.62 332 ILE A C 1
ATOM 2500 O O . ILE A 1 332 ? -12.671 -13.678 -2.608 1.00 94.62 332 ILE A O 1
ATOM 2504 N N . THR A 1 333 ? -10.488 -13.347 -2.172 1.00 91.94 333 THR A N 1
ATOM 2505 C CA . THR A 1 333 ? -10.044 -13.059 -3.533 1.00 91.94 333 THR A CA 1
ATOM 2506 C C . THR A 1 333 ? -9.270 -14.249 -4.071 1.00 91.94 333 THR A C 1
ATOM 2508 O O . THR A 1 333 ? -8.363 -14.735 -3.407 1.00 91.94 333 THR A O 1
ATOM 2511 N N . CYS A 1 334 ? -9.579 -14.707 -5.281 1.00 92.44 334 CYS A N 1
ATOM 2512 C CA . CYS A 1 334 ? -8.914 -15.865 -5.871 1.00 92.44 334 CYS A CA 1
ATOM 2513 C C . CYS A 1 334 ? -7.870 -15.469 -6.918 1.00 92.44 334 CYS A C 1
ATOM 2515 O O . CYS A 1 334 ? -8.074 -14.549 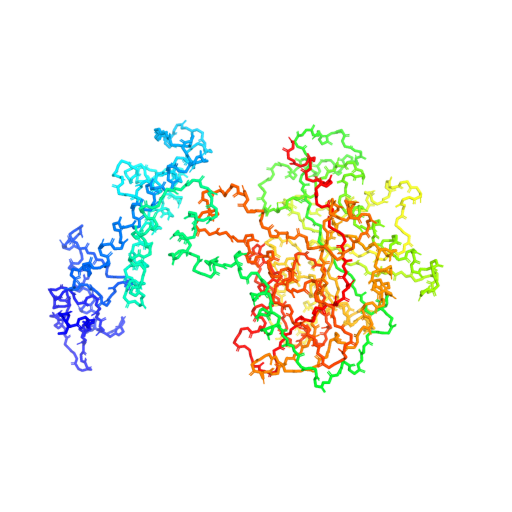-7.706 1.00 92.44 334 CYS A O 1
ATOM 2517 N N . THR A 1 335 ? -6.778 -16.229 -6.975 1.00 91.25 335 THR A N 1
ATOM 2518 C CA . THR A 1 335 ? -5.785 -16.157 -8.065 1.00 91.25 335 THR A CA 1
ATOM 2519 C C . THR A 1 335 ? -6.338 -16.657 -9.405 1.00 91.25 335 THR A C 1
ATOM 2521 O O . THR A 1 335 ? -5.902 -16.186 -10.451 1.00 91.25 335 THR A O 1
ATOM 2524 N N . HIS A 1 336 ? -7.307 -17.580 -9.384 1.00 92.25 336 HIS A N 1
ATOM 2525 C CA . HIS A 1 336 ? -7.920 -18.213 -10.559 1.00 92.25 336 HIS A CA 1
ATOM 2526 C C . HIS A 1 336 ? -9.450 -18.137 -10.465 1.00 92.25 336 HIS A C 1
ATOM 2528 O O . HIS A 1 336 ? -10.005 -18.295 -9.375 1.00 92.25 336 HIS A O 1
ATOM 2534 N N . ALA A 1 337 ? -10.148 -17.949 -11.590 1.00 90.69 337 ALA A N 1
ATOM 2535 C CA . ALA A 1 337 ? -11.616 -17.887 -11.595 1.00 90.69 337 ALA A CA 1
ATOM 2536 C C . ALA A 1 337 ? -12.253 -19.209 -11.144 1.00 90.69 337 ALA A C 1
ATOM 2538 O O . ALA A 1 337 ? -13.248 -19.191 -10.416 1.00 90.69 337 ALA A O 1
ATOM 2539 N N . GLY A 1 338 ? -11.664 -20.347 -11.518 1.00 92.00 338 GLY A N 1
ATOM 2540 C CA . GLY A 1 338 ? -12.131 -21.679 -11.140 1.00 92.00 338 GLY A CA 1
ATOM 2541 C C . GLY A 1 338 ? -12.143 -21.944 -9.631 1.00 92.00 338 GLY A C 1
ATOM 2542 O O . GLY A 1 338 ? -12.859 -22.835 -9.180 1.00 92.00 338 GLY A O 1
ATOM 2543 N N . LEU A 1 339 ? -11.426 -21.148 -8.825 1.00 94.12 339 LEU A N 1
ATOM 2544 C CA . LEU A 1 339 ? -11.453 -21.257 -7.361 1.00 94.12 339 LEU A CA 1
ATOM 2545 C C . LEU A 1 339 ? -12.714 -20.643 -6.730 1.00 94.12 339 LEU A C 1
ATOM 2547 O O . LEU A 1 339 ? -13.075 -21.022 -5.615 1.00 94.12 339 LEU A O 1
ATOM 2551 N N . ARG A 1 340 ? -13.429 -19.748 -7.429 1.00 92.94 340 ARG A N 1
ATOM 2552 C CA . ARG A 1 340 ? -14.629 -19.054 -6.912 1.00 92.94 340 ARG A CA 1
ATOM 2553 C C . ARG A 1 340 ? -15.634 -19.972 -6.210 1.00 92.94 340 ARG A C 1
ATOM 2555 O O . ARG A 1 340 ? -16.049 -19.634 -5.102 1.00 92.94 340 ARG A O 1
ATOM 2562 N N . PRO A 1 341 ? -16.044 -21.118 -6.792 1.00 93.56 341 PRO A N 1
ATOM 2563 C CA . PRO A 1 341 ? -17.104 -21.935 -6.209 1.00 93.56 341 PRO A CA 1
ATOM 2564 C C . PRO A 1 341 ? -16.688 -22.646 -4.918 1.00 93.56 341 PRO A C 1
ATOM 2566 O O . PRO A 1 341 ? -17.559 -23.080 -4.169 1.00 93.56 341 PRO A O 1
ATOM 2569 N N . ILE A 1 342 ? -15.381 -22.787 -4.671 1.00 94.38 342 ILE A N 1
ATOM 2570 C CA . ILE A 1 342 ? -14.822 -23.507 -3.517 1.00 94.38 342 ILE A CA 1
ATOM 2571 C C . ILE A 1 342 ? -14.154 -22.582 -2.493 1.00 94.38 342 ILE A C 1
ATOM 2573 O O . ILE A 1 342 ? -13.884 -23.010 -1.375 1.00 94.38 342 ILE A O 1
ATOM 2577 N N . ALA A 1 343 ? -13.931 -21.308 -2.825 1.00 93.56 343 ALA A N 1
ATOM 2578 C CA . ALA A 1 343 ? -13.189 -20.365 -1.992 1.00 93.56 343 ALA A CA 1
ATOM 2579 C C . ALA A 1 343 ? -13.792 -20.187 -0.590 1.00 93.56 343 ALA A C 1
ATOM 2581 O O . ALA A 1 343 ? -13.094 -20.271 0.418 1.00 93.56 343 ALA A O 1
ATOM 2582 N N . LYS A 1 344 ? -15.112 -19.992 -0.511 1.00 94.19 344 LYS A N 1
ATOM 2583 C CA . LYS A 1 344 ? -15.821 -19.881 0.769 1.00 94.19 344 LYS A CA 1
ATOM 2584 C C . LYS A 1 344 ? -15.842 -21.202 1.536 1.00 94.19 344 LYS A C 1
ATOM 2586 O O . LYS A 1 344 ? -15.606 -21.209 2.740 1.00 94.19 344 LYS A O 1
ATOM 2591 N N . GLN A 1 345 ? -16.097 -22.304 0.828 1.00 93.19 345 GLN A N 1
ATOM 2592 C CA . GLN A 1 345 ? -16.113 -23.647 1.406 1.00 93.19 345 GLN A CA 1
ATOM 2593 C C . GLN A 1 345 ? -14.771 -23.977 2.068 1.00 93.19 345 GLN A C 1
ATOM 2595 O O . GLN A 1 345 ? -14.765 -24.451 3.197 1.00 93.19 345 GLN A O 1
ATOM 2600 N N . TYR A 1 346 ? -13.653 -23.650 1.412 1.00 93.88 346 TYR A N 1
ATOM 2601 C CA . TYR A 1 346 ? -12.309 -23.831 1.959 1.00 93.88 346 TYR A CA 1
ATOM 2602 C C . TYR A 1 346 ? -12.144 -23.146 3.318 1.00 93.88 346 TYR A C 1
ATOM 2604 O O . TYR A 1 346 ? -11.725 -23.779 4.282 1.00 93.88 346 TYR A O 1
ATOM 2612 N N . VAL A 1 347 ? -12.516 -21.865 3.419 1.00 92.88 347 VAL A N 1
ATOM 2613 C CA . VAL A 1 347 ? -12.379 -21.103 4.669 1.00 92.88 347 VAL A CA 1
ATOM 2614 C C . VAL A 1 347 ? -13.260 -21.695 5.774 1.00 92.88 347 VAL A C 1
ATOM 2616 O O . VAL A 1 347 ? -12.823 -21.823 6.917 1.00 92.88 347 VAL A O 1
ATOM 2619 N N . GLU A 1 348 ? -14.488 -22.103 5.447 1.00 92.50 348 GLU A N 1
ATOM 2620 C CA . GLU A 1 348 ? -15.395 -22.746 6.403 1.00 92.50 348 GLU A CA 1
ATOM 2621 C C . GLU A 1 348 ? -14.899 -24.120 6.877 1.00 92.50 348 GLU A C 1
ATOM 2623 O O . GLU A 1 348 ? -15.050 -24.442 8.055 1.00 92.50 348 GLU A O 1
ATOM 2628 N N . GLU A 1 349 ? -14.337 -24.936 5.985 1.00 89.88 349 GLU A N 1
ATOM 2629 C CA . GLU A 1 349 ? -13.765 -26.246 6.318 1.00 89.88 349 GLU A CA 1
ATOM 2630 C C . GLU A 1 349 ? -12.497 -26.094 7.163 1.00 89.88 349 GLU A C 1
ATOM 2632 O O . GLU A 1 349 ? -12.425 -26.683 8.241 1.00 89.88 349 GLU A O 1
ATOM 2637 N N . ALA A 1 350 ? -11.586 -25.195 6.779 1.00 88.38 350 ALA A N 1
ATOM 2638 C CA . ALA A 1 350 ? -10.371 -24.895 7.538 1.00 88.38 350 ALA A CA 1
ATOM 2639 C C . ALA A 1 350 ? -10.676 -24.474 8.989 1.00 88.38 350 ALA A C 1
ATOM 2641 O O . ALA A 1 350 ? -10.000 -24.895 9.926 1.00 88.38 350 ALA A O 1
ATOM 2642 N N . MET A 1 351 ? -11.734 -23.684 9.212 1.00 89.94 351 MET A N 1
ATOM 2643 C CA . MET A 1 351 ? -12.161 -23.315 10.569 1.00 89.94 351 MET A CA 1
ATOM 2644 C C . MET A 1 351 ? -12.790 -24.482 11.351 1.00 89.94 351 MET A C 1
ATOM 2646 O O . MET A 1 351 ? -12.691 -24.513 12.578 1.00 89.94 351 MET A O 1
ATOM 2650 N N . LYS A 1 352 ? -13.458 -25.431 10.678 1.00 87.00 352 LYS A N 1
ATOM 2651 C CA . LYS A 1 352 ? -14.090 -26.602 11.321 1.00 87.00 352 LYS A CA 1
ATOM 2652 C C . LYS A 1 352 ? -13.073 -27.653 11.755 1.00 87.00 352 LYS A C 1
ATOM 2654 O O . LYS A 1 352 ? -13.320 -28.338 12.747 1.00 87.00 352 LYS A O 1
ATOM 2659 N N . GLU A 1 353 ? -11.968 -27.772 11.027 1.00 83.19 353 GLU A N 1
ATOM 2660 C CA . GLU A 1 353 ? -10.887 -28.725 11.306 1.00 83.19 353 GLU A CA 1
ATOM 2661 C C . GLU A 1 353 ? -10.035 -28.339 12.524 1.00 83.19 353 GLU A C 1
ATOM 2663 O O . GLU A 1 353 ? -9.293 -29.170 13.045 1.00 83.19 353 GLU A O 1
ATOM 2668 N N . LEU A 1 354 ? -10.179 -27.110 13.035 1.00 85.50 354 LEU A N 1
ATOM 2669 C CA . LEU A 1 354 ? -9.474 -26.674 14.236 1.00 85.50 354 LEU A CA 1
ATOM 2670 C C . LEU A 1 354 ? -9.827 -27.545 15.465 1.00 85.50 354 LEU A C 1
ATOM 2672 O O . LEU A 1 354 ? -11.019 -27.760 15.752 1.00 85.50 354 LEU A O 1
ATOM 2676 N N . PRO A 1 355 ? -8.814 -27.966 16.254 1.00 86.00 355 PRO A N 1
ATOM 2677 C CA . PRO A 1 355 ? -9.017 -28.584 17.563 1.00 86.00 355 PRO A CA 1
ATOM 2678 C C . PRO A 1 355 ? -9.917 -27.729 18.465 1.00 86.00 355 PRO A C 1
ATOM 2680 O O . PRO A 1 355 ? -9.946 -26.502 18.345 1.00 86.00 355 PRO A O 1
ATOM 2683 N N . GLU A 1 356 ? -10.662 -28.349 19.383 1.00 87.38 356 GLU A N 1
ATOM 2684 C CA . GLU A 1 356 ? -11.687 -27.671 20.197 1.00 87.38 356 GLU A CA 1
ATOM 2685 C C . GLU A 1 356 ? -11.140 -26.476 21.002 1.00 87.38 356 GLU A C 1
ATOM 2687 O O . GLU A 1 356 ? -11.806 -25.442 21.163 1.00 87.38 356 GLU A O 1
ATOM 2692 N N . GLU A 1 357 ? -9.906 -26.599 21.477 1.00 85.31 357 GLU A N 1
ATOM 2693 C CA . GLU A 1 357 ? -9.152 -25.574 22.186 1.00 85.31 357 GLU A CA 1
ATOM 2694 C C . GLU A 1 357 ? -8.742 -24.394 21.291 1.00 85.31 357 GLU A C 1
ATOM 2696 O O . GLU A 1 357 ? -8.641 -23.278 21.795 1.00 85.31 357 GLU A O 1
ATOM 2701 N N . GLN A 1 358 ? -8.595 -24.606 19.978 1.00 84.88 358 GLN A N 1
ATOM 2702 C CA . GLN A 1 358 ? -8.189 -23.588 18.998 1.00 84.88 358 GLN A CA 1
ATOM 2703 C C . GLN A 1 358 ? -9.358 -22.966 18.221 1.00 84.88 358 GLN A C 1
ATOM 2705 O O . GLN A 1 358 ? -9.152 -22.051 17.424 1.00 84.88 358 GLN A O 1
ATOM 2710 N N . ARG A 1 359 ? -10.588 -23.454 18.416 1.00 91.19 359 ARG A N 1
ATOM 2711 C CA . ARG A 1 359 ? -11.768 -22.922 17.721 1.00 91.19 359 ARG A CA 1
ATOM 2712 C C . ARG A 1 359 ? -12.001 -21.451 18.050 1.00 91.19 359 ARG A C 1
ATOM 2714 O O . ARG A 1 359 ? -12.022 -21.069 19.218 1.00 91.19 359 ARG A O 1
ATOM 2721 N N . ILE A 1 360 ? -12.308 -20.682 17.010 1.00 94.12 360 ILE A N 1
ATOM 2722 C CA . ILE A 1 360 ? -12.713 -19.276 17.083 1.00 94.12 360 ILE A CA 1
ATOM 2723 C C . ILE A 1 360 ? -14.104 -19.189 17.734 1.00 94.12 360 ILE A C 1
ATOM 2725 O O . ILE A 1 360 ? -15.073 -19.750 17.219 1.00 94.12 360 ILE A O 1
ATOM 2729 N N . LYS A 1 361 ? -14.216 -18.515 18.887 1.00 94.31 361 LYS A N 1
ATOM 2730 C CA . LYS A 1 361 ? -15.429 -18.520 19.745 1.00 94.31 361 LYS A CA 1
ATOM 2731 C C . LYS A 1 361 ? -16.049 -17.141 19.945 1.00 94.31 361 LYS A C 1
ATOM 2733 O O . LYS A 1 361 ? -17.148 -17.011 20.490 1.00 94.31 361 LYS A O 1
ATOM 2738 N N . HIS A 1 362 ? -15.327 -16.088 19.610 1.00 96.38 362 HIS A N 1
ATOM 2739 C CA . HIS A 1 362 ? -15.623 -14.712 19.991 1.00 96.38 362 HIS A CA 1
ATOM 2740 C C . HIS A 1 362 ? -15.752 -13.776 18.793 1.00 96.38 362 HIS A C 1
ATOM 2742 O O . HIS A 1 362 ? -16.074 -12.602 18.981 1.00 96.38 362 HIS A O 1
ATOM 2748 N N . LEU A 1 363 ? -15.574 -14.295 17.582 1.00 97.12 363 LEU A N 1
ATOM 2749 C CA . LEU A 1 363 ? -15.771 -13.563 16.340 1.00 97.12 363 LEU A CA 1
ATOM 2750 C C . LEU A 1 363 ? -17.103 -13.944 15.684 1.00 97.12 363 LEU A C 1
ATOM 2752 O O . LEU A 1 363 ? -17.555 -15.086 15.759 1.00 97.12 363 LEU A O 1
ATOM 2756 N N . ASN A 1 364 ? -17.722 -12.966 15.033 1.00 96.75 364 ASN A N 1
ATOM 2757 C CA . ASN A 1 364 ? -18.825 -13.139 14.101 1.00 96.75 364 ASN A CA 1
ATOM 2758 C C . ASN A 1 364 ? -18.294 -12.839 12.694 1.00 96.75 364 ASN A C 1
ATOM 2760 O O . ASN A 1 364 ? -18.067 -11.676 12.354 1.00 96.75 364 ASN A O 1
ATOM 2764 N N . ILE A 1 365 ? -18.025 -13.889 11.918 1.00 97.00 365 ILE A N 1
ATOM 2765 C CA . ILE A 1 365 ? -17.279 -13.800 10.659 1.00 97.00 365 ILE A CA 1
ATOM 2766 C C . ILE A 1 365 ? -18.244 -13.819 9.472 1.00 97.00 365 ILE A C 1
ATOM 2768 O O . ILE A 1 365 ? -19.015 -14.759 9.292 1.00 97.00 365 ILE A O 1
ATOM 2772 N N . PHE A 1 366 ? -18.153 -12.795 8.630 1.00 97.06 366 PHE A N 1
ATOM 2773 C CA . PHE A 1 366 ? -18.861 -12.673 7.364 1.00 97.06 366 PHE A CA 1
ATOM 2774 C C . PHE A 1 366 ? -17.882 -12.918 6.214 1.00 97.06 366 PHE A C 1
ATOM 2776 O O . PHE A 1 366 ? -16.910 -12.180 6.060 1.00 97.06 366 PHE A O 1
ATOM 2783 N N . LEU A 1 367 ? -18.139 -13.944 5.405 1.00 96.94 367 LEU A N 1
ATOM 2784 C CA . LEU A 1 367 ? -17.306 -14.301 4.255 1.00 96.94 367 LEU A CA 1
ATOM 2785 C C . LEU A 1 367 ? -17.899 -13.719 2.970 1.00 96.94 367 LEU A C 1
ATOM 2787 O O . LEU A 1 367 ? -19.070 -13.957 2.668 1.00 96.94 367 LEU A O 1
ATOM 2791 N N . PHE A 1 368 ? -17.081 -12.996 2.209 1.00 96.62 368 PHE A N 1
ATOM 2792 C CA . PHE A 1 368 ? -17.458 -12.390 0.936 1.00 96.62 368 PHE A CA 1
ATOM 2793 C C . PHE A 1 368 ? -16.528 -12.875 -0.171 1.00 96.62 368 PHE A C 1
ATOM 2795 O O . PHE A 1 368 ? -15.420 -12.362 -0.311 1.00 96.62 368 PHE A O 1
ATOM 2802 N N . SER A 1 369 ? -16.978 -13.848 -0.963 1.00 95.00 369 SER A N 1
ATOM 2803 C CA . SER A 1 369 ? -16.383 -14.109 -2.275 1.00 95.00 369 SER A CA 1
ATOM 2804 C C . SER A 1 369 ? -17.045 -13.232 -3.339 1.00 95.00 369 SER A C 1
ATOM 2806 O O . SER A 1 369 ? -18.055 -12.567 -3.077 1.00 95.00 369 SER A O 1
ATOM 2808 N N . GLU A 1 370 ? -16.524 -13.282 -4.565 1.00 93.38 370 GLU A N 1
ATOM 2809 C CA . GLU A 1 370 ? -17.129 -12.594 -5.708 1.00 93.38 370 GLU A CA 1
ATOM 2810 C C . GLU A 1 370 ? -18.604 -12.994 -5.9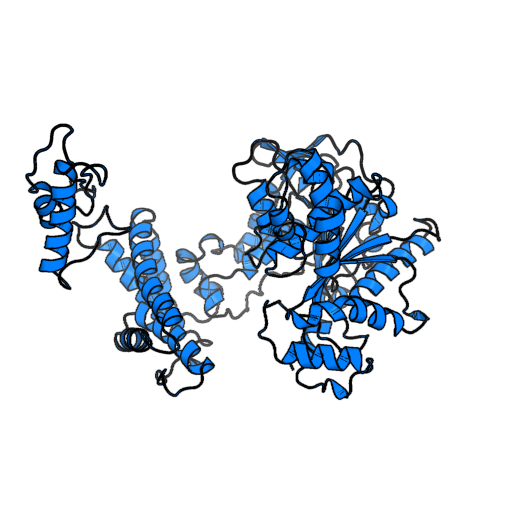07 1.00 93.38 370 GLU A C 1
ATOM 2812 O O . GLU A 1 370 ? -19.431 -12.166 -6.284 1.00 93.38 370 GLU A O 1
ATOM 2817 N N . ILE A 1 371 ? -18.965 -14.244 -5.583 1.00 94.81 371 ILE A N 1
ATOM 2818 C CA . ILE A 1 371 ? -20.340 -14.757 -5.681 1.00 94.81 371 ILE A CA 1
ATOM 2819 C C . ILE A 1 371 ? -21.270 -14.013 -4.713 1.00 94.81 371 ILE A C 1
ATOM 2821 O O . ILE A 1 371 ? -22.372 -13.598 -5.091 1.00 94.81 371 ILE A O 1
ATOM 2825 N N . GLU A 1 372 ? -20.849 -13.831 -3.457 1.00 95.12 372 GLU A N 1
ATOM 2826 C CA . GLU A 1 372 ? -21.636 -13.095 -2.467 1.00 95.12 372 GLU A CA 1
ATOM 2827 C C . GLU A 1 372 ? -21.762 -11.618 -2.835 1.00 95.12 372 GLU A C 1
ATOM 2829 O O . GLU A 1 372 ? -22.863 -11.065 -2.750 1.00 95.12 372 GLU A O 1
ATOM 2834 N N . THR A 1 373 ? -20.668 -10.980 -3.259 1.00 95.31 373 THR A N 1
ATOM 2835 C CA . THR A 1 373 ? -20.701 -9.565 -3.641 1.00 95.31 373 THR A CA 1
ATOM 2836 C C . THR A 1 373 ? -21.585 -9.328 -4.856 1.00 95.31 373 THR A C 1
ATOM 2838 O O . THR A 1 373 ? -22.403 -8.409 -4.827 1.00 95.31 373 THR A O 1
ATOM 2841 N N . ASP A 1 374 ? -21.528 -10.202 -5.864 1.00 94.94 374 ASP A N 1
ATOM 2842 C CA . ASP A 1 374 ? -22.413 -10.140 -7.029 1.00 94.94 374 ASP A CA 1
ATOM 2843 C C . ASP A 1 374 ? -23.878 -10.297 -6.631 1.00 94.94 374 ASP A C 1
ATOM 2845 O O . ASP A 1 374 ? -24.727 -9.514 -7.059 1.00 94.94 374 ASP A O 1
ATOM 2849 N N . SER A 1 375 ? -24.185 -11.252 -5.749 1.00 95.31 375 SER A N 1
ATOM 2850 C CA . SER A 1 375 ? -25.545 -11.432 -5.244 1.00 95.31 375 SER A CA 1
ATOM 2851 C C . SER A 1 375 ? -26.040 -10.201 -4.473 1.00 95.31 375 SER A C 1
ATOM 2853 O O . SER A 1 375 ? -27.216 -9.852 -4.591 1.00 95.31 375 SER A O 1
ATOM 2855 N N . ILE A 1 376 ? -25.189 -9.537 -3.683 1.00 95.19 376 ILE A N 1
ATOM 2856 C CA . ILE A 1 376 ? -25.544 -8.296 -2.972 1.00 95.19 376 ILE A CA 1
ATOM 2857 C C . ILE A 1 376 ? -25.783 -7.160 -3.966 1.00 95.19 376 ILE A C 1
ATOM 2859 O O . ILE A 1 376 ? -26.784 -6.447 -3.856 1.00 95.19 376 ILE A O 1
ATOM 2863 N N . VAL A 1 377 ? -24.907 -7.006 -4.960 1.00 94.81 377 VAL A N 1
ATOM 2864 C CA . VAL A 1 377 ? -25.080 -6.008 -6.016 1.00 94.81 377 VAL A CA 1
ATOM 2865 C C . VAL A 1 377 ? -26.409 -6.238 -6.732 1.00 94.81 377 VAL A C 1
ATOM 2867 O O . VAL A 1 377 ? -27.238 -5.331 -6.782 1.00 94.81 377 VAL A O 1
ATOM 2870 N N . ASP A 1 378 ? -26.654 -7.454 -7.213 1.00 94.69 378 ASP A N 1
ATOM 2871 C CA . ASP A 1 378 ? -27.803 -7.767 -8.058 1.00 94.69 378 ASP A CA 1
ATOM 2872 C C . ASP A 1 378 ? -29.137 -7.719 -7.296 1.00 94.69 378 ASP A C 1
ATOM 2874 O O . ASP A 1 378 ? -30.134 -7.227 -7.829 1.00 94.69 378 ASP A O 1
ATOM 2878 N N . LYS A 1 379 ? -29.171 -8.182 -6.039 1.00 94.81 379 LYS A N 1
ATOM 2879 C CA . LYS A 1 379 ? -30.418 -8.288 -5.258 1.00 94.81 379 LYS A CA 1
ATOM 2880 C C . LYS A 1 379 ? -30.702 -7.090 -4.357 1.00 94.81 379 LYS A C 1
ATOM 2882 O O . LYS A 1 379 ? -31.861 -6.882 -4.004 1.00 94.81 379 LYS A O 1
ATOM 2887 N N . VAL A 1 380 ? -29.685 -6.323 -3.960 1.00 92.94 380 VAL A N 1
ATOM 2888 C CA . VAL A 1 380 ? -29.830 -5.225 -2.986 1.00 92.94 380 VAL A CA 1
ATOM 2889 C C . VAL A 1 380 ? -29.473 -3.883 -3.611 1.00 92.94 380 VAL A C 1
ATOM 2891 O O . VAL A 1 380 ? -30.318 -2.986 -3.658 1.00 92.94 380 VAL A O 1
ATOM 2894 N N . LEU A 1 381 ? -28.248 -3.737 -4.127 1.00 92.62 381 LEU A N 1
ATOM 2895 C CA . LEU A 1 381 ? -27.756 -2.429 -4.568 1.00 92.62 381 LEU A CA 1
ATOM 2896 C C . LEU A 1 381 ? -28.412 -1.973 -5.870 1.00 92.62 381 LEU A C 1
ATOM 2898 O O . LEU A 1 381 ? -28.869 -0.836 -5.933 1.00 92.62 381 LEU A O 1
ATOM 2902 N N . LYS A 1 382 ? -28.539 -2.837 -6.884 1.00 92.62 382 LYS A N 1
ATOM 2903 C CA . LYS A 1 382 ? -29.190 -2.486 -8.156 1.00 92.62 382 LYS A CA 1
ATOM 2904 C C . LYS A 1 382 ? -30.640 -2.022 -7.960 1.00 92.62 382 LYS A C 1
ATOM 2906 O O . LYS A 1 382 ? -30.965 -0.930 -8.432 1.00 92.62 382 LYS A O 1
ATOM 2911 N N . PRO A 1 383 ? -31.509 -2.744 -7.216 1.00 91.94 383 PRO A N 1
ATOM 2912 C CA . PRO A 1 383 ? -32.858 -2.255 -6.934 1.00 91.94 383 PRO A CA 1
ATOM 2913 C C . PRO A 1 383 ? -32.885 -0.933 -6.157 1.00 91.94 383 PRO A C 1
ATOM 2915 O O . PRO A 1 383 ? -33.747 -0.093 -6.416 1.00 91.94 383 PRO A O 1
ATOM 2918 N N . ALA A 1 384 ? -31.961 -0.726 -5.213 1.00 90.56 384 ALA A N 1
ATOM 2919 C CA . ALA A 1 384 ? -31.867 0.527 -4.464 1.00 90.56 384 ALA A CA 1
ATOM 2920 C C . ALA A 1 384 ? -31.431 1.702 -5.361 1.00 90.56 384 ALA A C 1
ATOM 2922 O O . ALA A 1 384 ? -32.044 2.768 -5.326 1.00 90.56 384 ALA A O 1
ATOM 2923 N N . LEU A 1 385 ? -30.429 1.485 -6.214 1.00 90.69 385 LEU A N 1
ATOM 2924 C CA . LEU A 1 385 ? -29.900 2.459 -7.170 1.00 90.69 385 LEU A CA 1
ATOM 2925 C C . LEU A 1 385 ? -30.940 2.861 -8.225 1.00 90.69 385 LEU A C 1
ATOM 2927 O O . LEU A 1 385 ? -31.082 4.045 -8.539 1.00 90.69 385 LEU A O 1
ATOM 2931 N N . ALA A 1 386 ? -31.735 1.903 -8.707 1.00 90.38 386 ALA A N 1
ATOM 2932 C CA . ALA A 1 386 ? -32.825 2.176 -9.639 1.00 90.38 386 ALA A CA 1
ATOM 2933 C C . ALA A 1 386 ? -33.864 3.151 -9.051 1.00 90.38 386 ALA A C 1
ATOM 2935 O O . ALA A 1 386 ? -34.348 4.037 -9.756 1.00 90.38 386 ALA A O 1
ATOM 2936 N N . LYS A 1 387 ? -34.164 3.054 -7.745 1.00 91.44 387 LYS A N 1
ATOM 2937 C CA . LYS A 1 387 ? -35.113 3.955 -7.060 1.00 91.44 387 LYS A CA 1
ATOM 2938 C C . LYS A 1 387 ? -34.626 5.402 -6.967 1.00 91.44 387 LYS A C 1
ATOM 2940 O O . LYS A 1 387 ? -35.454 6.302 -6.887 1.00 91.44 387 LYS A O 1
ATOM 2945 N N . VAL A 1 388 ? -33.312 5.631 -6.992 1.00 91.00 388 VAL A N 1
ATOM 2946 C CA . VAL A 1 388 ? -32.709 6.977 -6.976 1.00 91.00 388 VAL A CA 1
ATOM 2947 C C . VAL A 1 388 ? -32.312 7.465 -8.375 1.00 91.00 388 VAL A C 1
ATOM 2949 O O . VAL A 1 388 ? -31.625 8.474 -8.511 1.00 91.00 388 VAL A O 1
ATOM 2952 N N . GLY A 1 389 ? -32.753 6.768 -9.430 1.00 90.56 389 GLY A N 1
ATOM 2953 C CA . GLY A 1 389 ? -32.531 7.166 -10.821 1.00 90.56 389 GLY A CA 1
ATOM 2954 C C . GLY A 1 389 ? -31.113 6.914 -11.341 1.00 90.56 389 GLY A C 1
ATOM 2955 O O . GLY A 1 389 ? -30.737 7.477 -12.372 1.00 90.56 389 GLY A O 1
ATOM 2956 N N . PHE A 1 390 ? -30.320 6.080 -10.663 1.00 88.25 390 PHE A N 1
ATOM 2957 C CA . PHE A 1 390 ? -28.980 5.724 -11.119 1.00 88.25 390 PHE A CA 1
ATOM 2958 C C . PHE A 1 390 ? -29.061 4.669 -12.232 1.00 88.25 390 PHE A C 1
ATOM 2960 O O . PHE A 1 390 ? -29.578 3.572 -12.025 1.00 88.25 390 PHE A O 1
ATOM 2967 N N . LYS A 1 391 ? -28.585 5.019 -13.434 1.00 80.19 391 LYS A N 1
ATOM 2968 C CA . LYS A 1 391 ? -28.801 4.224 -14.657 1.00 80.19 391 LYS A CA 1
ATOM 2969 C C . LYS A 1 391 ? -27.757 3.135 -14.896 1.00 80.19 391 LYS A C 1
ATOM 2971 O O . LYS A 1 391 ? -28.081 2.139 -15.527 1.00 80.19 391 LYS A O 1
ATOM 2976 N N . ASP A 1 392 ? -26.538 3.306 -14.391 1.00 83.00 392 ASP A N 1
ATOM 2977 C CA . ASP A 1 392 ? -25.411 2.416 -14.693 1.00 83.00 392 ASP A CA 1
ATOM 2978 C C . ASP A 1 392 ? -25.085 1.474 -13.527 1.00 83.00 392 ASP A C 1
ATOM 2980 O O . ASP A 1 392 ? -23.975 1.407 -13.005 1.00 83.00 392 ASP A O 1
ATOM 2984 N N . SER A 1 393 ? -26.117 0.787 -13.039 1.00 82.38 393 SER A N 1
ATOM 2985 C CA . SER A 1 393 ? -26.008 -0.034 -11.830 1.00 82.38 393 SER A CA 1
ATOM 2986 C C . SER A 1 393 ? -25.110 -1.273 -11.997 1.00 82.38 393 SER A C 1
ATOM 2988 O O . SER A 1 393 ? -24.698 -1.859 -10.998 1.00 82.38 393 SER A O 1
ATOM 2990 N N . ASP A 1 394 ? -24.757 -1.647 -13.234 1.00 83.31 394 ASP A N 1
ATOM 2991 C CA . ASP A 1 394 ? -23.807 -2.728 -13.525 1.00 83.31 394 ASP A CA 1
ATOM 2992 C C . ASP A 1 394 ? -22.365 -2.349 -13.170 1.00 83.31 394 ASP A C 1
ATOM 2994 O O . ASP A 1 394 ? -21.621 -3.194 -12.665 1.00 83.31 394 ASP A O 1
ATOM 2998 N N . GLN A 1 395 ? -21.990 -1.069 -13.301 1.00 84.94 395 GLN A N 1
ATOM 2999 C CA . GLN A 1 395 ? -20.687 -0.581 -12.830 1.00 84.94 395 GLN A CA 1
ATOM 3000 C C . GLN A 1 395 ? -20.489 -0.768 -11.321 1.00 84.94 395 GLN A C 1
ATOM 3002 O O . GLN A 1 395 ? -19.352 -0.767 -10.850 1.00 84.94 395 GLN A O 1
ATOM 3007 N N . MET A 1 396 ? -21.559 -0.996 -10.550 1.00 87.56 396 MET A N 1
ATOM 3008 C CA . MET A 1 396 ? -21.448 -1.256 -9.116 1.00 87.56 396 MET A CA 1
ATOM 3009 C C . MET A 1 396 ? -20.617 -2.508 -8.817 1.00 87.56 396 MET A C 1
ATOM 3011 O O . MET A 1 396 ? -19.962 -2.550 -7.779 1.00 87.56 396 MET A O 1
ATOM 3015 N N . LYS A 1 397 ? -20.555 -3.484 -9.735 1.00 88.44 397 LYS A N 1
ATOM 3016 C CA . LYS A 1 397 ? -19.673 -4.651 -9.585 1.00 88.44 397 LYS A CA 1
ATOM 3017 C C . LYS A 1 397 ? -18.195 -4.254 -9.574 1.00 88.44 397 LYS A C 1
ATOM 3019 O O . LYS A 1 397 ? -17.415 -4.857 -8.850 1.00 88.44 397 LYS A O 1
ATOM 3024 N N . LEU A 1 398 ? -17.792 -3.198 -10.283 1.00 82.94 398 LEU A N 1
ATOM 3025 C CA . LEU A 1 398 ? -16.404 -2.710 -10.255 1.00 82.94 398 LEU A CA 1
ATOM 3026 C C . LEU A 1 398 ? -16.014 -2.101 -8.900 1.00 82.94 398 LEU A C 1
ATOM 3028 O O . LEU A 1 398 ? -14.835 -2.088 -8.563 1.00 82.94 398 LEU A O 1
ATOM 3032 N N . VAL A 1 399 ? -16.994 -1.617 -8.130 1.00 82.69 399 VAL A N 1
ATOM 3033 C CA . VAL A 1 399 ? -16.783 -0.959 -6.831 1.00 82.69 399 VAL A CA 1
ATOM 3034 C C . VAL A 1 399 ? -17.017 -1.921 -5.661 1.00 82.69 399 VAL A C 1
ATOM 3036 O O . VAL A 1 399 ? -16.250 -1.927 -4.704 1.00 82.69 399 VAL A O 1
ATOM 3039 N N . PHE A 1 400 ? -18.071 -2.735 -5.721 1.00 92.25 400 PHE A N 1
ATOM 3040 C CA . PHE A 1 400 ? -18.445 -3.700 -4.687 1.00 92.25 400 PHE A CA 1
ATOM 3041 C C . PHE A 1 400 ? -18.159 -5.121 -5.172 1.00 92.25 400 PHE A C 1
ATOM 3043 O O . PHE A 1 400 ? -19.066 -5.870 -5.526 1.00 92.25 400 PHE A O 1
ATOM 3050 N N . GLY A 1 401 ? -16.876 -5.461 -5.212 1.00 92.31 401 GLY A N 1
ATOM 3051 C CA . GLY A 1 401 ? -16.387 -6.784 -5.578 1.00 92.31 401 GLY A CA 1
ATOM 3052 C C . GLY A 1 401 ? -15.001 -7.025 -5.004 1.00 92.31 401 GLY A C 1
ATOM 3053 O O . GLY A 1 401 ? -14.312 -6.080 -4.614 1.00 92.31 401 GLY A O 1
ATOM 3054 N N . VAL A 1 402 ? -14.614 -8.290 -4.920 1.00 91.19 402 VAL A N 1
ATOM 3055 C CA . VAL A 1 402 ? -13.409 -8.711 -4.194 1.00 91.19 402 VAL A CA 1
ATOM 3056 C C . VAL A 1 402 ? -12.337 -9.269 -5.115 1.00 91.19 402 VAL A C 1
ATOM 3058 O O . VAL A 1 402 ? -11.190 -9.370 -4.699 1.00 91.19 402 VAL A O 1
ATOM 3061 N N . GLU A 1 403 ? -12.655 -9.596 -6.364 1.00 87.94 403 GLU A N 1
ATOM 3062 C CA . GLU A 1 403 ? -11.667 -10.140 -7.298 1.00 87.94 403 GLU A CA 1
ATOM 3063 C C . GLU A 1 403 ? -11.001 -9.117 -8.221 1.00 87.94 403 GLU A C 1
ATOM 3065 O O . GLU A 1 403 ? -11.518 -8.029 -8.457 1.00 87.94 403 GLU A O 1
ATOM 3070 N N . GLY A 1 404 ? -9.849 -9.484 -8.784 1.00 83.56 404 GLY A N 1
ATOM 3071 C CA . GLY A 1 404 ? -9.060 -8.636 -9.678 1.00 83.56 404 GLY A CA 1
ATOM 3072 C C . GLY A 1 404 ? -7.903 -7.942 -8.964 1.00 83.56 404 GLY A C 1
ATOM 3073 O O . GLY A 1 404 ? -7.358 -8.465 -7.994 1.00 83.56 404 GLY A O 1
ATOM 3074 N N . GLU A 1 405 ? -7.514 -6.773 -9.473 1.00 83.44 405 GLU A N 1
ATOM 3075 C CA . GLU A 1 405 ? -6.390 -6.001 -8.936 1.00 83.44 405 GLU A CA 1
ATOM 3076 C C . GLU A 1 405 ? -6.628 -5.546 -7.491 1.00 83.44 405 GLU A C 1
ATOM 3078 O O . GLU A 1 405 ? -7.765 -5.315 -7.058 1.00 83.44 405 GLU A O 1
ATOM 3083 N N . TYR A 1 406 ? -5.527 -5.327 -6.765 1.00 82.12 406 TYR A N 1
ATOM 3084 C CA . TYR A 1 406 ? -5.547 -4.973 -5.342 1.00 82.12 406 TYR A CA 1
ATOM 3085 C C . TYR A 1 406 ? -6.408 -3.700 -5.051 1.00 82.12 406 TYR A C 1
ATOM 3087 O O . TYR A 1 406 ? -7.087 -3.543 -4.039 1.00 82.12 406 TYR A O 1
ATOM 3095 N N . GLY A 1 407 ? -6.505 -2.766 -5.993 1.00 85.44 407 GLY A N 1
ATOM 3096 C CA . GLY A 1 407 ? -7.362 -1.582 -5.876 1.00 85.44 407 GLY A CA 1
ATOM 3097 C C . GLY A 1 407 ? -8.855 -1.885 -5.702 1.00 85.44 407 GLY A C 1
ATOM 3098 O O . GLY A 1 407 ? -9.557 -1.172 -4.973 1.00 85.44 407 GLY A O 1
ATOM 3099 N N . ARG A 1 408 ? -9.358 -2.949 -6.340 1.00 88.94 408 ARG A N 1
ATOM 3100 C CA . ARG A 1 408 ? -10.784 -3.306 -6.308 1.00 88.94 408 ARG A CA 1
ATOM 3101 C C . ARG A 1 408 ? -11.185 -3.909 -4.962 1.00 88.94 408 ARG A C 1
ATOM 3103 O O . ARG A 1 408 ? -12.112 -3.398 -4.335 1.00 88.94 408 ARG A O 1
ATOM 3110 N N . HIS A 1 409 ? -10.461 -4.912 -4.462 1.00 87.75 409 HIS A N 1
ATOM 3111 C CA . HIS A 1 409 ? -10.814 -5.515 -3.167 1.00 87.75 409 HIS A CA 1
ATOM 3112 C C . HIS A 1 409 ? -10.648 -4.517 -2.007 1.00 87.75 409 HIS A C 1
ATOM 3114 O O . HIS A 1 409 ? -11.490 -4.472 -1.112 1.00 87.75 409 HIS A O 1
ATOM 3120 N N . TYR A 1 410 ? -9.619 -3.659 -2.024 1.00 88.69 410 TYR A N 1
ATOM 3121 C CA . TYR A 1 410 ? -9.441 -2.663 -0.967 1.00 88.69 410 TYR A CA 1
ATOM 3122 C C . TYR A 1 410 ? -10.592 -1.644 -0.944 1.00 88.69 410 TYR A C 1
ATOM 3124 O O . TYR A 1 410 ? -11.053 -1.224 0.121 1.00 88.69 410 TYR A O 1
ATOM 3132 N N . THR A 1 411 ? -11.117 -1.290 -2.121 1.00 91.81 411 THR A N 1
ATOM 3133 C CA . THR A 1 411 ? -12.336 -0.481 -2.247 1.00 91.81 411 THR A CA 1
ATOM 3134 C C . THR A 1 411 ? -13.532 -1.175 -1.594 1.00 91.81 411 THR A C 1
ATOM 3136 O O . THR A 1 411 ? -14.257 -0.526 -0.834 1.00 91.81 411 THR A O 1
ATOM 3139 N N . PHE A 1 412 ? -13.697 -2.487 -1.792 1.00 94.06 412 PHE A N 1
ATOM 3140 C CA . PHE A 1 412 ? -14.730 -3.269 -1.110 1.00 94.06 412 PHE A CA 1
ATOM 3141 C C . PHE A 1 412 ? -14.599 -3.221 0.423 1.00 94.06 412 PHE A C 1
ATOM 3143 O O . PHE A 1 412 ? -15.602 -2.975 1.095 1.00 94.06 412 PHE A O 1
ATOM 3150 N N . LEU A 1 413 ? -13.390 -3.357 0.989 1.00 92.44 413 LEU A N 1
ATOM 3151 C CA . LEU A 1 413 ? -13.178 -3.322 2.451 1.00 92.44 413 LEU A CA 1
ATOM 3152 C C . LEU A 1 413 ? -13.645 -2.006 3.099 1.00 92.44 413 LEU A C 1
ATOM 3154 O O . LEU A 1 413 ? -14.022 -1.979 4.271 1.00 92.44 413 LEU A O 1
ATOM 3158 N N . LYS A 1 414 ? -13.678 -0.908 2.338 1.00 91.69 414 LYS A N 1
ATOM 3159 C CA . LYS A 1 414 ? -14.304 0.347 2.776 1.00 91.69 414 LYS A CA 1
ATOM 3160 C C . LYS A 1 414 ? -15.792 0.387 2.452 1.00 91.69 414 LYS A C 1
ATOM 3162 O O . LYS A 1 414 ? -16.593 0.753 3.308 1.00 91.69 414 LYS A O 1
ATOM 3167 N N . ALA A 1 415 ? -16.183 0.013 1.236 1.00 93.94 415 ALA A N 1
ATOM 3168 C CA . ALA A 1 415 ? -17.569 0.090 0.779 1.00 93.94 415 ALA A CA 1
ATOM 3169 C C . ALA A 1 415 ? -18.521 -0.801 1.597 1.00 93.94 415 ALA A C 1
ATOM 3171 O O . ALA A 1 415 ? -19.681 -0.436 1.798 1.00 93.94 415 ALA A O 1
ATOM 3172 N N . VAL A 1 416 ? -18.037 -1.929 2.128 1.00 96.00 416 VAL A N 1
ATOM 3173 C CA . VAL A 1 416 ? -18.827 -2.819 2.988 1.00 96.00 416 VAL A CA 1
ATOM 3174 C C . VAL A 1 416 ? -19.324 -2.112 4.249 1.00 96.00 416 VAL A C 1
ATOM 3176 O O . VAL A 1 416 ? -20.452 -2.368 4.660 1.00 96.00 416 VAL A O 1
ATOM 3179 N N . LEU A 1 417 ? -18.571 -1.147 4.801 1.00 96.94 417 LEU A N 1
ATOM 3180 C CA . LEU A 1 417 ? -19.022 -0.340 5.941 1.00 96.94 417 LEU A CA 1
ATOM 3181 C C . LEU A 1 417 ? -20.302 0.429 5.611 1.00 96.94 417 LEU A C 1
ATOM 3183 O O . LEU A 1 417 ? -21.247 0.420 6.392 1.00 96.94 417 LEU A O 1
ATOM 3187 N N . ALA A 1 418 ? -20.339 1.079 4.447 1.00 94.88 418 ALA A N 1
ATOM 3188 C CA . ALA A 1 418 ? -21.488 1.864 4.012 1.00 94.88 418 ALA A CA 1
ATOM 3189 C C . ALA A 1 418 ? -22.744 0.991 3.866 1.00 94.88 418 ALA A C 1
ATOM 3191 O O . ALA A 1 418 ? -23.827 1.373 4.314 1.00 94.88 418 ALA A O 1
ATOM 3192 N N . VAL A 1 419 ? -22.592 -0.200 3.279 1.00 94.00 419 VAL A N 1
ATOM 3193 C CA . VAL A 1 419 ? -23.689 -1.161 3.105 1.00 94.00 419 VAL A CA 1
ATOM 3194 C C . VAL A 1 419 ? -24.140 -1.724 4.453 1.00 94.00 419 VAL A C 1
ATOM 3196 O O . VAL A 1 419 ? -25.335 -1.726 4.740 1.00 94.00 419 VAL A O 1
ATOM 3199 N N . TYR A 1 420 ? -23.205 -2.147 5.303 1.00 96.06 420 TYR A N 1
ATOM 3200 C CA . TYR A 1 420 ? -23.509 -2.722 6.612 1.00 96.06 420 TYR A CA 1
ATOM 3201 C C . TYR A 1 420 ? -24.211 -1.710 7.525 1.00 96.06 420 TYR A C 1
ATOM 3203 O O . TYR A 1 420 ? -25.261 -2.017 8.086 1.00 96.06 420 TYR A O 1
ATOM 3211 N N . HIS A 1 421 ? -23.691 -0.482 7.603 1.00 97.12 421 HIS A N 1
ATOM 3212 C CA . HIS A 1 421 ? -24.299 0.611 8.363 1.00 97.12 421 HIS A CA 1
ATOM 3213 C C . HIS A 1 421 ? -25.736 0.902 7.905 1.00 97.12 421 HIS A C 1
ATOM 3215 O O . HIS A 1 421 ? -26.635 1.090 8.718 1.00 97.12 421 HIS A O 1
ATOM 3221 N N . THR A 1 422 ? -25.965 0.919 6.589 1.00 94.25 422 THR A N 1
ATOM 3222 C CA . THR A 1 422 ? -27.266 1.301 6.023 1.00 94.25 422 THR A CA 1
ATOM 3223 C C . THR A 1 422 ? -28.311 0.192 6.145 1.00 94.25 422 THR A C 1
ATOM 3225 O O . THR A 1 422 ? -29.477 0.475 6.415 1.00 94.25 422 THR A O 1
ATOM 3228 N N . PHE A 1 423 ? -27.923 -1.063 5.903 1.00 92.69 423 PHE A N 1
ATOM 3229 C CA . PHE A 1 423 ? -28.873 -2.165 5.710 1.00 92.69 423 PHE A CA 1
ATOM 3230 C C . PHE A 1 423 ? -28.874 -3.211 6.826 1.00 92.69 423 PHE A C 1
ATOM 3232 O O . PHE A 1 423 ? -29.821 -3.993 6.894 1.00 92.69 423 PHE A O 1
ATOM 3239 N N . VAL A 1 424 ? -27.839 -3.261 7.670 1.00 94.94 424 VAL A N 1
ATOM 3240 C CA . VAL A 1 424 ? -27.671 -4.318 8.680 1.00 94.94 424 VAL A CA 1
ATOM 3241 C C . VAL A 1 424 ? -27.742 -3.747 10.089 1.00 94.94 424 VAL A C 1
ATOM 3243 O O . VAL A 1 424 ? -28.628 -4.127 10.851 1.00 94.94 424 VAL A O 1
ATOM 3246 N N . ASP A 1 425 ? -26.835 -2.835 10.437 1.00 96.38 425 ASP A N 1
ATOM 3247 C CA . ASP A 1 425 ? -26.780 -2.247 11.775 1.00 96.38 425 ASP A CA 1
ATOM 3248 C C . ASP A 1 425 ? -26.239 -0.805 11.736 1.00 96.38 425 ASP A C 1
ATOM 3250 O O . ASP A 1 425 ? -25.028 -0.608 11.585 1.00 96.38 425 ASP A O 1
ATOM 3254 N N . PRO A 1 426 ? -27.095 0.219 11.923 1.00 96.88 426 PRO A N 1
ATOM 3255 C CA . PRO A 1 426 ? -26.663 1.615 11.940 1.00 96.88 426 PRO A CA 1
ATOM 3256 C C . PRO A 1 426 ? -25.793 1.971 13.155 1.00 96.88 426 PRO A C 1
ATOM 3258 O O . PRO A 1 426 ? -25.190 3.044 13.174 1.00 96.88 426 PRO A O 1
ATOM 3261 N N . ALA A 1 427 ? -25.692 1.100 14.169 1.00 97.00 427 ALA A N 1
ATOM 3262 C CA . ALA A 1 427 ? -24.756 1.298 15.273 1.00 97.00 427 ALA A CA 1
ATOM 3263 C C . ALA A 1 427 ? -23.292 1.082 14.851 1.00 97.00 427 ALA A 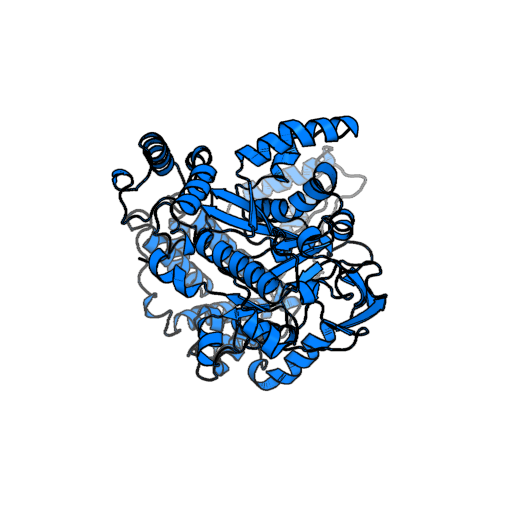C 1
ATOM 3265 O O . ALA A 1 427 ? -22.396 1.608 15.512 1.00 97.00 427 ALA A O 1
ATOM 3266 N N . VAL A 1 428 ? -23.038 0.355 13.755 1.00 97.94 428 VAL A N 1
ATOM 3267 C CA . VAL A 1 428 ? -21.699 0.219 13.170 1.00 97.94 428 VAL A CA 1
ATOM 3268 C C . VAL A 1 428 ? -21.361 1.499 12.419 1.00 97.94 428 VAL A C 1
ATOM 3270 O O . VAL A 1 428 ? -21.911 1.776 11.356 1.00 97.94 428 VAL A O 1
ATOM 3273 N N . THR A 1 429 ? -20.453 2.295 12.973 1.00 97.88 429 THR A N 1
ATOM 3274 C CA . THR A 1 429 ? -20.087 3.618 12.450 1.00 97.88 429 THR A CA 1
ATOM 3275 C C . THR A 1 429 ? -18.630 3.707 12.014 1.00 97.88 429 THR A C 1
ATOM 3277 O O . THR A 1 429 ? -18.187 4.775 11.593 1.00 97.88 429 THR A O 1
ATOM 3280 N N . ALA A 1 430 ? -17.874 2.613 12.083 1.00 98.25 430 ALA A N 1
ATOM 3281 C CA . ALA A 1 430 ? -16.478 2.570 11.676 1.00 98.25 430 ALA A CA 1
ATOM 3282 C C . ALA A 1 430 ? -16.090 1.211 11.082 1.00 98.25 430 ALA A C 1
ATOM 3284 O O . ALA A 1 430 ? -16.675 0.181 11.413 1.00 98.25 430 ALA A O 1
ATOM 3285 N N . THR A 1 431 ? -15.061 1.212 10.239 1.00 97.56 431 THR A N 1
ATOM 3286 C CA . THR A 1 431 ? -14.341 -0.001 9.828 1.00 97.56 431 THR A CA 1
ATOM 3287 C C . THR A 1 431 ? -12.890 0.092 10.262 1.00 97.56 431 THR A C 1
ATOM 3289 O O . THR A 1 431 ? -12.337 1.196 10.306 1.00 97.56 431 THR A O 1
ATOM 3292 N N . PHE A 1 432 ? -12.281 -1.048 10.571 1.00 96.88 432 PHE A N 1
ATOM 3293 C CA . PHE A 1 432 ? -10.851 -1.155 10.842 1.00 96.88 432 PHE A CA 1
ATOM 3294 C C . PHE A 1 432 ? -10.275 -2.373 10.114 1.00 96.88 432 PHE A C 1
ATOM 3296 O O . PHE A 1 432 ? -10.674 -3.506 10.379 1.00 96.88 432 PHE A O 1
ATOM 3303 N N . LYS A 1 433 ? -9.370 -2.130 9.163 1.00 95.25 433 LYS A N 1
ATOM 3304 C CA . LYS A 1 433 ? -8.652 -3.152 8.406 1.00 95.25 433 LYS A CA 1
ATOM 3305 C C . LYS A 1 433 ? -7.482 -3.683 9.224 1.00 95.25 433 LYS A C 1
ATOM 3307 O O . LYS A 1 433 ? -6.661 -2.899 9.704 1.00 95.25 433 LYS A O 1
ATOM 3312 N N . ILE A 1 434 ? -7.378 -5.002 9.289 1.00 94.00 434 ILE A N 1
ATOM 3313 C CA . ILE A 1 434 ? -6.187 -5.734 9.724 1.00 94.00 434 ILE A CA 1
ATOM 3314 C C . ILE A 1 434 ? -5.723 -6.638 8.587 1.00 94.00 434 ILE A C 1
ATOM 3316 O O . ILE A 1 434 ? -6.547 -7.071 7.776 1.00 94.00 434 ILE A O 1
ATOM 3320 N N . ASP A 1 435 ? -4.437 -6.951 8.549 1.00 91.75 435 ASP A N 1
ATOM 3321 C CA . ASP A 1 435 ? -3.956 -8.071 7.741 1.00 91.75 435 ASP A CA 1
ATOM 3322 C C . ASP A 1 435 ? -3.949 -9.335 8.613 1.00 91.75 435 ASP A C 1
ATOM 3324 O O . ASP A 1 435 ? -3.817 -9.257 9.837 1.00 91.75 435 ASP A O 1
ATOM 3328 N N . ILE A 1 436 ? -4.180 -10.503 8.010 1.00 90.19 436 ILE A N 1
ATOM 3329 C CA . ILE A 1 436 ? -4.312 -11.767 8.755 1.00 90.19 436 ILE A CA 1
ATOM 3330 C C . ILE A 1 436 ? -2.984 -12.271 9.354 1.00 90.19 436 ILE A C 1
ATOM 3332 O O . ILE A 1 436 ? -2.977 -13.191 10.162 1.00 90.19 436 ILE A O 1
ATOM 3336 N N . ASP A 1 437 ? -1.865 -11.637 9.027 1.00 89.38 437 ASP A N 1
ATOM 3337 C CA . ASP A 1 437 ? -0.544 -11.864 9.615 1.00 89.38 437 ASP A CA 1
ATOM 3338 C C . ASP A 1 437 ? -0.225 -10.859 10.745 1.00 89.38 437 ASP A C 1
ATOM 3340 O O . ASP A 1 437 ? 0.902 -10.811 11.251 1.00 89.38 437 ASP A O 1
ATOM 3344 N N . GLN A 1 438 ? -1.212 -10.050 11.157 1.00 91.81 438 GLN A N 1
ATOM 3345 C CA . GLN A 1 438 ? -1.095 -9.050 12.217 1.00 91.81 438 GLN A CA 1
ATOM 3346 C C . GLN A 1 438 ? -1.899 -9.457 13.454 1.00 91.81 438 GLN A C 1
ATOM 3348 O O . GLN A 1 438 ? -3.082 -9.792 13.376 1.00 91.81 438 GLN A O 1
ATOM 3353 N N . VAL A 1 439 ? -1.286 -9.341 14.634 1.00 94.19 439 VAL A N 1
ATOM 3354 C CA . VAL A 1 439 ? -1.915 -9.724 15.908 1.00 94.19 439 VAL A CA 1
ATOM 3355 C C . VAL A 1 439 ? -1.810 -8.633 16.974 1.00 94.19 439 VAL A C 1
ATOM 3357 O O . VAL A 1 439 ? -0.806 -7.927 17.090 1.00 94.19 439 VAL A O 1
ATOM 3360 N N . PHE A 1 440 ? -2.852 -8.501 17.798 1.00 95.94 440 PHE A N 1
ATOM 3361 C CA . PHE A 1 440 ? -2.838 -7.621 18.969 1.00 95.94 440 PHE A CA 1
ATOM 3362 C C . PHE A 1 440 ? -2.252 -8.352 20.177 1.00 95.94 440 PHE A C 1
ATOM 3364 O O . PHE A 1 440 ? -2.886 -9.239 20.749 1.00 95.94 440 PHE A O 1
ATOM 3371 N N . ILE A 1 441 ? -1.069 -7.935 20.621 1.00 94.62 441 ILE A N 1
ATOM 3372 C CA . ILE A 1 441 ? -0.459 -8.457 21.848 1.00 94.62 441 ILE A CA 1
ATOM 3373 C C . ILE A 1 441 ? -0.961 -7.626 23.035 1.00 94.62 441 ILE A C 1
ATOM 3375 O O . ILE A 1 441 ? -0.314 -6.665 23.449 1.00 94.62 441 ILE A O 1
ATOM 3379 N N . GLN A 1 442 ? -2.145 -7.973 23.552 1.00 96.06 442 GLN A N 1
ATOM 3380 C CA . GLN A 1 442 ? -2.856 -7.192 24.580 1.00 96.06 442 GLN A CA 1
ATOM 3381 C C . GLN A 1 442 ? -2.007 -6.909 25.828 1.00 96.06 442 GLN A C 1
ATOM 3383 O O . GLN A 1 442 ? -1.970 -5.771 26.291 1.00 96.06 442 GLN A O 1
ATOM 3388 N N . ASP A 1 443 ? -1.277 -7.902 26.345 1.00 94.62 443 ASP A N 1
ATOM 3389 C CA . ASP A 1 443 ? -0.435 -7.706 27.533 1.00 94.62 443 ASP A CA 1
ATOM 3390 C C . ASP A 1 443 ? 0.690 -6.694 27.277 1.00 94.62 443 ASP A C 1
ATOM 3392 O O . ASP A 1 443 ? 0.909 -5.798 28.092 1.00 94.62 443 ASP A O 1
ATOM 3396 N N . SER A 1 444 ? 1.358 -6.773 26.120 1.00 94.75 444 SER A N 1
ATOM 3397 C CA . SER A 1 444 ? 2.376 -5.791 25.734 1.00 94.75 444 SER A CA 1
ATOM 3398 C C . SER A 1 444 ? 1.771 -4.408 25.475 1.00 94.75 444 SER A C 1
ATOM 3400 O O . SER A 1 444 ? 2.371 -3.407 25.862 1.00 94.75 444 SER A O 1
ATOM 3402 N N . LEU A 1 445 ? 0.583 -4.332 24.860 1.00 94.88 445 LEU A N 1
ATOM 3403 C CA . LEU A 1 445 ? -0.131 -3.070 24.631 1.00 94.88 445 LEU A CA 1
ATOM 3404 C C . LEU A 1 445 ? -0.413 -2.364 25.952 1.00 94.88 445 LEU A C 1
ATOM 3406 O O . LEU A 1 445 ? -0.045 -1.202 26.127 1.00 94.88 445 LEU A O 1
ATOM 3410 N N . VAL A 1 446 ? -1.006 -3.077 26.906 1.00 95.62 446 VAL A N 1
ATOM 3411 C CA . VAL A 1 446 ? -1.339 -2.529 28.221 1.00 95.62 446 VAL A CA 1
ATOM 3412 C C . VAL A 1 446 ? -0.078 -2.176 29.002 1.00 95.62 446 VAL A C 1
ATOM 3414 O O . VAL A 1 446 ? -0.034 -1.109 29.609 1.00 95.62 446 VAL A O 1
ATOM 3417 N N . ALA A 1 447 ? 0.963 -3.010 28.952 1.00 94.38 447 ALA A N 1
ATOM 3418 C CA . ALA A 1 447 ? 2.227 -2.731 29.630 1.00 94.38 447 ALA A CA 1
ATOM 3419 C C . ALA A 1 447 ? 2.907 -1.445 29.122 1.00 94.38 447 ALA A C 1
ATOM 3421 O O . ALA A 1 447 ? 3.477 -0.697 29.914 1.00 94.38 447 ALA A O 1
ATOM 3422 N N . GLU A 1 448 ? 2.835 -1.167 27.819 1.00 92.06 448 GLU A N 1
ATOM 3423 C CA . GLU A 1 448 ? 3.526 -0.033 27.188 1.00 92.06 448 GLU A CA 1
ATOM 3424 C C . GLU A 1 448 ? 2.696 1.259 27.128 1.00 92.06 448 GLU A C 1
ATOM 3426 O O . GLU A 1 448 ? 3.258 2.360 27.083 1.00 92.06 448 GLU A O 1
ATOM 3431 N N . THR A 1 449 ? 1.365 1.140 27.087 1.00 92.38 449 THR A N 1
ATOM 3432 C CA . THR A 1 449 ? 0.447 2.264 26.816 1.00 92.38 449 THR A CA 1
ATOM 3433 C C . THR A 1 449 ? -0.578 2.503 27.923 1.00 92.38 449 THR A C 1
ATOM 3435 O O . THR A 1 449 ? -1.211 3.559 27.955 1.00 92.38 449 THR A O 1
ATOM 3438 N N . GLY A 1 450 ? -0.774 1.528 28.815 1.00 93.50 450 GLY A N 1
ATOM 3439 C CA . GLY A 1 450 ? -1.866 1.516 29.787 1.00 93.50 450 GLY A CA 1
ATOM 3440 C C . GLY A 1 450 ? -3.250 1.272 29.176 1.00 93.50 450 GLY A C 1
ATOM 3441 O O . GLY A 1 450 ? -4.239 1.400 29.891 1.00 93.50 450 GLY A O 1
ATOM 3442 N N . LYS A 1 451 ? -3.339 0.953 27.878 1.00 94.75 451 LYS A N 1
ATOM 3443 C CA . LYS A 1 451 ? -4.591 0.748 27.146 1.00 94.75 451 LYS A CA 1
ATOM 3444 C C . LYS A 1 451 ? -4.576 -0.579 26.398 1.00 94.75 451 LYS A C 1
ATOM 3446 O O . LYS A 1 451 ? -3.598 -0.945 25.750 1.00 94.75 451 LYS A O 1
ATOM 3451 N N . SER A 1 452 ? -5.704 -1.262 26.441 1.00 96.56 452 SER A N 1
ATOM 3452 C CA . SER A 1 452 ? -6.017 -2.398 25.578 1.00 96.56 452 SER A CA 1
ATOM 3453 C C . SER A 1 452 ? -6.286 -1.961 24.131 1.00 96.56 452 SER A C 1
ATOM 3455 O O . SER A 1 452 ? -6.448 -0.770 23.835 1.00 96.56 452 SER A O 1
ATOM 3457 N N . MET A 1 453 ? -6.379 -2.922 23.211 1.00 95.56 453 MET A N 1
ATOM 3458 C CA . MET A 1 453 ? -6.807 -2.687 21.826 1.00 95.56 453 MET A CA 1
ATOM 3459 C C . MET A 1 453 ? -8.108 -1.869 21.770 1.00 95.56 453 MET A C 1
ATOM 3461 O O . MET A 1 453 ? -8.170 -0.856 21.070 1.00 95.56 453 MET A O 1
ATOM 3465 N N . LEU A 1 454 ? -9.155 -2.277 22.502 1.00 96.56 454 LEU A N 1
ATOM 3466 C CA . LEU A 1 454 ? -10.459 -1.613 22.409 1.00 96.56 454 LEU A CA 1
ATOM 3467 C C . LEU A 1 454 ? -10.425 -0.188 22.971 1.00 96.56 454 LEU A C 1
ATOM 3469 O O . LEU A 1 454 ? -11.143 0.680 22.483 1.00 96.56 454 LEU A O 1
ATOM 3473 N N . GLU A 1 455 ? -9.602 0.084 23.981 1.00 95.94 455 GLU A N 1
ATOM 3474 C CA . GLU A 1 455 ? -9.489 1.421 24.572 1.00 95.94 455 GLU A CA 1
ATOM 3475 C C . GLU A 1 455 ? -8.829 2.439 23.642 1.00 95.94 455 GLU A C 1
ATOM 3477 O O . GLU A 1 455 ? -9.214 3.609 23.659 1.00 95.94 455 GLU A O 1
ATOM 3482 N N . HIS A 1 456 ? -7.900 2.014 22.783 1.00 95.38 456 HIS A N 1
ATOM 3483 C CA . HIS A 1 456 ? -7.320 2.896 21.768 1.00 95.38 456 HIS A CA 1
ATOM 3484 C C . HIS A 1 456 ? -8.380 3.420 20.788 1.00 95.38 456 HIS A C 1
ATOM 3486 O O . HIS A 1 456 ? -8.369 4.601 20.439 1.00 95.38 456 HIS A O 1
ATOM 3492 N N . PHE A 1 457 ? -9.355 2.591 20.405 1.00 96.56 457 PHE A N 1
ATOM 3493 C CA . PHE A 1 457 ? -10.434 3.002 19.499 1.00 96.56 457 PHE A CA 1
ATOM 3494 C C . PHE A 1 457 ? -11.427 4.001 20.103 1.00 96.56 457 PHE A C 1
ATOM 3496 O O . PHE A 1 457 ? -12.174 4.634 19.360 1.00 96.56 457 PHE A O 1
ATOM 3503 N N . LYS A 1 458 ? -11.439 4.169 21.430 1.00 95.62 458 LYS A N 1
ATOM 3504 C CA . LYS A 1 458 ? -12.319 5.124 22.125 1.00 95.62 458 LYS A CA 1
ATOM 3505 C C . LYS A 1 458 ? -11.762 6.552 22.152 1.00 95.62 458 LYS A C 1
ATOM 3507 O O . LYS A 1 458 ? -12.370 7.426 22.764 1.00 95.62 458 LYS A O 1
ATOM 3512 N N . SER A 1 459 ? -10.598 6.794 21.544 1.00 93.06 459 SER A N 1
ATOM 3513 C CA . SER A 1 459 ? -9.994 8.127 21.502 1.00 93.06 459 SER A CA 1
ATOM 3514 C C . SER A 1 459 ? -10.893 9.134 20.781 1.00 93.06 459 SER A C 1
ATOM 3516 O O . SER A 1 459 ? -11.406 8.877 19.693 1.00 93.06 459 SER A O 1
ATOM 3518 N N . ASP A 1 460 ? -11.013 10.318 21.371 1.00 93.75 460 ASP A N 1
ATOM 3519 C CA . ASP A 1 460 ? -11.694 11.482 20.809 1.00 93.75 460 ASP A CA 1
ATOM 3520 C C . ASP A 1 460 ? -10.901 12.175 19.690 1.00 93.75 460 ASP A C 1
ATOM 3522 O O . ASP A 1 460 ? -11.431 13.056 19.015 1.00 93.75 460 ASP A O 1
ATOM 3526 N N . LEU A 1 461 ? -9.658 11.757 19.439 1.00 94.69 461 LEU A N 1
ATOM 3527 C CA . LEU A 1 461 ? -8.877 12.225 18.299 1.00 94.69 461 LEU A CA 1
ATOM 3528 C C . LEU A 1 461 ? -9.353 11.606 16.979 1.00 94.69 461 LEU A C 1
ATOM 3530 O O . LEU A 1 461 ? -9.244 12.241 15.929 1.00 94.69 461 LEU A O 1
ATOM 3534 N N . TRP A 1 462 ? -9.896 10.384 17.006 1.00 95.69 462 TRP A N 1
ATOM 3535 C CA . TRP A 1 462 ? -10.448 9.765 15.804 1.00 95.69 462 TRP A CA 1
ATOM 3536 C C . TRP A 1 462 ? -11.797 10.408 15.482 1.00 95.69 462 TRP A C 1
ATOM 3538 O O . TRP A 1 462 ? -12.771 10.211 16.201 1.00 95.69 462 TRP A O 1
ATOM 3548 N N . GLY A 1 463 ? -11.839 11.203 14.413 1.00 96.06 463 GLY A N 1
ATOM 3549 C CA . GLY A 1 463 ? -12.959 12.069 14.033 1.00 96.06 463 GLY A CA 1
ATOM 3550 C C . GLY A 1 463 ? -12.806 13.532 14.467 1.00 96.06 463 GLY A C 1
ATOM 3551 O O . GLY A 1 463 ? -13.729 14.319 14.259 1.00 96.06 463 GLY A O 1
ATOM 3552 N N . ALA A 1 464 ? -11.673 13.913 15.068 1.00 96.38 464 ALA A N 1
ATOM 3553 C CA . ALA A 1 464 ? -11.403 15.295 15.459 1.00 96.38 464 ALA A CA 1
ATOM 3554 C C . ALA A 1 464 ? -11.170 16.216 14.248 1.00 96.38 464 ALA A C 1
ATOM 3556 O O . ALA A 1 464 ? -10.858 15.773 13.139 1.00 96.38 464 ALA A O 1
ATOM 3557 N N . LYS A 1 465 ? -11.295 17.523 14.479 1.00 96.88 465 LYS A N 1
ATOM 3558 C CA . LYS A 1 465 ? -11.043 18.585 13.501 1.00 96.88 465 LYS A CA 1
ATOM 3559 C C . LYS A 1 465 ? -9.906 19.476 13.968 1.00 96.88 465 LYS A C 1
ATOM 3561 O O . LYS A 1 465 ? -9.764 19.752 15.162 1.00 96.88 465 LYS A O 1
ATOM 3566 N N . GLY A 1 466 ? -9.117 19.958 13.022 1.00 96.19 466 GLY A N 1
ATOM 3567 C CA . GLY A 1 466 ? -7.993 20.819 13.339 1.00 96.19 466 GLY A CA 1
ATOM 3568 C C . GLY A 1 466 ? -7.368 21.482 12.127 1.00 96.19 466 GLY A C 1
ATOM 3569 O O . GLY A 1 466 ? -7.944 21.516 11.039 1.00 96.19 466 GLY A O 1
ATOM 3570 N N . LYS A 1 467 ? -6.149 21.973 12.336 1.00 96.25 467 LYS A N 1
ATOM 3571 C CA . LYS A 1 467 ? -5.315 22.628 11.330 1.00 96.25 467 LYS A CA 1
ATOM 3572 C C . LYS A 1 467 ? -4.019 21.860 11.152 1.00 96.25 467 LYS A C 1
ATOM 3574 O O . LYS A 1 467 ? -3.356 21.542 12.137 1.00 96.25 467 LYS A O 1
ATOM 3579 N N . ASN A 1 468 ? -3.637 21.581 9.910 1.00 93.56 468 ASN A N 1
ATOM 3580 C CA . ASN A 1 468 ? -2.321 21.007 9.627 1.00 93.56 468 ASN A CA 1
ATOM 3581 C C . ASN A 1 468 ? -1.201 22.057 9.781 1.00 93.56 468 ASN A C 1
ATOM 3583 O O . ASN A 1 468 ? -1.459 23.244 9.978 1.00 93.56 468 ASN A O 1
ATOM 3587 N N . TRP A 1 469 ? 0.056 21.640 9.616 1.00 92.12 469 TRP A N 1
ATOM 3588 C CA . TRP A 1 469 ? 1.230 22.522 9.712 1.00 92.12 469 TRP A CA 1
ATOM 3589 C C . TRP A 1 469 ? 1.240 23.736 8.759 1.00 92.12 469 TRP A C 1
ATOM 3591 O O . TRP A 1 469 ? 2.015 24.669 8.970 1.00 92.12 469 TRP A O 1
ATOM 3601 N N . LYS A 1 470 ? 0.410 23.735 7.705 1.00 92.25 470 LYS A N 1
ATOM 3602 C CA . LYS A 1 470 ? 0.225 24.866 6.778 1.00 92.25 470 LYS A CA 1
ATOM 3603 C C . LYS A 1 470 ? -0.969 25.759 7.140 1.00 92.25 470 LYS A C 1
ATOM 3605 O O . LYS A 1 470 ? -1.208 26.741 6.443 1.00 92.25 470 LYS A O 1
ATOM 3610 N N . GLY A 1 471 ? -1.723 25.428 8.187 1.00 93.31 471 GLY A N 1
ATOM 3611 C CA . GLY A 1 471 ? -2.945 26.132 8.579 1.00 93.31 471 GLY A CA 1
ATOM 3612 C C . GLY A 1 471 ? -4.189 25.761 7.760 1.00 93.31 471 GLY A C 1
ATOM 3613 O O . GLY A 1 471 ? -5.185 26.483 7.815 1.00 93.31 471 GLY A O 1
ATOM 3614 N N . GLU A 1 472 ? -4.158 24.666 6.994 1.00 92.62 472 GLU A N 1
ATOM 3615 C CA . GLU A 1 472 ? -5.325 24.168 6.247 1.00 92.62 472 GLU A CA 1
ATOM 3616 C C . GLU A 1 472 ? -6.226 23.324 7.161 1.00 92.62 472 GLU A C 1
ATOM 3618 O O . GLU A 1 472 ? -5.713 22.601 8.020 1.00 92.62 472 GLU A O 1
ATOM 3623 N N . ASP A 1 473 ? -7.550 23.376 6.964 1.00 95.94 473 ASP A N 1
ATOM 3624 C CA . ASP A 1 473 ? -8.471 22.552 7.756 1.00 95.94 473 ASP A CA 1
ATOM 3625 C C . ASP A 1 473 ? -8.307 21.070 7.424 1.00 95.94 473 ASP A C 1
ATOM 3627 O O . ASP A 1 473 ? -8.235 20.665 6.255 1.00 95.94 473 ASP A O 1
ATOM 3631 N N . ILE A 1 474 ? -8.317 20.253 8.470 1.00 95.19 474 ILE A N 1
ATOM 3632 C CA . ILE A 1 474 ? -8.230 18.805 8.375 1.00 95.19 474 ILE A CA 1
ATOM 3633 C C . ILE A 1 474 ? -9.256 18.131 9.286 1.00 95.19 474 ILE A C 1
ATOM 3635 O O . ILE A 1 474 ? -9.501 18.557 10.415 1.00 95.19 474 ILE A O 1
ATOM 3639 N N . GLU A 1 475 ? -9.849 17.056 8.778 1.00 96.00 475 GLU A N 1
ATOM 3640 C CA . GLU A 1 475 ? -10.714 16.139 9.512 1.00 96.00 475 GLU A CA 1
ATOM 3641 C C . GLU A 1 475 ? -9.995 14.801 9.684 1.00 96.00 475 GLU A C 1
ATOM 3643 O O . GLU A 1 475 ? -9.728 14.093 8.711 1.00 96.00 475 GLU A O 1
ATOM 3648 N N . LEU A 1 476 ? -9.713 14.427 10.931 1.00 96.12 476 LEU A N 1
ATOM 3649 C CA . LEU A 1 476 ? -9.043 13.183 11.312 1.00 96.12 476 LEU A CA 1
ATOM 3650 C C . LEU A 1 476 ? -10.010 11.988 11.283 1.00 96.12 476 LEU A C 1
ATOM 3652 O O . LEU A 1 476 ? -10.121 11.223 12.238 1.00 96.12 476 LEU A O 1
ATOM 3656 N N . GLY A 1 477 ? -10.760 11.852 10.188 1.00 95.88 477 GLY A N 1
ATOM 3657 C CA . GLY A 1 477 ? -11.780 10.819 9.997 1.00 95.88 477 GLY A CA 1
ATOM 3658 C C . GLY A 1 477 ? -11.229 9.406 9.822 1.00 95.88 477 GLY A C 1
ATOM 3659 O O . GLY A 1 477 ? -11.972 8.431 9.971 1.00 95.88 477 GLY A O 1
ATOM 3660 N N . MET A 1 478 ? -9.938 9.288 9.509 1.00 95.62 478 MET A N 1
ATOM 3661 C CA . MET A 1 478 ? -9.234 8.015 9.432 1.00 95.62 478 MET A CA 1
ATOM 3662 C C . MET A 1 478 ? -8.311 7.839 10.636 1.00 95.62 478 MET A C 1
ATOM 3664 O O . MET A 1 478 ? -7.824 8.813 11.204 1.00 95.62 478 MET A O 1
ATOM 3668 N N . VAL A 1 479 ? -8.042 6.593 11.006 1.00 94.44 479 VAL A N 1
ATOM 3669 C CA . VAL A 1 479 ? -7.100 6.224 12.068 1.00 94.44 479 VAL A CA 1
ATOM 3670 C C . VAL A 1 479 ? -6.048 5.288 11.503 1.00 94.44 479 VAL A C 1
ATOM 3672 O O . VAL A 1 479 ? -6.352 4.464 10.641 1.00 94.44 479 VAL A O 1
ATOM 3675 N N . ALA A 1 480 ? -4.819 5.407 11.986 1.00 93.00 480 ALA A N 1
ATOM 3676 C CA . ALA A 1 480 ? -3.742 4.491 11.657 1.00 93.00 480 ALA A CA 1
ATOM 3677 C C . ALA A 1 480 ? -2.965 4.125 12.924 1.00 93.00 480 ALA A C 1
ATOM 3679 O O . ALA A 1 480 ? -2.519 5.006 13.666 1.00 93.00 480 ALA A O 1
ATOM 3680 N N . GLY A 1 481 ? -2.803 2.826 13.159 1.00 91.50 481 GLY A N 1
ATOM 3681 C CA . GLY A 1 481 ? -1.866 2.315 14.153 1.00 91.50 481 GLY A CA 1
ATOM 3682 C C . GLY A 1 481 ? -0.465 2.152 13.566 1.00 91.50 481 GLY A C 1
ATOM 3683 O O . GLY A 1 481 ? -0.102 2.820 12.591 1.00 91.50 481 GLY A O 1
ATOM 3684 N N . ALA A 1 482 ? 0.320 1.288 14.191 1.00 90.56 482 ALA A N 1
ATOM 3685 C CA . ALA A 1 482 ? 1.705 0.992 13.853 1.00 90.56 482 ALA A CA 1
ATOM 3686 C C . ALA A 1 482 ? 1.976 -0.519 13.938 1.00 90.56 482 ALA A C 1
ATOM 3688 O O . ALA A 1 482 ? 1.181 -1.261 14.518 1.00 90.56 482 ALA A O 1
ATOM 3689 N N . LEU A 1 483 ? 3.093 -0.963 13.365 1.00 90.00 483 LEU A N 1
ATOM 3690 C CA . LEU A 1 483 ? 3.500 -2.367 13.337 1.00 90.00 483 LEU A CA 1
ATOM 3691 C C . LEU A 1 483 ? 4.834 -2.560 14.056 1.00 90.00 483 LEU A C 1
ATOM 3693 O O . LEU A 1 483 ? 5.667 -1.666 14.056 1.00 90.00 483 LEU A O 1
ATOM 3697 N N . CYS A 1 484 ? 5.050 -3.724 14.654 1.00 89.94 484 CYS A N 1
ATOM 3698 C CA . CYS A 1 484 ? 6.354 -4.157 15.153 1.00 89.94 484 CYS A CA 1
ATOM 3699 C C . CYS A 1 484 ? 6.601 -5.592 14.679 1.00 89.94 484 CYS A C 1
ATOM 3701 O O . CYS A 1 484 ? 5.704 -6.428 14.781 1.00 89.94 484 CYS A O 1
ATOM 3703 N N . ASN A 1 485 ? 7.791 -5.899 14.162 1.00 90.19 485 ASN A N 1
ATOM 3704 C CA . ASN A 1 485 ? 8.089 -7.251 13.681 1.00 90.19 485 ASN A CA 1
ATOM 3705 C C . ASN A 1 485 ? 8.166 -8.249 14.841 1.00 90.19 485 ASN A C 1
ATOM 3707 O O . ASN A 1 485 ? 8.688 -7.927 15.914 1.00 90.19 485 ASN A O 1
ATOM 3711 N N . GLN A 1 486 ? 7.769 -9.500 14.593 1.00 90.62 486 GLN A N 1
ATOM 3712 C CA . GLN A 1 486 ? 7.880 -10.581 15.576 1.00 90.62 486 GLN A CA 1
ATOM 3713 C C . GLN A 1 486 ? 9.280 -10.693 16.194 1.00 90.62 486 GLN A C 1
ATOM 3715 O O . GLN A 1 486 ? 9.425 -10.663 17.416 1.00 90.62 486 GLN A O 1
ATOM 3720 N N . LYS A 1 487 ? 10.321 -10.772 15.356 1.00 89.69 487 LYS A N 1
ATOM 3721 C CA . LYS A 1 487 ? 11.709 -10.936 15.815 1.00 89.69 487 LYS A CA 1
ATOM 3722 C C . LYS A 1 487 ? 12.179 -9.785 16.701 1.00 89.69 487 LYS A C 1
ATOM 3724 O O . LYS A 1 487 ? 12.962 -10.005 17.624 1.00 89.69 487 LYS A O 1
ATOM 3729 N N . ASP A 1 488 ? 11.742 -8.563 16.415 1.00 88.88 488 ASP A N 1
ATOM 3730 C CA . ASP A 1 488 ? 12.149 -7.374 17.167 1.00 88.88 488 ASP A CA 1
ATOM 3731 C C . ASP A 1 488 ? 11.408 -7.294 18.509 1.00 88.88 488 ASP A C 1
ATOM 3733 O O . ASP A 1 488 ? 12.010 -7.004 19.550 1.00 88.88 488 ASP A O 1
ATOM 3737 N N . TRP A 1 489 ? 10.129 -7.672 18.519 1.00 91.38 489 TRP A N 1
ATOM 3738 C CA . TRP A 1 489 ? 9.354 -7.864 19.742 1.00 91.38 489 TRP A CA 1
ATOM 3739 C C . TRP A 1 489 ? 9.970 -8.951 20.645 1.00 91.38 489 TRP A C 1
ATOM 3741 O O . TRP A 1 489 ? 10.182 -8.709 21.834 1.00 91.38 489 TRP A O 1
ATOM 3751 N N . GLU A 1 490 ? 10.351 -10.110 20.099 1.00 91.69 490 GLU A N 1
ATOM 3752 C CA . GLU A 1 490 ? 10.988 -11.197 20.861 1.00 91.69 490 GLU A CA 1
ATOM 3753 C C . GLU A 1 490 ? 12.342 -10.770 21.446 1.00 91.69 490 GLU A C 1
ATOM 3755 O O . GLU A 1 490 ? 12.578 -10.901 22.650 1.00 91.69 490 GLU A O 1
ATOM 3760 N N . LYS A 1 491 ? 13.224 -10.188 20.620 1.00 90.94 491 LYS A N 1
ATOM 3761 C CA . LYS A 1 491 ? 14.560 -9.733 21.050 1.00 90.94 491 LYS A CA 1
ATOM 3762 C C . LYS A 1 491 ? 14.514 -8.657 22.126 1.00 90.94 491 LYS A C 1
ATOM 3764 O O . LYS A 1 491 ? 15.445 -8.545 22.921 1.00 90.94 491 LYS A O 1
ATOM 3769 N N . SER A 1 492 ? 13.462 -7.849 22.143 1.00 89.56 492 SER A N 1
ATOM 3770 C CA . SER A 1 492 ? 13.304 -6.772 23.119 1.00 89.56 492 SER A CA 1
ATOM 3771 C C . SER A 1 492 ? 12.685 -7.206 24.445 1.00 89.56 492 SER A C 1
ATOM 3773 O O . SER A 1 492 ? 12.541 -6.372 25.344 1.00 89.56 492 SER A O 1
ATOM 3775 N N . GLY A 1 493 ? 12.334 -8.489 24.581 1.00 91.94 493 GLY A N 1
ATOM 3776 C CA . GLY A 1 493 ? 11.634 -9.006 25.753 1.00 91.94 493 GLY A CA 1
ATOM 3777 C C . GLY A 1 493 ? 10.163 -8.589 25.793 1.00 91.94 493 GLY A C 1
ATOM 3778 O O . GLY A 1 493 ? 9.619 -8.392 26.876 1.00 91.94 493 GLY A O 1
ATOM 3779 N N . GLY A 1 494 ? 9.532 -8.425 24.628 1.00 90.81 494 GLY A N 1
ATOM 3780 C CA . GLY A 1 494 ? 8.100 -8.168 24.503 1.00 90.81 494 GLY A CA 1
ATOM 3781 C C . GLY A 1 494 ? 7.695 -6.693 24.415 1.00 90.81 494 GLY A C 1
ATOM 3782 O O . GLY A 1 494 ? 6.547 -6.364 24.731 1.00 90.81 494 GLY A O 1
ATOM 3783 N N . LYS A 1 495 ? 8.606 -5.800 24.004 1.00 91.38 495 LYS A N 1
ATOM 3784 C CA . LYS A 1 495 ? 8.325 -4.364 23.834 1.00 91.38 495 LYS A CA 1
ATOM 3785 C C . LYS A 1 495 ? 7.763 -4.071 22.446 1.00 91.38 495 LYS A C 1
ATOM 3787 O O . LYS A 1 495 ? 8.227 -4.621 21.451 1.00 91.38 495 LYS A O 1
ATOM 3792 N N . LEU A 1 496 ? 6.774 -3.180 22.377 1.00 89.19 496 LEU A N 1
ATOM 3793 C CA . LEU A 1 496 ? 6.082 -2.845 21.121 1.00 89.19 496 LEU A CA 1
ATOM 3794 C C . LEU A 1 496 ? 6.619 -1.593 20.432 1.00 89.19 496 LEU A C 1
ATOM 3796 O O . LEU A 1 496 ? 6.485 -1.464 19.222 1.00 89.19 496 LEU A O 1
ATOM 3800 N N . PHE A 1 497 ? 7.223 -0.669 21.177 1.00 88.88 497 PHE A N 1
ATOM 3801 C CA . PHE A 1 497 ? 7.750 0.578 20.622 1.00 88.88 497 PHE A CA 1
ATOM 3802 C C . PHE A 1 497 ? 9.124 0.352 19.995 1.00 88.88 497 PHE A C 1
ATOM 3804 O O . PHE A 1 497 ? 10.145 0.819 20.499 1.00 88.88 497 PHE A O 1
ATOM 3811 N N . ILE A 1 498 ? 9.134 -0.416 18.912 1.00 87.38 498 ILE A N 1
ATOM 3812 C CA . ILE A 1 498 ? 10.304 -0.675 18.084 1.00 87.38 498 ILE A CA 1
ATOM 3813 C C . ILE A 1 498 ? 9.861 -0.500 16.634 1.00 87.38 498 ILE A C 1
ATOM 3815 O O . ILE A 1 498 ? 8.879 -1.126 16.238 1.00 87.38 498 ILE A O 1
ATOM 3819 N N . PRO A 1 499 ? 10.531 0.367 15.856 1.00 81.06 499 PRO A N 1
ATOM 3820 C CA . PRO A 1 499 ? 10.233 0.520 14.440 1.00 81.06 499 PRO A CA 1
ATOM 3821 C C . PRO A 1 499 ? 10.361 -0.821 13.711 1.00 81.06 499 PRO A C 1
ATOM 3823 O O . PRO A 1 499 ? 11.378 -1.498 13.850 1.00 81.06 499 PRO A O 1
ATOM 3826 N N . ASP A 1 500 ? 9.357 -1.173 12.912 1.00 78.12 500 ASP A N 1
ATOM 3827 C CA . ASP A 1 500 ? 9.389 -2.322 11.998 1.00 78.12 500 ASP A CA 1
ATOM 3828 C C . ASP A 1 500 ? 10.447 -2.147 10.895 1.00 78.12 500 ASP A C 1
ATOM 3830 O O . ASP A 1 500 ? 11.060 -3.110 10.432 1.00 78.12 500 ASP A O 1
ATOM 3834 N N . VAL A 1 501 ? 10.716 -0.898 10.513 1.00 82.88 501 VAL A N 1
ATOM 3835 C CA . VAL A 1 501 ? 11.795 -0.519 9.602 1.00 82.88 501 VAL A CA 1
ATOM 3836 C C . VAL A 1 501 ? 12.862 0.253 10.369 1.00 82.88 501 VAL A C 1
ATOM 3838 O O . VAL A 1 501 ? 12.685 1.421 10.720 1.00 82.88 501 VAL A O 1
ATOM 3841 N N . LEU A 1 502 ? 14.000 -0.397 10.609 1.00 82.88 502 LEU A N 1
ATOM 3842 C CA . LEU A 1 502 ? 15.142 0.217 11.283 1.00 82.88 502 LEU A CA 1
ATOM 3843 C C . LEU A 1 502 ? 16.046 0.964 10.291 1.00 82.88 502 LEU A C 1
ATOM 3845 O O . LEU A 1 502 ? 16.229 0.506 9.156 1.00 82.88 502 LEU A O 1
ATOM 3849 N N . PRO A 1 503 ? 16.679 2.078 10.710 1.00 82.81 503 PRO A N 1
ATOM 3850 C CA . PRO A 1 503 ? 17.703 2.721 9.904 1.00 82.81 503 PRO A CA 1
ATOM 3851 C C . PRO A 1 503 ? 18.814 1.725 9.543 1.00 82.81 503 PRO A C 1
ATOM 3853 O O . PRO A 1 503 ? 19.180 0.878 10.365 1.00 82.81 503 PRO A O 1
ATOM 3856 N N . PRO A 1 504 ? 19.389 1.823 8.334 1.00 85.06 504 PRO A N 1
ATOM 3857 C CA . PRO A 1 504 ? 20.508 0.976 7.948 1.00 85.06 504 PRO A CA 1
ATOM 3858 C C . PRO A 1 504 ? 21.671 1.171 8.927 1.00 85.06 504 PRO A C 1
ATOM 3860 O O . PRO A 1 504 ? 21.917 2.279 9.414 1.00 85.06 504 PRO A O 1
ATOM 3863 N N . LYS A 1 505 ? 22.416 0.098 9.193 1.00 86.38 505 LYS A N 1
ATOM 3864 C CA . LYS A 1 505 ? 23.700 0.215 9.888 1.00 86.38 505 LYS A CA 1
ATOM 3865 C C . LYS A 1 505 ? 24.700 0.960 9.003 1.00 86.38 505 LYS A C 1
ATOM 3867 O O . LYS A 1 505 ? 24.612 0.885 7.778 1.00 86.38 505 LYS A O 1
ATOM 3872 N N . GLU A 1 506 ? 25.656 1.650 9.617 1.00 80.62 506 GLU A N 1
ATOM 3873 C CA . GLU A 1 506 ? 26.699 2.396 8.892 1.00 80.62 506 GLU A CA 1
ATOM 3874 C C . GLU A 1 506 ? 27.537 1.499 7.968 1.00 80.62 506 GLU A C 1
ATOM 3876 O O . GLU A 1 506 ? 27.986 1.938 6.912 1.00 80.62 506 GLU A O 1
ATOM 3881 N N . ASP A 1 507 ? 27.695 0.224 8.327 1.00 87.19 507 ASP A N 1
ATOM 3882 C CA . ASP A 1 507 ? 28.425 -0.788 7.564 1.00 87.19 507 ASP A CA 1
ATOM 3883 C C . ASP A 1 507 ? 27.569 -1.517 6.509 1.00 87.19 507 ASP A C 1
ATOM 3885 O O . ASP A 1 507 ? 28.078 -2.412 5.822 1.00 87.19 507 ASP A O 1
ATOM 3889 N N . LYS A 1 508 ? 26.286 -1.143 6.337 1.00 89.06 508 LYS A N 1
ATOM 3890 C CA . LYS A 1 508 ? 25.391 -1.767 5.350 1.00 89.06 508 LYS A CA 1
ATOM 3891 C C . LYS A 1 508 ? 26.006 -1.677 3.954 1.00 89.06 508 LYS A C 1
ATOM 3893 O O . LYS A 1 508 ? 26.227 -0.595 3.418 1.00 89.06 508 LYS A O 1
ATOM 3898 N N . GLN A 1 509 ? 26.183 -2.844 3.339 1.00 91.94 509 GLN A N 1
ATOM 3899 C CA . GLN A 1 509 ? 26.560 -2.966 1.936 1.00 91.94 509 GLN A CA 1
ATOM 3900 C C . GLN A 1 509 ? 25.316 -2.847 1.056 1.00 91.94 509 GLN A C 1
ATOM 3902 O O . GLN A 1 509 ? 24.506 -3.780 0.962 1.00 91.94 509 GLN A O 1
ATOM 3907 N N . LEU A 1 510 ? 25.168 -1.685 0.428 1.00 92.50 510 LEU A N 1
ATOM 3908 C CA . LEU A 1 510 ? 24.066 -1.376 -0.466 1.00 92.50 510 LEU A CA 1
ATOM 3909 C C . LEU A 1 510 ? 24.066 -2.311 -1.683 1.00 92.50 510 LEU A C 1
ATOM 3911 O O . LEU A 1 510 ? 25.081 -2.849 -2.131 1.00 92.50 510 LEU A O 1
ATOM 3915 N N . SER A 1 511 ? 22.872 -2.581 -2.185 1.00 92.44 511 SER A N 1
ATOM 3916 C CA . SER A 1 511 ? 22.658 -3.125 -3.521 1.00 92.44 511 SER A CA 1
ATOM 3917 C C . SER A 1 511 ? 22.882 -2.058 -4.601 1.00 92.44 511 SER A C 1
ATOM 3919 O O . SER A 1 511 ? 23.064 -0.870 -4.317 1.00 92.44 511 SER A O 1
ATOM 3921 N N . ALA A 1 512 ? 22.936 -2.493 -5.861 1.00 90.56 512 ALA A N 1
ATOM 3922 C CA . ALA A 1 512 ? 23.205 -1.587 -6.973 1.00 90.56 512 ALA A CA 1
ATOM 3923 C C . ALA A 1 512 ? 22.060 -0.581 -7.178 1.00 90.56 512 ALA A C 1
ATOM 3925 O O . ALA A 1 512 ? 22.310 0.579 -7.492 1.00 90.56 512 ALA A O 1
ATOM 3926 N N . ASP A 1 513 ? 20.819 -1.005 -6.944 1.00 91.94 513 ASP A N 1
ATOM 3927 C CA . ASP A 1 513 ? 19.633 -0.153 -6.940 1.00 91.94 513 ASP A CA 1
ATOM 3928 C C . ASP A 1 513 ? 19.613 0.795 -5.732 1.00 91.94 513 ASP A C 1
ATOM 3930 O O . ASP A 1 513 ? 19.435 1.995 -5.930 1.00 91.94 513 ASP A O 1
ATOM 3934 N N . GLU A 1 514 ? 19.926 0.324 -4.516 1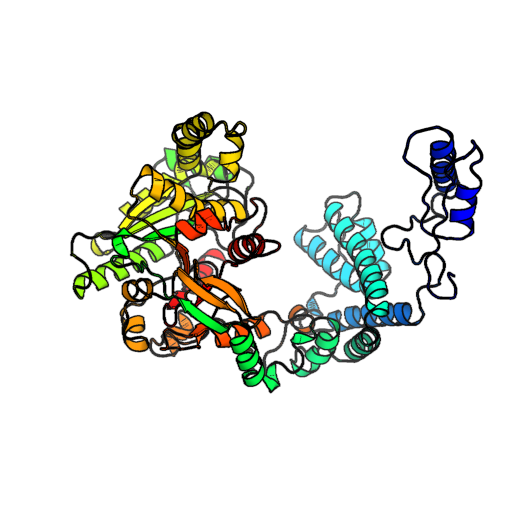.00 93.62 514 GLU A N 1
ATOM 3935 C CA . GLU A 1 514 ? 20.050 1.196 -3.331 1.00 93.62 514 GLU A CA 1
ATOM 3936 C C . GLU A 1 514 ? 21.147 2.268 -3.496 1.00 93.62 514 GLU A C 1
ATOM 3938 O O . GLU A 1 514 ? 21.035 3.370 -2.954 1.00 93.62 514 GLU A O 1
ATOM 3943 N N . THR A 1 515 ? 22.192 1.992 -4.285 1.00 93.44 515 THR A N 1
ATOM 3944 C CA . THR A 1 515 ? 23.226 2.988 -4.625 1.00 93.44 515 THR A CA 1
ATOM 3945 C C . THR A 1 515 ? 22.641 4.165 -5.413 1.00 93.44 515 THR A C 1
ATOM 3947 O O . THR A 1 515 ? 23.110 5.289 -5.273 1.00 93.44 515 THR A O 1
ATOM 3950 N N . ILE A 1 516 ? 21.595 3.938 -6.211 1.00 92.69 516 ILE A N 1
ATOM 3951 C CA . ILE A 1 516 ? 20.913 4.983 -6.985 1.00 92.69 516 ILE A CA 1
ATOM 3952 C C . ILE A 1 516 ? 19.764 5.600 -6.193 1.00 92.69 516 ILE A C 1
ATOM 3954 O O . ILE A 1 516 ? 19.650 6.824 -6.122 1.00 92.69 516 ILE A O 1
ATOM 3958 N N . PHE A 1 517 ? 18.934 4.768 -5.573 1.00 93.19 517 PHE A N 1
ATOM 3959 C CA . PHE A 1 517 ? 17.792 5.190 -4.781 1.00 93.19 517 PHE A CA 1
ATOM 3960 C C . PHE A 1 517 ? 17.561 4.208 -3.637 1.00 93.19 517 PHE A C 1
ATOM 3962 O O . PHE A 1 517 ? 17.136 3.074 -3.847 1.00 93.19 517 PHE A O 1
ATOM 3969 N N . PHE A 1 518 ? 17.802 4.656 -2.407 1.00 91.69 518 PHE A N 1
ATOM 3970 C CA . PHE A 1 518 ? 17.595 3.827 -1.229 1.00 91.69 518 PHE A CA 1
ATOM 3971 C C . PHE A 1 518 ? 16.283 4.178 -0.529 1.00 91.69 518 PHE A C 1
ATOM 3973 O O . PHE A 1 518 ? 16.241 5.045 0.342 1.00 91.69 518 PHE A O 1
ATOM 3980 N N . SER A 1 519 ? 15.210 3.470 -0.880 1.00 88.31 519 SER A N 1
ATOM 3981 C CA . SER A 1 519 ? 13.878 3.659 -0.286 1.00 88.31 519 SER A CA 1
ATOM 3982 C C . SER A 1 519 ? 13.814 3.334 1.211 1.00 88.31 519 SER A C 1
ATOM 3984 O O . SER A 1 519 ? 13.057 3.977 1.938 1.00 88.31 519 SER A O 1
ATOM 3986 N N . GLY A 1 520 ? 14.623 2.384 1.690 1.00 88.56 520 GLY A N 1
ATOM 3987 C CA . GLY A 1 520 ? 14.616 1.953 3.092 1.00 88.56 520 GLY A CA 1
ATOM 3988 C C . GLY A 1 520 ? 15.048 3.040 4.082 1.00 88.56 520 GLY A C 1
ATOM 3989 O O . GLY A 1 520 ? 14.565 3.067 5.209 1.00 88.56 520 GLY A O 1
ATOM 3990 N N . LEU A 1 521 ? 15.902 3.981 3.667 1.00 88.56 521 LEU A N 1
ATOM 3991 C CA . LEU A 1 521 ? 16.359 5.077 4.526 1.00 88.56 521 LEU A CA 1
ATOM 3992 C C . LEU A 1 521 ? 15.233 6.066 4.911 1.00 88.56 521 LEU A C 1
ATOM 3994 O O . LEU A 1 521 ? 14.980 6.239 6.105 1.00 88.56 521 LEU A O 1
ATOM 3998 N N . PRO A 1 522 ? 14.518 6.704 3.962 1.00 88.69 522 PRO A N 1
ATOM 3999 C CA . PRO A 1 522 ? 13.410 7.591 4.296 1.00 88.69 522 PRO A CA 1
ATOM 4000 C C . PRO A 1 522 ? 12.233 6.832 4.920 1.00 88.69 522 PRO A C 1
ATOM 4002 O O . PRO A 1 522 ? 11.521 7.418 5.734 1.00 88.69 522 PRO A O 1
ATOM 4005 N N . GLN A 1 523 ? 12.037 5.548 4.588 1.00 88.06 523 GLN A N 1
ATOM 4006 C CA . GLN A 1 523 ? 11.056 4.695 5.265 1.00 88.06 523 GLN A CA 1
ATOM 4007 C C . GLN A 1 523 ? 11.384 4.564 6.754 1.00 88.06 523 GLN A C 1
ATOM 4009 O O . GLN A 1 523 ? 10.546 4.931 7.570 1.00 88.06 523 GLN A O 1
ATOM 4014 N N . ALA A 1 524 ? 12.611 4.169 7.107 1.00 88.56 524 ALA A N 1
ATOM 4015 C CA . ALA A 1 524 ? 13.035 4.025 8.498 1.00 88.56 524 ALA A CA 1
ATOM 4016 C C . ALA A 1 524 ? 12.843 5.311 9.316 1.00 88.56 524 ALA A C 1
ATOM 4018 O O . ALA A 1 524 ? 12.238 5.294 10.386 1.00 88.56 524 ALA A O 1
ATOM 4019 N N . LEU A 1 525 ? 13.296 6.454 8.786 1.00 88.88 525 LEU A N 1
ATOM 4020 C CA . LEU A 1 525 ? 13.150 7.735 9.486 1.00 88.88 525 LEU A CA 1
ATOM 4021 C C . LEU A 1 525 ? 11.697 8.198 9.565 1.00 88.88 525 LEU A C 1
ATOM 4023 O O . LEU A 1 525 ? 11.297 8.809 10.552 1.00 88.88 525 LEU A O 1
ATOM 4027 N N . SER A 1 526 ? 10.887 7.912 8.544 1.00 87.31 526 SER A N 1
ATOM 4028 C CA . SER A 1 526 ? 9.452 8.183 8.577 1.00 87.31 526 SER A CA 1
ATOM 4029 C C . SER A 1 526 ? 8.746 7.344 9.640 1.00 87.31 526 SER A C 1
ATOM 4031 O O . SER A 1 526 ? 7.919 7.892 10.372 1.00 87.31 526 SER A O 1
ATOM 4033 N N . THR A 1 527 ? 9.065 6.051 9.713 1.00 86.06 527 THR A N 1
ATOM 4034 C CA . THR A 1 527 ? 8.555 5.107 10.710 1.00 86.06 527 THR A CA 1
ATOM 4035 C C . THR A 1 527 ? 8.925 5.575 12.111 1.00 86.06 527 THR A C 1
ATOM 4037 O O . THR A 1 527 ? 8.049 5.708 12.961 1.00 86.06 527 THR A O 1
ATOM 4040 N N . GLU A 1 528 ? 10.185 5.936 12.347 1.00 86.75 528 GLU A N 1
ATOM 4041 C CA . GLU A 1 528 ? 10.640 6.456 13.638 1.00 86.75 528 GLU A CA 1
ATOM 4042 C C . GLU A 1 528 ? 9.988 7.806 13.990 1.00 86.75 528 GLU A C 1
ATOM 4044 O O . GLU A 1 528 ? 9.556 8.041 15.125 1.00 86.75 528 GLU A O 1
ATOM 4049 N N . ALA A 1 529 ? 9.839 8.697 13.008 1.00 85.75 529 ALA A N 1
ATOM 4050 C CA . ALA A 1 529 ? 9.180 9.981 13.203 1.00 85.75 529 ALA A CA 1
ATOM 4051 C C . ALA A 1 529 ? 7.694 9.841 13.552 1.00 85.75 529 ALA A C 1
ATOM 4053 O O . ALA A 1 529 ? 7.194 10.652 14.322 1.00 85.75 529 ALA A O 1
ATOM 4054 N N . GLU A 1 530 ? 6.983 8.849 13.016 1.00 83.88 530 GLU A N 1
ATOM 4055 C CA . GLU A 1 530 ? 5.565 8.606 13.310 1.00 83.88 530 GLU A CA 1
ATOM 4056 C C . GLU A 1 530 ? 5.381 7.690 14.521 1.00 83.88 530 GLU A C 1
ATOM 4058 O O . GLU A 1 530 ? 4.901 8.154 15.552 1.00 83.88 530 GLU A O 1
ATOM 4063 N N . MET A 1 531 ? 5.789 6.423 14.413 1.00 81.12 531 MET A N 1
ATOM 4064 C CA . MET A 1 531 ? 5.440 5.350 15.353 1.00 81.12 531 MET A CA 1
ATOM 4065 C C . MET A 1 531 ? 5.988 5.557 16.760 1.00 81.12 531 MET A C 1
ATOM 4067 O O . MET A 1 531 ? 5.371 5.138 17.737 1.00 81.12 531 MET A O 1
ATOM 4071 N N . MET A 1 532 ? 7.148 6.204 16.877 1.00 79.00 532 MET A N 1
ATOM 4072 C CA . MET A 1 532 ? 7.767 6.453 18.180 1.00 79.00 532 MET A CA 1
ATOM 4073 C C . MET A 1 532 ? 7.219 7.710 18.853 1.00 79.00 532 MET A C 1
ATOM 4075 O O . MET A 1 532 ? 7.552 7.985 20.009 1.00 79.00 532 MET A O 1
ATOM 4079 N N . THR A 1 533 ? 6.387 8.492 18.159 1.00 82.12 533 THR A N 1
ATOM 4080 C CA . THR A 1 533 ? 5.830 9.708 18.741 1.00 82.12 533 THR A CA 1
ATOM 4081 C C . THR A 1 533 ? 4.744 9.352 19.741 1.00 82.12 533 THR A C 1
ATOM 4083 O O . THR A 1 533 ? 3.679 8.848 19.397 1.00 82.12 533 THR A O 1
ATOM 4086 N N . ARG A 1 534 ? 4.996 9.695 21.003 1.00 81.00 534 ARG A N 1
ATOM 4087 C CA . ARG A 1 534 ? 4.002 9.639 22.071 1.00 81.00 534 ARG A CA 1
ATOM 4088 C C . ARG A 1 534 ? 3.521 11.058 22.358 1.00 81.00 534 ARG A C 1
ATOM 4090 O O . ARG A 1 534 ? 4.328 11.928 22.672 1.00 81.00 534 ARG A O 1
ATOM 4097 N N . TYR A 1 535 ? 2.217 11.289 22.277 1.00 79.50 535 TYR A N 1
ATOM 4098 C CA . TYR A 1 535 ? 1.592 12.530 22.733 1.00 79.50 535 TYR A CA 1
ATOM 4099 C C . TYR A 1 535 ? 0.396 12.215 23.629 1.00 79.50 535 TYR A C 1
ATOM 4101 O O . TYR A 1 535 ? -0.392 11.316 23.347 1.00 79.50 535 TYR A O 1
ATOM 4109 N N . GLY A 1 536 ? 0.295 12.949 24.740 1.00 60.91 536 GLY A N 1
ATOM 4110 C CA . GLY A 1 536 ? -0.780 12.824 25.735 1.00 60.91 536 GLY A CA 1
ATOM 4111 C C . GLY A 1 536 ? -1.706 14.043 25.804 1.00 60.91 536 GLY A C 1
ATOM 4112 O O . GLY A 1 536 ? -2.585 14.098 26.657 1.00 60.91 536 GLY A O 1
ATOM 4113 N N . SER A 1 537 ? -1.487 15.035 24.938 1.00 60.50 537 SER A N 1
ATOM 4114 C CA . SER A 1 537 ? -2.273 16.268 24.842 1.00 60.50 537 SER A CA 1
ATOM 4115 C C . SER A 1 537 ? -3.452 16.061 23.889 1.00 60.50 537 SER A C 1
ATOM 4117 O O . SER A 1 537 ? -3.254 15.612 22.766 1.00 60.50 537 SER A O 1
ATOM 4119 N N . SER A 1 538 ? -4.666 16.450 24.289 1.00 67.12 538 SER A N 1
ATOM 4120 C CA . SER A 1 538 ? -5.842 16.454 23.401 1.00 67.12 538 SER A CA 1
ATOM 4121 C C . SER A 1 538 ? -5.820 17.578 22.354 1.00 67.12 538 SER A C 1
ATOM 4123 O O . SER A 1 538 ? -6.733 17.678 21.538 1.00 67.12 538 SER A O 1
ATOM 4125 N N . ARG A 1 539 ? -4.800 18.450 22.382 1.00 82.12 539 ARG A N 1
ATOM 4126 C CA . ARG A 1 539 ? -4.684 19.631 21.509 1.00 82.12 539 ARG A CA 1
ATOM 4127 C C . ARG A 1 539 ? -3.714 19.460 20.346 1.00 82.12 539 ARG A C 1
ATOM 4129 O O . ARG A 1 539 ? -3.693 20.308 19.459 1.00 82.12 539 ARG A O 1
ATOM 4136 N N . GLU A 1 540 ? -2.923 18.394 20.332 1.00 88.69 540 GLU A N 1
ATOM 4137 C CA . GLU A 1 540 ? -1.958 18.127 19.267 1.00 88.69 540 GLU A CA 1
ATOM 4138 C C . GLU A 1 540 ? -1.990 16.653 18.880 1.00 88.69 540 GLU A C 1
ATOM 4140 O O . GLU A 1 540 ? -2.058 15.776 19.739 1.00 88.69 540 GLU A O 1
ATOM 4145 N N . ALA A 1 541 ? -1.926 16.391 17.579 1.00 92.31 541 ALA A N 1
ATOM 4146 C CA . ALA A 1 541 ? -1.830 15.048 17.031 1.00 92.31 541 ALA A CA 1
ATOM 4147 C C . ALA A 1 541 ? -0.839 15.005 15.866 1.00 92.31 541 ALA A C 1
ATOM 4149 O O . ALA A 1 541 ? -0.470 16.035 15.296 1.00 92.31 541 ALA A O 1
ATOM 4150 N N . ILE A 1 542 ? -0.434 13.795 15.491 1.00 91.81 542 ILE A N 1
ATOM 4151 C CA . ILE A 1 542 ? 0.336 13.537 14.277 1.00 91.81 542 ILE A CA 1
ATOM 4152 C C . ILE A 1 542 ? -0.599 12.977 13.211 1.00 91.81 542 ILE A C 1
ATOM 4154 O O . ILE A 1 542 ? -1.332 12.013 13.442 1.00 91.81 542 ILE A O 1
ATOM 4158 N N . GLN A 1 543 ? -0.546 13.574 12.026 1.00 91.06 543 GLN A N 1
ATOM 4159 C CA . GLN A 1 543 ? -1.159 13.040 10.826 1.00 91.06 543 GLN A CA 1
ATOM 4160 C C . GLN A 1 543 ? -0.227 12.025 10.161 1.00 91.06 543 GLN A C 1
ATOM 4162 O O . GLN A 1 543 ? 0.934 12.340 9.890 1.00 91.06 543 GLN A O 1
ATOM 4167 N N . ARG A 1 544 ? -0.747 10.842 9.812 1.00 86.50 544 ARG A N 1
ATOM 4168 C CA . ARG A 1 544 ? -0.038 9.912 8.917 1.00 86.50 544 ARG A CA 1
ATOM 4169 C C . ARG A 1 544 ? -0.410 10.180 7.463 1.00 86.50 544 ARG A C 1
ATOM 4171 O O . ARG A 1 544 ? -1.570 10.431 7.137 1.00 86.50 544 ARG A O 1
ATOM 4178 N N . ILE A 1 545 ? 0.594 10.142 6.593 1.00 77.06 545 ILE A N 1
ATOM 4179 C CA . ILE A 1 545 ? 0.410 10.248 5.134 1.00 77.06 545 ILE A CA 1
ATOM 4180 C C . ILE A 1 545 ? 0.583 8.881 4.473 1.00 77.06 545 ILE A C 1
ATOM 4182 O O . ILE A 1 545 ? -0.078 8.602 3.479 1.00 77.06 545 ILE A O 1
ATOM 4186 N N . HIS A 1 546 ? 1.452 8.043 5.039 1.00 70.62 546 HIS A N 1
ATOM 4187 C CA . HIS A 1 546 ? 1.661 6.673 4.601 1.00 70.62 546 HIS A CA 1
ATOM 4188 C C . HIS A 1 546 ? 0.982 5.713 5.572 1.00 70.62 546 HIS A C 1
ATOM 4190 O O . HIS A 1 546 ? 1.088 5.885 6.790 1.00 70.62 546 HIS A O 1
ATOM 4196 N N . VAL A 1 547 ? 0.305 4.704 5.031 1.00 66.00 547 VAL A N 1
ATOM 4197 C CA . VAL A 1 547 ? -0.334 3.661 5.827 1.00 66.00 547 VAL A CA 1
ATOM 4198 C C . VAL A 1 547 ? 0.211 2.314 5.380 1.00 66.00 547 VAL A C 1
ATOM 4200 O O . VAL A 1 547 ? 0.214 1.993 4.194 1.00 66.00 547 VAL A O 1
ATOM 4203 N N . THR A 1 548 ? 0.708 1.549 6.348 1.00 66.25 548 THR A N 1
ATOM 4204 C CA . THR A 1 548 ? 1.108 0.150 6.172 1.00 66.25 548 THR A CA 1
ATOM 4205 C C . THR A 1 548 ? -0.076 -0.659 5.629 1.00 66.25 548 THR A C 1
ATOM 4207 O O . THR A 1 548 ? -1.226 -0.293 5.874 1.00 66.25 548 THR A O 1
ATOM 4210 N N . GLY A 1 549 ? 0.165 -1.749 4.891 1.00 67.81 549 GLY A N 1
ATOM 4211 C CA . GLY A 1 549 ? -0.910 -2.713 4.614 1.00 67.81 549 GLY A CA 1
ATOM 4212 C C . GLY A 1 549 ? -1.538 -3.113 5.954 1.00 67.81 549 GLY A C 1
ATOM 4213 O O . GLY A 1 549 ? -0.821 -3.513 6.865 1.00 67.81 549 GLY A O 1
ATOM 4214 N N . GLY A 1 550 ? -2.825 -2.823 6.164 1.00 78.44 550 GLY A N 1
ATOM 4215 C CA . GLY A 1 550 ? -3.498 -3.067 7.450 1.00 78.44 550 GLY A CA 1
ATOM 4216 C C . GLY A 1 550 ? -3.325 -1.980 8.530 1.00 78.44 550 GLY A C 1
ATOM 4217 O O . GLY A 1 550 ? -2.869 -0.863 8.283 1.00 78.44 550 GLY A O 1
ATOM 4218 N N . THR A 1 551 ? -3.800 -2.281 9.740 1.00 90.62 551 THR A N 1
ATOM 4219 C CA . THR A 1 551 ? -3.837 -1.397 10.927 1.00 90.62 551 THR A CA 1
ATOM 4220 C C . THR A 1 551 ? -4.409 0.013 10.684 1.00 90.62 551 THR A C 1
ATOM 4222 O O . THR A 1 551 ? -3.879 1.022 11.165 1.00 90.62 551 THR A O 1
ATOM 4225 N N . ASN A 1 552 ? -5.500 0.124 9.927 1.00 93.62 552 ASN A N 1
ATOM 4226 C CA . ASN A 1 552 ? -6.117 1.420 9.639 1.00 93.62 552 ASN A CA 1
ATOM 4227 C C . ASN A 1 552 ? -7.636 1.362 9.562 1.00 93.62 552 ASN A C 1
ATOM 4229 O O . ASN A 1 552 ? -8.210 0.325 9.262 1.00 93.62 552 ASN A O 1
ATOM 4233 N N . GLY A 1 553 ? -8.300 2.485 9.814 1.00 95.00 553 GLY A N 1
ATOM 4234 C CA . GLY A 1 553 ? -9.756 2.544 9.825 1.00 95.00 553 GLY A CA 1
ATOM 4235 C C . GLY A 1 553 ? -10.323 3.882 9.389 1.00 95.00 553 GLY A C 1
ATOM 4236 O O . GLY A 1 553 ? -9.608 4.877 9.284 1.00 95.00 553 GLY A O 1
ATOM 4237 N N . ILE A 1 554 ? -11.631 3.909 9.142 1.00 96.62 554 ILE A N 1
ATOM 4238 C CA . ILE A 1 554 ? -12.372 5.117 8.768 1.00 96.62 554 ILE A CA 1
ATOM 4239 C C . ILE A 1 554 ? -13.769 5.123 9.391 1.00 96.62 554 ILE A C 1
ATOM 4241 O O . ILE A 1 554 ? -14.422 4.082 9.481 1.00 96.62 554 ILE A O 1
ATOM 4245 N N . LEU A 1 555 ? -14.225 6.308 9.805 1.00 98.25 555 LEU A N 1
ATOM 4246 C CA . LEU A 1 555 ? -15.597 6.547 10.259 1.00 98.25 555 LEU A CA 1
ATOM 4247 C C . LEU A 1 555 ? -16.557 6.658 9.065 1.00 98.25 555 LEU A C 1
ATOM 4249 O O . LEU A 1 555 ? -16.228 7.287 8.058 1.00 98.25 555 LEU A O 1
ATOM 4253 N N . VAL A 1 556 ? -17.769 6.120 9.195 1.00 97.56 556 VAL A N 1
ATOM 4254 C CA . VAL A 1 556 ? -18.763 6.047 8.112 1.00 97.56 556 VAL A CA 1
ATOM 4255 C C . VAL A 1 556 ? -19.114 7.424 7.542 1.00 97.56 556 VAL A C 1
ATOM 4257 O O . VAL A 1 556 ? -19.124 7.586 6.325 1.00 97.56 556 VAL A O 1
ATOM 4260 N N . ASP A 1 557 ? -19.277 8.448 8.382 1.00 95.94 557 ASP A N 1
ATOM 4261 C CA . ASP A 1 557 ? -19.583 9.811 7.922 1.00 95.94 557 ASP A CA 1
ATOM 4262 C C . ASP A 1 557 ? -18.468 10.380 7.034 1.00 95.94 557 ASP A C 1
ATOM 4264 O O . ASP A 1 557 ? -18.721 11.034 6.020 1.00 95.94 557 ASP A O 1
ATOM 4268 N N . HIS A 1 558 ? -17.213 10.080 7.378 1.00 96.12 558 HIS A N 1
ATOM 4269 C CA . HIS A 1 558 ? -16.047 10.525 6.620 1.00 96.12 558 HIS A CA 1
ATOM 4270 C C . HIS A 1 558 ? -15.856 9.696 5.349 1.00 96.12 558 HIS A C 1
ATOM 4272 O O . HIS A 1 558 ? -15.496 10.256 4.315 1.00 96.12 558 HIS A O 1
ATOM 4278 N N . LEU A 1 559 ? -16.159 8.394 5.388 1.00 96.00 559 LEU A N 1
ATOM 4279 C CA . LEU A 1 559 ? -16.215 7.543 4.200 1.00 96.00 559 LEU A CA 1
ATOM 4280 C C . LEU A 1 559 ? -17.235 8.084 3.187 1.00 96.00 559 LEU A C 1
ATOM 4282 O O . LEU A 1 559 ? -16.902 8.243 2.015 1.00 96.00 559 LEU A O 1
ATOM 4286 N N . MET A 1 560 ? -18.448 8.417 3.635 1.00 93.25 560 MET A N 1
ATOM 4287 C CA . MET A 1 560 ? -19.517 8.938 2.772 1.00 93.25 560 MET A CA 1
ATOM 4288 C C . MET A 1 560 ? -19.185 10.318 2.191 1.00 93.25 560 MET A C 1
ATOM 4290 O O . MET A 1 560 ? -19.492 10.594 1.025 1.00 93.25 560 MET A O 1
ATOM 4294 N N . LYS A 1 561 ? -18.543 11.175 2.997 1.00 93.94 561 LYS A N 1
ATOM 4295 C CA . LYS A 1 561 ? -18.147 12.535 2.616 1.00 93.94 561 LYS A CA 1
ATOM 4296 C C . LYS A 1 561 ? -16.971 12.557 1.640 1.00 93.94 561 LYS A C 1
ATOM 4298 O O . LYS A 1 561 ? -17.068 13.191 0.595 1.00 93.94 561 LYS A O 1
ATOM 4303 N N . HIS A 1 562 ? -15.873 11.885 1.985 1.00 93.69 562 HIS A N 1
ATOM 4304 C CA . HIS A 1 562 ? -14.586 12.002 1.285 1.00 93.69 562 HIS A CA 1
ATOM 4305 C C . HIS A 1 562 ? -14.347 10.902 0.252 1.00 93.69 562 HIS A C 1
ATOM 4307 O O . HIS A 1 562 ? -13.526 11.078 -0.643 1.00 93.69 562 HIS A O 1
ATOM 4313 N N . ARG A 1 563 ? -15.064 9.776 0.359 1.00 92.12 563 ARG A N 1
ATOM 4314 C CA . ARG A 1 563 ? -15.042 8.655 -0.597 1.00 92.12 563 ARG A CA 1
ATOM 4315 C C . ARG A 1 563 ? -13.622 8.189 -0.974 1.00 92.12 563 ARG A C 1
ATOM 4317 O O . ARG A 1 563 ? -13.312 8.121 -2.164 1.00 92.12 563 ARG A O 1
ATOM 4324 N N . PRO A 1 564 ? -12.749 7.861 0.003 1.00 91.38 564 PRO A N 1
ATOM 4325 C CA . PRO A 1 564 ? -11.375 7.434 -0.257 1.00 91.38 564 PRO A CA 1
ATOM 4326 C C . PRO A 1 564 ? -11.315 6.003 -0.798 1.00 91.38 564 PRO A C 1
ATOM 4328 O O . PRO A 1 564 ? -10.933 5.073 -0.083 1.00 91.38 564 PRO A O 1
ATOM 4331 N N . PHE A 1 565 ? -11.713 5.828 -2.055 1.00 90.50 565 PHE A N 1
ATOM 4332 C CA . PHE A 1 565 ? -11.678 4.571 -2.800 1.00 90.50 565 PHE A CA 1
ATOM 4333 C C . PHE A 1 565 ? -10.473 4.526 -3.743 1.00 90.50 565 PHE A C 1
ATOM 4335 O O . PHE A 1 565 ? -9.972 5.565 -4.171 1.00 90.50 565 PHE A O 1
ATOM 4342 N N . ALA A 1 566 ? -9.991 3.322 -4.044 1.00 88.00 566 ALA A N 1
ATOM 4343 C CA . ALA A 1 566 ? -8.877 3.119 -4.963 1.00 88.00 566 ALA A CA 1
ATOM 4344 C C . ALA A 1 566 ? -9.385 2.861 -6.388 1.00 88.00 566 ALA A C 1
ATOM 4346 O O . ALA A 1 566 ? -10.491 2.361 -6.596 1.00 88.00 566 ALA A O 1
ATOM 4347 N N . CYS A 1 567 ? -8.560 3.174 -7.386 1.00 86.44 567 CYS A N 1
ATOM 4348 C CA . CYS A 1 567 ? -8.838 2.765 -8.758 1.00 86.44 567 CYS A CA 1
ATOM 4349 C C . CYS A 1 567 ? -8.738 1.241 -8.871 1.00 86.44 567 CYS A C 1
ATOM 4351 O O . CYS A 1 567 ? -7.772 0.643 -8.403 1.00 86.44 567 CYS A O 1
ATOM 4353 N N . SER A 1 568 ? -9.695 0.618 -9.554 1.00 82.81 568 SER A N 1
ATOM 4354 C CA . SER A 1 568 ? -9.838 -0.842 -9.638 1.00 82.81 568 SER A CA 1
ATOM 4355 C C . SER A 1 568 ? -8.737 -1.571 -10.416 1.00 82.81 568 SER A C 1
ATOM 4357 O O . SER A 1 568 ? -8.820 -2.783 -10.545 1.00 82.81 568 SER A O 1
ATOM 4359 N N . TRP A 1 569 ? -7.765 -0.857 -10.985 1.00 80.81 569 TRP A N 1
ATOM 4360 C CA . TRP A 1 569 ? -6.724 -1.390 -11.873 1.00 80.81 569 TRP A CA 1
ATOM 4361 C C . TRP A 1 569 ? -5.305 -1.254 -11.298 1.00 80.81 569 TRP A C 1
ATOM 4363 O O . TRP A 1 569 ? -4.331 -1.430 -12.022 1.00 80.81 569 TRP A O 1
ATOM 4373 N N . ILE A 1 570 ? -5.166 -0.887 -10.020 1.00 76.88 570 ILE A N 1
ATOM 4374 C CA . ILE A 1 570 ? -3.858 -0.626 -9.405 1.00 76.88 570 ILE A CA 1
ATOM 4375 C C . ILE A 1 570 ? -3.528 -1.672 -8.337 1.00 76.88 570 ILE A C 1
ATOM 4377 O O . ILE A 1 570 ? -4.385 -2.027 -7.539 1.00 76.88 570 ILE A O 1
ATOM 4381 N N . GLY A 1 571 ? -2.268 -2.109 -8.270 1.00 69.69 571 GLY A N 1
ATOM 4382 C CA . GLY A 1 571 ? -1.770 -3.075 -7.281 1.00 69.69 571 GLY A CA 1
ATOM 4383 C C . GLY A 1 571 ? -1.448 -2.528 -5.874 1.00 69.69 571 GLY A C 1
ATOM 4384 O O . GLY A 1 571 ? -1.140 -3.310 -4.986 1.00 69.69 571 GLY A O 1
ATOM 4385 N N . ARG A 1 572 ? -1.499 -1.207 -5.628 1.00 73.44 572 ARG A N 1
ATOM 4386 C CA . ARG A 1 572 ? -1.238 -0.569 -4.310 1.00 73.44 572 ARG A CA 1
ATOM 4387 C C . ARG A 1 572 ? -2.382 0.379 -3.954 1.00 73.44 572 ARG A C 1
ATOM 4389 O O . ARG A 1 572 ? -2.473 1.451 -4.547 1.00 73.44 572 ARG A O 1
ATOM 4396 N N . ALA A 1 573 ? -3.243 0.019 -3.004 1.00 80.19 573 ALA A N 1
ATOM 4397 C CA . ALA A 1 573 ? -4.553 0.662 -2.876 1.00 80.19 573 ALA A CA 1
ATOM 4398 C C . ALA A 1 573 ? -4.694 1.649 -1.706 1.00 80.19 573 ALA A C 1
ATOM 4400 O O . ALA A 1 573 ? -5.320 2.696 -1.880 1.00 80.19 573 ALA A O 1
ATOM 4401 N N . GLU A 1 574 ? -4.114 1.358 -0.538 1.00 84.38 574 GLU A N 1
ATOM 4402 C CA . GLU A 1 574 ? -4.268 2.133 0.702 1.00 84.38 574 GLU A CA 1
ATOM 4403 C C . GLU A 1 574 ? -3.881 3.604 0.495 1.00 84.38 574 GLU A C 1
ATOM 4405 O O . GLU A 1 574 ? -4.734 4.497 0.578 1.00 84.38 574 GLU A O 1
ATOM 4410 N N . ASP A 1 575 ? -2.608 3.845 0.158 1.00 83.38 575 ASP A N 1
ATOM 4411 C CA . ASP A 1 575 ? -2.041 5.183 -0.044 1.00 83.38 575 ASP A CA 1
ATOM 4412 C C . ASP A 1 575 ? -2.786 5.937 -1.155 1.00 83.38 575 ASP A C 1
ATOM 4414 O O . ASP A 1 575 ? -3.112 7.115 -1.021 1.00 83.38 575 ASP A O 1
ATOM 4418 N N . GLN A 1 576 ? -3.108 5.254 -2.254 1.00 84.44 576 GLN A N 1
ATOM 4419 C CA . GLN A 1 576 ? -3.751 5.874 -3.410 1.00 84.44 576 GLN A CA 1
ATOM 4420 C C . GLN A 1 576 ? -5.180 6.297 -3.122 1.00 84.44 576 GLN A C 1
ATOM 4422 O O . GLN A 1 576 ? -5.576 7.402 -3.486 1.00 84.44 576 GLN A O 1
ATOM 4427 N N . SER A 1 577 ? -5.937 5.448 -2.431 1.00 87.12 577 SER A N 1
ATOM 4428 C CA . SER A 1 577 ? -7.305 5.758 -2.033 1.00 87.12 577 SER A CA 1
ATOM 4429 C C . SER A 1 577 ? -7.377 7.043 -1.204 1.00 87.12 577 SER A C 1
ATOM 4431 O O . SER A 1 577 ? -8.288 7.855 -1.362 1.00 87.12 577 SER A O 1
ATOM 4433 N N . TYR A 1 578 ? -6.375 7.254 -0.348 1.00 88.62 578 TYR A N 1
ATOM 4434 C CA . TYR A 1 578 ? -6.238 8.457 0.450 1.00 88.62 578 TYR A CA 1
ATOM 4435 C C . TYR A 1 578 ? -5.797 9.641 -0.411 1.00 88.62 578 TYR A C 1
ATOM 4437 O O . TYR A 1 578 ? -6.463 10.675 -0.406 1.00 88.62 578 TYR A O 1
ATOM 4445 N N . ILE A 1 579 ? -4.734 9.478 -1.203 1.00 88.06 579 ILE A N 1
ATOM 4446 C CA . ILE A 1 579 ? -4.195 10.512 -2.092 1.00 88.06 579 ILE A CA 1
ATOM 4447 C C . ILE A 1 579 ? -5.289 11.059 -3.019 1.00 88.06 579 ILE A C 1
ATOM 4449 O O . ILE A 1 579 ? -5.470 12.273 -3.096 1.00 88.06 579 ILE A O 1
ATOM 4453 N N . PHE A 1 580 ? -6.074 10.195 -3.664 1.00 86.94 580 PHE A N 1
ATOM 4454 C CA . PHE A 1 580 ? -7.166 10.619 -4.543 1.00 86.94 580 PHE A CA 1
ATOM 4455 C C . PHE A 1 580 ? -8.335 11.275 -3.797 1.00 86.94 580 PHE A C 1
ATOM 4457 O O . PHE A 1 580 ? -9.023 12.110 -4.376 1.00 86.94 580 PHE A O 1
ATOM 4464 N N . SER A 1 581 ? -8.536 10.976 -2.508 1.00 88.44 581 SER A N 1
ATOM 4465 C CA . SER A 1 581 ? -9.528 11.693 -1.694 1.00 88.44 581 SER A CA 1
ATOM 4466 C C . SER A 1 581 ? -9.085 13.089 -1.257 1.00 88.44 581 SER A C 1
ATOM 4468 O O . SER A 1 581 ? -9.933 13.898 -0.889 1.00 88.44 581 SER A O 1
ATOM 4470 N N . VAL A 1 582 ? -7.787 13.408 -1.299 1.00 89.12 582 VAL A N 1
ATOM 4471 C CA . VAL A 1 582 ? -7.270 14.708 -0.829 1.00 89.12 582 VAL A CA 1
ATOM 4472 C C . VAL A 1 582 ? -6.737 15.596 -1.951 1.00 89.12 582 VAL A C 1
ATOM 4474 O O . VAL A 1 582 ? -6.812 16.821 -1.845 1.00 89.12 582 VAL A O 1
ATOM 4477 N N . ILE A 1 583 ? -6.198 15.022 -3.031 1.00 85.88 583 ILE A N 1
ATOM 4478 C CA . ILE A 1 583 ? -5.678 15.793 -4.164 1.00 85.88 583 ILE A CA 1
ATOM 4479 C C . ILE A 1 583 ? -6.834 16.464 -4.906 1.00 85.88 583 ILE A C 1
ATOM 4481 O O . ILE A 1 583 ? -7.774 15.813 -5.344 1.00 85.88 583 ILE A O 1
ATOM 4485 N N . GLY A 1 584 ? -6.736 17.783 -5.081 1.00 81.19 584 GLY A N 1
ATOM 4486 C CA . GLY A 1 584 ? -7.705 18.570 -5.849 1.00 81.19 584 GLY A CA 1
ATOM 4487 C C . GLY A 1 584 ? -9.055 18.791 -5.158 1.00 81.19 584 GLY A C 1
ATOM 4488 O O . GLY A 1 584 ? -9.879 19.524 -5.700 1.00 81.19 584 GLY A O 1
ATOM 4489 N N . ASN A 1 585 ? -9.272 18.221 -3.967 1.00 81.56 585 ASN A N 1
ATOM 4490 C CA . ASN A 1 585 ? -10.518 18.369 -3.220 1.00 81.56 585 ASN A CA 1
ATOM 4491 C C . ASN A 1 585 ? -10.492 19.592 -2.282 1.00 81.56 585 ASN A C 1
ATOM 4493 O O . ASN A 1 585 ? -9.435 19.952 -1.749 1.00 81.56 585 ASN A O 1
ATOM 4497 N N . PRO A 1 586 ? -11.646 20.258 -2.082 1.00 78.75 586 PRO A N 1
ATOM 4498 C CA . PRO A 1 586 ? -11.748 21.433 -1.225 1.00 78.75 586 PRO A CA 1
ATOM 4499 C C . PRO A 1 586 ? -11.588 21.098 0.266 1.00 78.75 586 PRO A C 1
ATOM 4501 O O . PRO A 1 586 ? -11.845 19.979 0.703 1.00 78.75 586 PRO A O 1
ATOM 4504 N N . SER A 1 587 ? -11.196 22.107 1.051 1.00 83.00 587 SER A N 1
ATOM 4505 C CA . SER A 1 587 ? -11.131 22.043 2.521 1.00 83.00 587 SER A CA 1
ATOM 4506 C C . SER A 1 587 ? -12.508 21.709 3.136 1.00 83.00 587 SER A C 1
ATOM 4508 O O . SER A 1 587 ? -13.521 22.180 2.606 1.00 83.00 587 SER A O 1
ATOM 4510 N N . PRO A 1 588 ? -12.590 20.972 4.264 1.00 91.38 588 PRO A N 1
ATOM 4511 C CA . PRO A 1 588 ? -11.482 20.356 4.999 1.00 91.38 588 PRO A CA 1
ATOM 4512 C C . PRO A 1 588 ? -10.962 19.090 4.320 1.00 91.38 588 PRO A C 1
ATOM 4514 O O . PRO A 1 588 ? -11.737 18.323 3.754 1.00 91.38 588 PRO A O 1
ATOM 4517 N N . LYS A 1 589 ? -9.652 18.844 4.416 1.00 93.25 589 LYS A N 1
ATOM 4518 C CA . LYS A 1 589 ? -9.030 17.622 3.883 1.00 93.25 589 LYS A CA 1
ATOM 4519 C C . LYS A 1 589 ? -9.243 16.447 4.838 1.00 93.25 589 LYS A C 1
ATOM 4521 O O . LYS A 1 589 ? -9.214 16.626 6.053 1.00 93.25 589 LYS A O 1
ATOM 4526 N N . LEU A 1 590 ? -9.413 15.241 4.304 1.00 95.19 590 LEU A N 1
ATOM 4527 C CA . LEU A 1 590 ? -9.356 14.018 5.105 1.00 95.19 590 LEU A CA 1
ATOM 4528 C C . LEU A 1 590 ? -7.927 13.791 5.626 1.00 95.19 590 LEU A C 1
ATOM 4530 O O . LEU A 1 590 ? -6.958 14.074 4.924 1.00 95.19 590 LEU A O 1
ATOM 4534 N N . GLY A 1 591 ? -7.793 13.250 6.834 1.00 94.00 591 GLY A N 1
ATOM 4535 C CA . GLY A 1 591 ? -6.516 12.868 7.427 1.00 94.00 591 GLY A CA 1
ATOM 4536 C C . GLY A 1 591 ? -6.598 11.587 8.248 1.00 94.00 591 GLY A C 1
ATOM 4537 O O . GLY A 1 591 ? -7.645 11.263 8.812 1.00 94.00 591 GLY A O 1
ATOM 4538 N N . TYR A 1 592 ? -5.465 10.890 8.345 1.00 93.81 592 TYR A N 1
ATOM 4539 C CA . TYR A 1 592 ? -5.253 9.849 9.345 1.00 93.81 592 TYR A CA 1
ATOM 4540 C C . TYR A 1 592 ? -4.734 10.467 10.627 1.00 93.81 592 TYR A C 1
ATOM 4542 O O . TYR A 1 592 ? -3.681 11.098 10.597 1.00 93.81 592 TYR A O 1
ATOM 4550 N N . VAL A 1 593 ? -5.391 10.217 11.754 1.00 94.19 593 VAL A N 1
ATOM 4551 C CA . VAL A 1 593 ? -4.727 10.367 13.046 1.00 94.19 593 VAL A CA 1
ATOM 4552 C C . VAL A 1 593 ? -3.826 9.163 13.296 1.00 94.19 593 VAL A C 1
ATOM 4554 O O . VAL A 1 593 ? -4.266 8.016 13.194 1.00 94.19 593 VAL A O 1
ATOM 4557 N N . HIS A 1 594 ? -2.559 9.412 13.627 1.00 93.00 594 HIS A N 1
ATOM 4558 C CA . HIS A 1 594 ? -1.729 8.390 14.251 1.00 93.00 594 HIS A CA 1
ATOM 4559 C C . HIS A 1 594 ? -2.320 8.078 15.629 1.00 93.00 594 HIS A C 1
ATOM 4561 O O . HIS A 1 594 ? -2.475 8.977 16.452 1.00 93.00 594 HIS A O 1
ATOM 4567 N N . MET A 1 595 ? -2.682 6.828 15.895 1.00 92.31 595 MET A N 1
ATOM 4568 C CA . MET A 1 595 ? -3.140 6.442 17.224 1.00 92.31 595 MET A CA 1
ATOM 4569 C C . MET A 1 595 ? -1.924 6.035 18.064 1.00 92.31 595 MET A C 1
ATOM 4571 O O . MET A 1 595 ? -1.403 4.934 17.856 1.00 92.31 595 MET A O 1
ATOM 4575 N N . PRO A 1 596 ? -1.439 6.893 18.984 1.00 88.12 596 PRO A N 1
ATOM 4576 C CA . PRO A 1 596 ? -0.213 6.609 19.715 1.00 88.12 596 PRO A CA 1
ATOM 4577 C C . PRO A 1 596 ? -0.415 5.357 20.570 1.00 88.12 596 PRO A C 1
ATOM 4579 O O . PRO A 1 596 ? -1.319 5.310 21.404 1.00 88.12 596 PRO A O 1
ATOM 4582 N N . GLY A 1 597 ? 0.425 4.346 20.350 1.00 88.94 597 GLY A N 1
ATOM 4583 C CA . GLY A 1 597 ? 0.379 3.086 21.093 1.00 88.94 597 GLY A CA 1
ATOM 4584 C C . GLY A 1 597 ? -0.550 2.004 20.536 1.00 88.94 597 GLY A C 1
ATOM 4585 O O . GLY A 1 597 ? -0.466 0.871 21.001 1.00 88.94 597 GLY A O 1
ATOM 4586 N N . LEU A 1 598 ? -1.358 2.280 19.503 1.00 92.75 598 LEU A N 1
ATOM 4587 C CA . LEU A 1 598 ? -2.087 1.223 18.792 1.00 92.75 598 LEU A CA 1
ATOM 4588 C C . LEU A 1 598 ? -1.109 0.467 17.882 1.00 92.75 598 LEU A C 1
ATOM 4590 O O . LEU A 1 598 ? -0.947 0.818 16.713 1.00 92.75 598 LEU A O 1
ATOM 4594 N N . ILE A 1 599 ? -0.427 -0.530 18.442 1.00 93.00 599 ILE A N 1
ATOM 4595 C CA . ILE A 1 599 ? 0.622 -1.298 17.765 1.00 93.00 599 ILE A CA 1
ATOM 4596 C C . ILE A 1 599 ? 0.188 -2.759 17.626 1.00 93.00 599 ILE A C 1
ATOM 4598 O O . ILE A 1 599 ? -0.193 -3.394 18.610 1.00 93.00 599 ILE A O 1
ATOM 4602 N N . MET A 1 600 ? 0.266 -3.299 16.413 1.00 93.81 600 MET A N 1
ATOM 4603 C CA . MET A 1 600 ? 0.107 -4.730 16.152 1.00 93.81 600 MET A CA 1
ATOM 4604 C C . MET A 1 600 ? 1.472 -5.366 15.897 1.00 93.81 600 MET A C 1
ATOM 4606 O O . MET A 1 600 ? 2.383 -4.719 15.381 1.00 93.81 600 MET A O 1
ATOM 4610 N N . ARG A 1 601 ? 1.626 -6.636 16.267 1.00 92.94 601 ARG A N 1
ATOM 4611 C CA . ARG A 1 601 ? 2.805 -7.414 15.887 1.00 92.94 601 ARG A CA 1
ATOM 4612 C C . ARG A 1 601 ? 2.583 -7.995 14.493 1.00 92.94 601 ARG A C 1
ATOM 4614 O O . ARG A 1 601 ? 1.487 -8.481 14.223 1.00 92.94 601 ARG A O 1
ATOM 4621 N N . HIS A 1 602 ? 3.590 -7.904 13.632 1.00 90.75 602 HIS A N 1
ATOM 4622 C CA . HIS A 1 602 ? 3.567 -8.411 12.263 1.00 90.75 602 HIS A CA 1
ATOM 4623 C C . HIS A 1 602 ? 4.452 -9.652 12.141 1.00 90.75 602 HIS A C 1
ATOM 4625 O O . HIS A 1 602 ? 5.658 -9.590 12.402 1.00 90.75 602 HIS A O 1
ATOM 4631 N N . ASP A 1 603 ? 3.849 -10.767 11.730 1.00 87.38 603 ASP A N 1
ATOM 4632 C CA . ASP A 1 603 ? 4.454 -12.100 11.814 1.00 87.38 603 ASP A CA 1
ATOM 4633 C C . ASP A 1 603 ? 4.733 -12.709 10.417 1.00 87.38 603 ASP A C 1
ATOM 4635 O O . ASP A 1 603 ? 4.680 -13.922 10.228 1.00 87.38 603 ASP A O 1
ATOM 4639 N N . LYS A 1 604 ? 5.072 -11.874 9.418 1.00 73.19 604 LYS A N 1
ATOM 4640 C CA . LYS A 1 604 ? 5.266 -12.281 8.003 1.00 73.19 604 LYS A CA 1
ATOM 4641 C C . LYS A 1 604 ? 6.301 -13.395 7.800 1.00 73.19 604 LYS A C 1
ATOM 4643 O O . LYS A 1 604 ? 6.159 -14.247 6.925 1.00 73.19 604 LYS A O 1
ATOM 4648 N N . GLU A 1 605 ? 7.379 -13.387 8.580 1.00 68.12 605 GLU A N 1
ATOM 4649 C CA . GLU A 1 605 ? 8.498 -14.321 8.398 1.00 68.12 605 GLU A CA 1
ATOM 4650 C C . GLU A 1 605 ? 8.182 -15.753 8.850 1.00 68.12 605 GLU A C 1
ATOM 4652 O O . GLU A 1 605 ? 8.862 -16.676 8.407 1.00 68.12 605 GLU A O 1
ATOM 4657 N N . ALA A 1 606 ? 7.164 -15.946 9.697 1.00 61.56 606 ALA A N 1
ATOM 4658 C CA . ALA A 1 606 ? 6.720 -17.276 10.106 1.00 61.56 606 ALA A CA 1
ATOM 4659 C C . ALA A 1 606 ? 6.076 -18.052 8.941 1.00 61.56 606 ALA A C 1
ATOM 4661 O O . ALA A 1 606 ? 6.171 -19.274 8.905 1.00 61.56 606 ALA A O 1
ATOM 4662 N N . PHE A 1 607 ? 5.488 -17.341 7.971 1.00 63.28 607 PHE A N 1
ATOM 4663 C CA . PHE A 1 607 ? 4.744 -17.924 6.847 1.00 63.28 607 PHE A CA 1
ATOM 4664 C C . PHE A 1 607 ? 5.520 -17.893 5.519 1.00 63.28 607 PHE A C 1
ATOM 4666 O O . PHE A 1 607 ? 5.324 -18.746 4.657 1.00 63.28 607 PHE A O 1
ATOM 4673 N N . ALA A 1 608 ? 6.469 -16.964 5.355 1.00 52.12 608 ALA A N 1
ATOM 4674 C CA . ALA A 1 608 ? 7.252 -16.833 4.120 1.00 52.12 608 ALA A CA 1
ATOM 4675 C C . ALA A 1 608 ? 8.216 -18.009 3.846 1.00 52.12 608 ALA A C 1
ATOM 4677 O O . ALA A 1 608 ? 8.611 -18.216 2.700 1.00 52.12 608 ALA A O 1
ATOM 4678 N N . ALA A 1 609 ? 8.604 -18.775 4.872 1.00 48.00 609 ALA A N 1
ATOM 4679 C CA . ALA A 1 609 ? 9.535 -19.895 4.721 1.00 48.00 609 ALA A CA 1
ATOM 4680 C C . ALA A 1 609 ? 8.939 -21.078 3.933 1.00 48.00 609 ALA A C 1
ATOM 4682 O O . ALA A 1 609 ? 9.677 -21.732 3.206 1.00 48.00 609 ALA A O 1
ATOM 4683 N N . GLU A 1 610 ? 7.625 -21.320 4.026 1.00 44.31 610 GLU A N 1
ATOM 4684 C CA . GLU A 1 610 ? 6.950 -22.413 3.302 1.00 44.31 610 GLU A CA 1
ATOM 4685 C C . GLU A 1 610 ? 6.580 -22.044 1.856 1.00 44.31 610 GLU A C 1
ATOM 4687 O O . GLU A 1 610 ? 6.471 -22.927 1.015 1.00 44.31 610 GLU A O 1
ATOM 4692 N N . ALA A 1 611 ? 6.401 -20.754 1.545 1.00 39.78 611 ALA A N 1
ATOM 4693 C CA . ALA A 1 611 ? 6.007 -20.292 0.208 1.00 39.78 611 ALA A CA 1
ATOM 4694 C C . ALA A 1 611 ? 7.188 -20.108 -0.769 1.00 39.78 611 ALA A C 1
ATOM 4696 O O . ALA A 1 611 ? 6.972 -19.943 -1.972 1.00 39.78 611 ALA A O 1
ATOM 4697 N N . MET A 1 612 ? 8.423 -20.068 -0.254 1.00 37.25 612 MET A N 1
ATOM 4698 C CA . MET A 1 612 ? 9.651 -19.903 -1.044 1.00 37.25 612 MET A CA 1
ATOM 4699 C C . MET A 1 612 ? 10.314 -21.227 -1.470 1.00 37.25 612 MET A C 1
ATOM 4701 O O . MET A 1 612 ? 11.200 -21.187 -2.328 1.00 37.25 612 MET A O 1
ATOM 4705 N N . GLU A 1 613 ? 9.918 -22.360 -0.878 1.00 31.94 613 GLU A N 1
ATOM 4706 C CA . GLU A 1 613 ? 10.280 -23.721 -1.324 1.00 31.94 613 GLU A CA 1
ATOM 4707 C C . GLU A 1 613 ? 9.293 -24.241 -2.377 1.00 31.94 613 GLU A C 1
ATOM 4709 O O . GLU A 1 613 ? 9.764 -24.922 -3.322 1.00 31.94 613 GLU A O 1
#

Foldseek 3Di:
DLVVLWQDEQEDDPDFDLDQVSLVVCVVQQRLHYHQDPCDDNRSVSNVVVNVVVCVVCPPVDDRCPPVSTNRRDDLPPLLVLLLQLQLLLLVLLCLEPQNVVLDDDADDLVPDDPVSNLSLLVNLLSNVSNVDPVSLVSLVVCDPDPCNVVSCVSVVVSVVVSVVSSVVCVVPVCQSVLSNQSSPAHPHLFPVSLLSLCVNQPVVSRCCVVCLVVVLVVLQLQFKWFFPWFFPDFDPFCQQAEAEEEEAEEEEADPPDDLVPAPDDPVLSVLSVVQVPFDFQDDDPDHQYQRDDLVLGLQLQLLLQVLVLQVVCCVVVVDPPPGAHHYEYEYEYRTPSCQVCRVVSSVVSLVPDDPVSHRDRYDYHYDAQVNQVCCLVVPVVVVCVVVVNDPSVCVSQQRHCYHAPQRNVSNQLVVQLVCCVPPNVSHFKYFYAYSQWHFPQVQLCVAPVDGLRRLSRGSNQQTWGAGSVRFIEGQQKAAEAEAEPVRCVVVVRHQQDQNQAADDSPDRHDSVVSNPNPSHVVRSSSCSQQNDDDDDPRMFGWDLDHDNGRMMGTNVCCVVQVLGGRSHDNDHPNRSQCVSAPPDDPPHYTYTYRHSSYIYGHVVVNVVVVVD

pLDDT: mean 89.26, std 8.82, range [31.94, 98.38]

Organism: NCBI:txid311494

Sequence (613 aa):
SQKAGWGVMVSHRSGETEDSFIADLVVGLRAGQIKTGAPCRSERLAKYNQLLRIEEELGAACSYAGAGFRMTGSSVPAEAKAARLALGKVACRLLEHPKMKPLVGPHVDPATAPEAEVVKCMCLAFLQALGGDRAALQYLQRAKGGKFDGLADFYLAGLDQIRSEIDARTLSDPALTSALEAAASTSPSGSIKDAEAFWKAFFPVGVGMMDNKDKVIEELRKKRSVTIEAANPNPLTNPMKQILFTSNVLLGLPPASKKIADLPYSQDFKDKLEAASKEPQLAWFDHPIQIGVEPDGNEILYGLKGLDAAVAWEKEKGNIPKRSQLSVALSITCTHAGLRPIAKQYVEEAMKELPEEQRIKHLNIFLFSEIETDSIVDKVLKPALAKVGFKDSDQMKLVFGVEGEYGRHYTFLKAVLAVYHTFVDPAVTATFKIDIDQVFIQDSLVAETGKSMLEHFKSDLWGAKGKNWKGEDIELGMVAGALCNQKDWEKSGGKLFIPDVLPPKEDKQLSADETIFFSGLPQALSTEAEMMTRYGSSREAIQRIHVTGGTNGILVDHLMKHRPFACSWIGRAEDQSYIFSVIGNPSPKLGYVHMPGLIMRHDKEAFAAEAME

InterPro domains:
  IPR000941 Enolase [PTHR11902] (1-70)
  IPR020810 Enolase, C-terminal TIM barrel domain [PF00113] (1-70)
  IPR020810 Enolase, C-terminal TIM barrel domain [SM01192] (1-72)
  IPR036849 Enolase-like, C-terminal domain superfamily [G3DSA:3.20.20.120] (1-78)
  IPR036849 Enolase-like, C-terminal domain superfamily [SSF51604] (2-70)

Secondary structure (DSSP, 8-state):
-GGGT--EEEE--SS--S--HHHHHHHHTT-EEEE---S-SHHHHHHHHHHHHHHHHHGGG----GGGTT-TTS---HHHHHHHHHHHHHHHHHHTSTTTGGG--PPPPTTTS-HHHHHHHHHHHHHHHHTT-HHHHHHHHHTTTSTTHHHHHHHHHHHHHHHHHHHHHHHH-TTHHHHHHHHHHS---S-HHHHHHHHHHH-GGGTTTTTTHHHHHHHHHHHHEEEEEE--SS--S-HHHHEEEEEEEEEEPPPTTS-GGGSSS-HHHHHHHHHHTTSPP----SS-EETT--TTT-HHHHHHHHHHHHHHHHHHTTSS-TT--EEEEEEEEESSGGGHHHHHHHHHHHHHSS-TTT---SEEEEEE-HHHHHHHIIIIIHHHHHHTT-S-GGGHHHHS--SSSHHHHHHHHHHHHHHHHHHT-TT--EEEE--TTEE--HHHHHHHHS--HHHHTT-TTTT-EEEETTS-EEEEEEEEEEEEEHHHHHHTTS---S-SSPPPPTT----HHHHH--THHHHHHHHHHHHT-----TTEEEEES---SSSEEEEHHHHHHH--PPPTT-S--HHHHHHHHHTTPPSSEEEEEEEEEEEEEE-HHHHHHHH--

Radius of gyration: 29.35 Å; chains: 1; bounding box: 69×71×83 Å